Protein AF-A0A6A4XSH7-F1 (afdb_monomer_lite)

Sequence (542 aa):
MGILAHRLAVVSAMIAAATAAQKTVNCPYATLPREVQGIRVWDDLLCSPESLWANDFCVVDKTCTQMQNVTTYDAVGNISRSKHSESITISRTLTVGWDLDMSIMDLSKFILPNTTKTLKFYGIANLCLPSTFEWPETITTIQFACVSNITVPPLWPSTLEELTLYNATDGAVPATYPSTLTITLHEVSNITLPRTFPNAIKGLYFREVESQPWPKVLPKTLTELSIINCSNFPAYKTFPPTLDFLNLVNTSTAELNLDGLSILLLMDNANLTRLRLSMRQPTRPLLHGVFMTNMNIHSWTMDGDTFFFVNTASTSDFQNSTITVDASECIQNKGTIAQLADRDKHLGGRIFTVCVTTQRHYRTRATDGLVAAGGSLFGLAGCAVLVVRWKKTRKQTRTASRRSDFMNESQENSLQAYTPKTALWRSDSSFELSQPMSPSAPSVSWSLVVDEQDAPSAPLRSPTQGPLNPLNPIDGIATKADNGAFVGVSPAPKDQLALEMAPTQEDDPRGCILCVDGPQNAVCVPCGHNVLCMNCAEYLLQ

Organism: NCBI:txid120398

Foldseek 3Di:
DVVVVVVVVVVVVVVVVVVVVVLPPQQPLLPPDPPWAWEWEADPVLDDPVCCVPPVTFIAGSSSHTDPPDQFTQEYAEHQVGPVQAADEDDRHPPPDPPQPAHAHHHARPHGHLNYAHYEYERHELAAHDLPDDDRLNHQYYEYENYENAHDHQDDRLNHQEYEYYLYEQYEDHLADHQNHAYAYENYENYEHHLDYELRYAYYHEENYDDYPDHLDDRLQHAYYAYACYAPDDQRPDDRLNHAYYHHYQYQHQEDAHEQYQYAHAYNNANHAYYEYEDPDPPGDQNNDHAYELEEHAAYEYEPSNLVRHLPDDPVRHYNYAAHHDPVVLVVLQWDKDWRDDPDPPPPPHTHIHTYHHPPDPPPPPDDDDDDDDDDDPDDPPVVVVVVVVVVVVVVVVVVVPPDDDDDDDDDDDDDDDDDDDDDDDDDDDDDDDDDDDDDDDDDDDDDDDDDDDDDDDDDDDDDDDDDDDDDDDDDDDDDDDDDDDDDDDDDDDDDDDDDDDDDDDDDDPDQDDDPDADFDDDDDDDPDHGDGPVVVVVVVD

Secondary structure (DSSP, 8-state):
-HHHHHHHHHHHHHHHHHHHHTT----TTTTS-TT---EEE--TTTS-HHHHHHHS-EEE-TTSPBPTT----SEE-B-TT-SSTTEEEEES-S---SS---EE-B-TT-B--TT--EEEEEEEES-B--TTPPPPTT--EEEEEEEEEEE--SS--TT--EEEEEEEEEEE--S---TT-EEEEEEEEEE---SS--TT--EEEEEEE-S----SS--TT--EEEEES-TT----S---TT--EEEEES----EEEEES-SEEEEES-TT--EEEEE---TTSPP--EEEEES-EESEEEEEHHHHHHHHHS-GGGEES-EE---HHHHHHTTEEEEEE----TTTT---EEEEEE-----------------------HHHHHHHHHHHHHHHHHHHHTS-S--------------------------------------------------------------------PPP----------------------------------------SSS-------SS-PPP--HHHHHHH--

pLDDT: mean 72.25, std 25.63, range [26.05, 98.0]

Radius of gyration: 37.33 Å; chains: 1; bounding box: 111×88×102 Å

Structure (mmCIF, N/CA/C/O backbone):
data_AF-A0A6A4XSH7-F1
#
_entry.id   AF-A0A6A4XSH7-F1
#
loop_
_atom_site.group_PDB
_atom_site.id
_atom_site.type_symbol
_atom_site.label_atom_id
_atom_site.label_alt_id
_atom_site.label_comp_id
_atom_site.label_asym_id
_atom_site.label_entity_id
_atom_site.label_seq_id
_atom_site.pdbx_PDB_ins_code
_atom_site.Cartn_x
_atom_site.Cartn_y
_atom_site.Cartn_z
_atom_site.occupancy
_atom_site.B_iso_or_equiv
_atom_site.auth_seq_id
_atom_site.auth_comp_id
_atom_site.auth_asym_id
_atom_site.auth_atom_id
_atom_site.pdbx_PDB_model_num
ATOM 1 N N . MET A 1 1 ? 54.556 23.269 -46.446 1.00 56.47 1 MET A N 1
ATOM 2 C CA . MET A 1 1 ? 53.257 23.300 -45.729 1.00 56.47 1 MET A CA 1
ATOM 3 C C . MET A 1 1 ? 52.170 22.416 -46.356 1.00 56.47 1 MET A C 1
ATOM 5 O O . MET A 1 1 ? 51.428 21.816 -45.594 1.00 56.47 1 MET A O 1
ATOM 9 N N . GLY A 1 2 ? 52.081 22.245 -47.685 1.00 67.62 2 GLY A N 1
ATOM 10 C CA . GLY A 1 2 ? 51.001 21.449 -48.312 1.00 67.62 2 GLY A CA 1
ATOM 11 C C . GLY A 1 2 ? 50.948 19.951 -47.952 1.00 67.62 2 GLY A C 1
ATOM 12 O O . GLY A 1 2 ? 49.866 19.392 -47.814 1.00 67.62 2 GLY A O 1
ATOM 13 N N . ILE A 1 3 ? 52.094 19.304 -47.716 1.00 66.75 3 ILE A N 1
ATOM 14 C CA . ILE A 1 3 ? 52.153 17.856 -47.419 1.00 66.75 3 ILE A CA 1
ATOM 15 C C . ILE A 1 3 ? 51.587 17.528 -46.024 1.00 66.75 3 ILE A C 1
ATOM 17 O O . ILE A 1 3 ? 50.970 16.481 -45.838 1.00 66.75 3 ILE A O 1
ATOM 21 N N . LEU A 1 4 ? 51.747 18.431 -45.049 1.00 68.75 4 LEU A N 1
ATOM 22 C CA . LEU A 1 4 ? 51.240 18.229 -43.688 1.00 68.75 4 LEU A CA 1
ATOM 23 C C . LEU A 1 4 ? 49.713 18.395 -43.629 1.00 68.75 4 LEU A C 1
ATOM 25 O O . LEU A 1 4 ? 49.037 17.583 -43.006 1.00 68.75 4 LEU A O 1
ATOM 29 N N . ALA A 1 5 ? 49.169 19.385 -44.347 1.00 73.62 5 ALA A N 1
ATOM 30 C CA . ALA A 1 5 ? 47.726 19.606 -44.449 1.00 73.62 5 ALA A CA 1
ATOM 31 C C . ALA A 1 5 ? 47.008 18.426 -45.127 1.00 73.62 5 ALA A C 1
ATOM 33 O O . ALA A 1 5 ? 45.943 18.009 -44.680 1.00 73.62 5 ALA A O 1
ATOM 34 N N . HIS A 1 6 ? 47.619 17.833 -46.159 1.00 74.00 6 HIS A N 1
ATOM 35 C CA . HIS A 1 6 ? 47.041 16.680 -46.846 1.00 74.00 6 HIS A CA 1
ATOM 36 C C . HIS A 1 6 ? 47.068 15.412 -45.979 1.00 74.00 6 HIS A C 1
ATOM 38 O O . HIS A 1 6 ? 46.087 14.677 -45.932 1.00 74.00 6 HIS A O 1
ATOM 44 N N . ARG A 1 7 ? 48.147 15.184 -45.213 1.00 73.81 7 ARG A N 1
ATOM 45 C CA . ARG A 1 7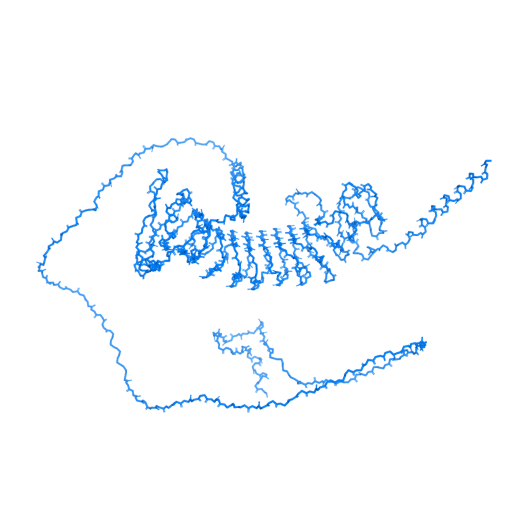 ? 48.208 14.068 -44.254 1.00 73.81 7 ARG A CA 1
ATOM 46 C C . ARG A 1 7 ? 47.212 14.235 -43.104 1.00 73.81 7 ARG A C 1
ATOM 48 O O . ARG A 1 7 ? 46.587 13.250 -42.731 1.00 73.81 7 ARG A O 1
ATOM 55 N N . LEU A 1 8 ? 47.003 15.456 -42.599 1.00 72.25 8 LEU A N 1
ATOM 56 C CA . LEU A 1 8 ? 45.961 15.719 -41.598 1.00 72.25 8 LEU A CA 1
ATOM 57 C C . LEU A 1 8 ? 44.555 15.473 -42.160 1.00 72.25 8 LEU A C 1
ATOM 59 O O . LEU A 1 8 ? 43.743 14.842 -41.495 1.00 72.25 8 LEU A O 1
ATOM 63 N N . ALA A 1 9 ? 44.277 15.916 -43.390 1.00 72.88 9 ALA A N 1
ATOM 64 C CA . ALA A 1 9 ? 42.981 15.697 -44.030 1.00 72.88 9 ALA A CA 1
ATOM 65 C C . ALA A 1 9 ? 42.691 14.204 -44.255 1.00 72.88 9 ALA A C 1
ATOM 67 O O . ALA A 1 9 ? 41.578 13.754 -44.004 1.00 72.88 9 ALA A O 1
ATOM 68 N N . VAL A 1 10 ? 43.697 13.423 -44.664 1.00 75.31 10 VAL A N 1
ATOM 69 C CA . VAL A 1 10 ? 43.563 11.970 -44.849 1.00 75.31 10 VAL A CA 1
ATOM 70 C C . VAL A 1 10 ? 43.380 11.250 -43.513 1.00 75.31 10 VAL A C 1
ATOM 72 O O . VAL A 1 10 ? 42.537 10.365 -43.429 1.00 75.31 10 VAL A O 1
ATOM 75 N N . VAL A 1 11 ? 44.095 11.644 -42.454 1.00 74.94 11 VAL A N 1
ATOM 76 C CA . VAL A 1 11 ? 43.905 11.062 -41.113 1.00 74.94 11 VAL A CA 1
ATOM 77 C C . VAL A 1 11 ? 42.520 11.406 -40.561 1.00 74.94 11 VAL A C 1
ATOM 79 O O . VAL A 1 11 ? 41.828 10.511 -40.088 1.00 74.94 11 VAL A O 1
ATOM 82 N N . SER A 1 12 ? 42.057 12.651 -40.699 1.00 68.50 12 SER A N 1
ATOM 83 C CA . SER A 1 12 ? 40.694 13.034 -40.306 1.00 68.50 12 SER A CA 1
ATOM 84 C C . SER A 1 12 ? 39.627 12.296 -41.119 1.00 68.50 12 SER A C 1
ATOM 86 O O . SER A 1 12 ? 38.635 11.851 -40.550 1.00 68.50 12 SER A O 1
ATOM 88 N N . ALA A 1 13 ? 39.836 12.098 -42.425 1.00 69.12 13 ALA A N 1
ATOM 89 C CA . ALA A 1 13 ? 38.924 11.332 -43.272 1.00 69.12 13 ALA A CA 1
ATOM 90 C C . ALA A 1 13 ? 38.931 9.831 -42.934 1.00 69.12 13 ALA A C 1
ATOM 92 O O . ALA A 1 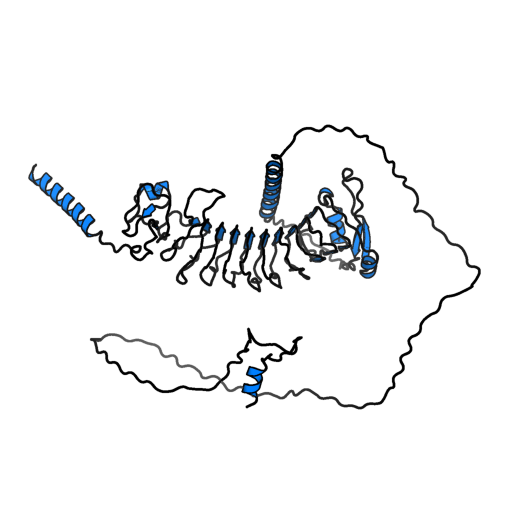13 ? 37.875 9.209 -42.926 1.00 69.12 13 ALA A O 1
ATOM 93 N N . MET A 1 14 ? 40.087 9.248 -42.601 1.00 66.75 14 MET A N 1
ATOM 94 C CA . MET A 1 14 ? 40.182 7.853 -42.158 1.00 66.75 14 MET A CA 1
ATOM 95 C C . MET A 1 14 ? 39.571 7.647 -40.769 1.00 66.75 14 MET A C 1
ATOM 97 O O . MET A 1 14 ? 38.906 6.640 -40.561 1.00 66.75 14 MET A O 1
ATOM 101 N N . ILE A 1 15 ? 39.718 8.600 -39.843 1.00 64.44 15 ILE A N 1
ATOM 102 C CA . ILE A 1 15 ? 39.040 8.558 -38.536 1.00 64.44 15 ILE A CA 1
ATOM 103 C C . ILE A 1 15 ? 37.523 8.714 -38.722 1.00 64.44 15 ILE A C 1
ATOM 105 O O . ILE A 1 15 ? 36.753 7.984 -38.099 1.00 64.44 15 ILE A O 1
ATOM 109 N N . ALA A 1 16 ? 37.076 9.587 -39.630 1.00 60.50 16 ALA A N 1
ATOM 110 C CA . ALA A 1 16 ? 35.659 9.742 -39.962 1.00 60.50 16 ALA A CA 1
ATOM 111 C C . ALA A 1 16 ? 35.075 8.490 -40.652 1.00 60.50 16 ALA A C 1
ATOM 113 O O . ALA A 1 16 ? 33.956 8.079 -40.359 1.00 60.50 16 ALA A O 1
ATOM 114 N N . ALA A 1 17 ? 35.839 7.834 -41.529 1.00 60.19 17 ALA A N 1
ATOM 115 C CA . ALA A 1 17 ? 35.411 6.613 -42.209 1.00 60.19 17 ALA A CA 1
ATOM 116 C C . ALA A 1 17 ? 35.442 5.382 -41.284 1.00 60.19 17 ALA A C 1
ATOM 118 O O . ALA A 1 17 ? 34.535 4.556 -41.339 1.00 60.19 17 ALA A O 1
ATOM 119 N N . ALA A 1 18 ? 36.435 5.269 -40.396 1.00 58.06 18 ALA A N 1
ATOM 120 C CA . ALA A 1 18 ? 36.509 4.192 -39.408 1.00 58.06 18 ALA A CA 1
ATOM 121 C C . ALA A 1 18 ? 35.400 4.308 -38.347 1.00 58.06 18 ALA A C 1
ATOM 123 O O . ALA A 1 18 ? 34.809 3.298 -37.971 1.00 58.06 18 ALA A O 1
ATOM 124 N N . THR A 1 19 ? 35.047 5.531 -37.932 1.00 57.22 19 THR A N 1
ATOM 125 C CA . THR A 1 19 ? 33.886 5.768 -37.050 1.00 57.22 19 THR A CA 1
ATOM 126 C C . THR A 1 19 ? 32.551 5.509 -37.755 1.00 57.22 19 THR A C 1
ATOM 128 O O . THR A 1 19 ? 31.613 5.039 -37.116 1.00 57.22 19 THR A O 1
ATOM 131 N N . ALA A 1 20 ? 32.464 5.712 -39.075 1.00 56.28 20 ALA A N 1
ATOM 132 C CA . ALA A 1 20 ? 31.291 5.330 -39.865 1.00 56.28 20 ALA A CA 1
ATOM 133 C C . ALA A 1 20 ? 31.171 3.805 -40.087 1.00 56.28 20 ALA A C 1
ATOM 135 O O . ALA A 1 20 ? 30.064 3.271 -40.050 1.00 56.28 20 ALA A O 1
ATOM 136 N N . ALA A 1 21 ? 32.285 3.085 -40.271 1.00 50.78 21 ALA A N 1
ATOM 137 C CA . ALA A 1 21 ? 32.292 1.641 -40.541 1.00 50.78 21 ALA A CA 1
ATOM 138 C C . ALA A 1 21 ? 32.092 0.762 -39.290 1.00 50.78 21 ALA A C 1
ATOM 140 O O . ALA A 1 21 ? 31.620 -0.365 -39.405 1.00 50.78 21 ALA A O 1
ATOM 141 N N . GLN A 1 22 ? 32.378 1.270 -38.085 1.00 51.03 22 GLN A N 1
ATOM 142 C CA . GLN A 1 22 ? 32.043 0.583 -36.826 1.00 51.03 22 GLN A CA 1
ATOM 143 C C . GLN A 1 22 ? 30.562 0.706 -36.432 1.00 51.03 22 GLN A C 1
ATOM 145 O O . GLN A 1 22 ? 30.136 0.097 -35.452 1.00 51.03 22 GLN A O 1
ATOM 150 N N . LYS A 1 23 ? 29.757 1.447 -37.205 1.00 52.56 23 LYS A N 1
ATOM 151 C CA . LYS A 1 23 ? 28.338 1.698 -36.928 1.00 52.56 23 LYS A CA 1
ATOM 152 C C . LYS A 1 23 ? 27.385 0.689 -37.584 1.00 52.56 23 LYS A C 1
ATOM 154 O O . LYS A 1 23 ? 26.210 0.983 -37.759 1.00 52.56 23 LYS A O 1
ATOM 159 N N . THR A 1 24 ? 27.846 -0.525 -37.889 1.00 55.78 24 THR A N 1
ATOM 160 C CA . THR A 1 24 ? 26.958 -1.700 -38.000 1.00 55.78 24 THR A CA 1
ATOM 161 C C . THR A 1 24 ? 26.894 -2.426 -36.658 1.00 55.78 24 THR A C 1
ATOM 163 O O . THR A 1 24 ? 27.053 -3.644 -36.574 1.00 55.78 24 THR A O 1
ATOM 166 N N . VAL A 1 25 ? 26.717 -1.668 -35.574 1.00 64.38 25 VAL A N 1
ATOM 167 C CA . VAL A 1 25 ? 26.305 -2.247 -34.299 1.00 64.38 25 VAL A CA 1
ATOM 168 C C . VAL A 1 25 ? 24.897 -2.766 -34.539 1.00 64.38 25 VAL A C 1
ATOM 170 O O . VAL A 1 25 ? 23.992 -1.982 -34.820 1.00 64.38 25 VAL A O 1
ATOM 173 N N . ASN A 1 26 ? 24.724 -4.086 -34.495 1.00 90.12 26 ASN A N 1
ATOM 174 C CA . ASN A 1 26 ? 23.402 -4.697 -34.522 1.00 90.12 26 ASN A CA 1
ATOM 175 C C . ASN A 1 26 ? 22.570 -4.058 -33.408 1.00 90.12 26 ASN A C 1
ATOM 177 O O . ASN A 1 26 ? 22.794 -4.335 -32.230 1.00 90.12 26 ASN A O 1
ATOM 181 N N . CYS A 1 27 ? 21.653 -3.165 -33.782 1.00 94.00 27 CYS A N 1
ATOM 182 C CA . CYS A 1 27 ? 20.823 -2.471 -32.816 1.00 94.00 27 CYS A CA 1
ATOM 183 C C . CYS A 1 27 ? 19.970 -3.514 -32.076 1.00 94.00 27 CYS A C 1
ATOM 185 O O . CYS A 1 27 ? 19.178 -4.209 -32.724 1.00 94.00 27 CYS A O 1
ATOM 187 N N . PRO A 1 28 ? 20.081 -3.649 -30.739 1.00 95.50 28 PRO A N 1
ATOM 188 C CA . PRO A 1 28 ? 19.353 -4.678 -29.987 1.00 95.50 28 PRO A CA 1
ATOM 189 C C . PRO A 1 28 ? 17.825 -4.514 -30.078 1.00 95.50 28 PRO A C 1
ATOM 191 O O . PRO A 1 28 ? 17.073 -5.458 -29.824 1.00 95.50 28 PRO A O 1
ATOM 194 N N . TYR A 1 29 ? 17.372 -3.327 -30.486 1.00 97.00 29 TYR A N 1
ATOM 195 C CA . TYR A 1 29 ? 15.971 -2.943 -30.627 1.00 97.00 29 TYR A CA 1
ATOM 196 C C . TYR A 1 29 ? 15.388 -3.228 -32.021 1.00 97.00 29 TYR A C 1
ATOM 198 O O . TYR A 1 29 ? 14.183 -3.075 -32.218 1.00 97.00 29 TYR A O 1
ATOM 206 N N . ALA A 1 30 ? 16.190 -3.710 -32.981 1.00 96.44 30 ALA A N 1
ATOM 207 C CA . ALA A 1 30 ? 15.719 -4.016 -34.337 1.00 96.44 30 ALA A CA 1
ATOM 208 C C . ALA A 1 30 ? 14.592 -5.072 -34.362 1.00 96.44 30 ALA A C 1
ATOM 210 O O . ALA A 1 30 ? 13.753 -5.069 -35.262 1.00 96.44 30 ALA A O 1
ATOM 211 N N . THR A 1 31 ? 14.554 -5.944 -33.347 1.00 96.56 31 THR A N 1
ATOM 212 C CA . THR A 1 31 ? 13.573 -7.036 -33.190 1.00 96.56 31 THR A CA 1
ATOM 213 C C . THR A 1 31 ? 12.275 -6.636 -32.489 1.00 96.56 31 THR A C 1
ATOM 215 O O . THR A 1 31 ? 11.373 -7.465 -32.407 1.00 96.56 31 THR A O 1
ATOM 218 N N . LEU A 1 32 ? 12.154 -5.397 -31.995 1.00 96.81 32 LEU A N 1
ATOM 219 C CA . LEU A 1 32 ? 10.907 -4.917 -31.390 1.00 96.81 32 LEU A CA 1
ATOM 220 C C . LEU A 1 32 ? 9.749 -4.935 -32.410 1.00 96.81 32 LEU A C 1
ATOM 222 O O . LEU A 1 32 ? 10.011 -4.955 -33.622 1.00 96.81 32 LEU A O 1
ATOM 226 N N . PRO A 1 33 ? 8.480 -4.901 -31.966 1.00 97.00 33 PRO A N 1
ATOM 227 C CA . PRO A 1 33 ? 7.320 -4.807 -32.853 1.00 97.00 33 PRO A CA 1
ATOM 228 C C . PRO A 1 33 ? 7.404 -3.628 -33.837 1.00 97.00 33 PRO A C 1
ATOM 230 O O . PRO A 1 33 ? 8.219 -2.710 -33.688 1.00 97.00 33 PRO A O 1
ATOM 233 N N . ARG A 1 34 ? 6.620 -3.666 -34.919 1.00 96.44 34 ARG A N 1
ATOM 234 C CA . ARG A 1 34 ? 6.663 -2.617 -35.962 1.00 96.44 34 ARG A CA 1
ATOM 235 C C . ARG A 1 34 ? 6.033 -1.308 -35.488 1.00 96.44 34 ARG A C 1
ATOM 237 O O . ARG A 1 34 ? 6.367 -0.255 -36.014 1.00 96.44 34 ARG A O 1
ATOM 244 N N . GLU A 1 35 ? 5.157 -1.401 -34.501 1.00 95.81 35 GLU A N 1
ATOM 245 C CA . GLU A 1 35 ? 4.397 -0.319 -33.889 1.00 95.81 35 GLU A CA 1
ATOM 246 C C . GLU A 1 35 ? 5.270 0.544 -32.971 1.00 95.81 35 GLU A C 1
ATOM 248 O O . GLU A 1 35 ? 4.945 1.704 -32.740 1.00 95.81 35 GLU A O 1
ATOM 253 N N . VAL A 1 36 ? 6.393 0.003 -32.481 1.00 96.94 36 VAL A N 1
ATOM 254 C CA . VAL A 1 36 ? 7.347 0.736 -31.643 1.00 96.94 36 VAL A CA 1
ATOM 255 C C . VAL A 1 36 ? 8.147 1.708 -32.507 1.00 96.94 36 VAL A C 1
ATOM 257 O O . VAL A 1 36 ? 8.987 1.285 -33.306 1.00 96.94 36 VAL A O 1
ATOM 260 N N . GLN A 1 37 ? 7.914 3.009 -32.325 1.00 96.81 37 GLN A N 1
ATOM 261 C CA . GLN A 1 37 ? 8.630 4.055 -33.063 1.00 96.81 37 GLN A CA 1
ATOM 262 C C . GLN A 1 37 ? 9.783 4.642 -32.251 1.00 96.81 37 GLN A C 1
ATOM 264 O O . GLN A 1 37 ? 10.862 4.865 -32.798 1.00 96.81 37 GLN A O 1
ATOM 269 N N . GLY A 1 38 ? 9.564 4.856 -30.952 1.00 96.94 38 GLY A N 1
ATOM 270 C CA . GLY A 1 38 ? 10.561 5.399 -30.033 1.00 96.94 38 GLY A CA 1
ATOM 271 C C . GLY A 1 38 ? 10.868 4.448 -28.882 1.00 96.94 38 GLY A C 1
ATOM 272 O O . GLY A 1 38 ? 9.960 3.925 -28.236 1.00 96.94 38 GLY A O 1
ATOM 273 N N . ILE A 1 39 ? 12.153 4.260 -28.596 1.00 97.88 39 ILE A N 1
ATOM 274 C CA . ILE A 1 39 ? 12.659 3.476 -27.473 1.00 97.88 39 ILE A CA 1
ATOM 275 C C . ILE A 1 39 ? 13.397 4.410 -26.523 1.00 97.88 39 ILE A C 1
ATOM 277 O O . ILE A 1 39 ? 14.400 5.020 -26.897 1.00 97.88 39 ILE A O 1
ATOM 281 N N . ARG A 1 40 ? 12.941 4.499 -25.273 1.00 96.44 40 ARG A N 1
ATOM 282 C CA . ARG A 1 40 ? 13.686 5.196 -24.224 1.00 96.44 40 ARG A CA 1
ATOM 283 C C . ARG A 1 40 ? 14.897 4.367 -23.815 1.00 96.44 40 ARG A C 1
ATOM 285 O O . ARG A 1 40 ? 14.753 3.205 -23.437 1.00 96.44 40 ARG A O 1
ATOM 292 N N . VAL A 1 41 ? 16.077 4.977 -23.850 1.00 96.06 41 VAL A N 1
ATOM 293 C CA . VAL A 1 41 ? 17.342 4.331 -23.479 1.00 96.06 41 VAL A CA 1
ATOM 294 C C . VAL A 1 41 ? 18.202 5.249 -22.621 1.00 96.06 41 VAL A C 1
ATOM 296 O O . VAL A 1 41 ? 18.056 6.474 -22.638 1.00 96.06 41 VAL A O 1
ATOM 299 N N . TRP A 1 42 ? 19.125 4.634 -21.884 1.00 93.69 42 TRP A N 1
ATOM 300 C CA . TRP A 1 42 ? 20.191 5.332 -21.180 1.00 93.69 42 TRP A CA 1
ATOM 301 C C . TRP A 1 42 ? 21.522 4.692 -21.548 1.00 93.69 42 TRP A C 1
ATOM 303 O O . TRP A 1 42 ? 22.036 3.825 -20.842 1.00 93.69 42 TRP A O 1
ATOM 313 N N . ASP A 1 43 ? 22.071 5.124 -22.675 1.00 91.62 43 ASP A N 1
ATOM 314 C CA . ASP A 1 43 ? 23.338 4.628 -23.199 1.00 91.62 43 ASP A CA 1
ATOM 315 C C . ASP A 1 43 ? 24.112 5.805 -23.799 1.00 91.62 43 ASP A C 1
ATOM 317 O O . ASP A 1 43 ? 23.609 6.494 -24.683 1.00 91.62 43 ASP A O 1
ATOM 321 N N . ASP A 1 44 ? 25.320 6.052 -23.303 1.00 90.19 44 ASP A N 1
ATOM 322 C CA . ASP A 1 44 ? 26.213 7.118 -23.764 1.00 90.19 44 ASP A CA 1
ATO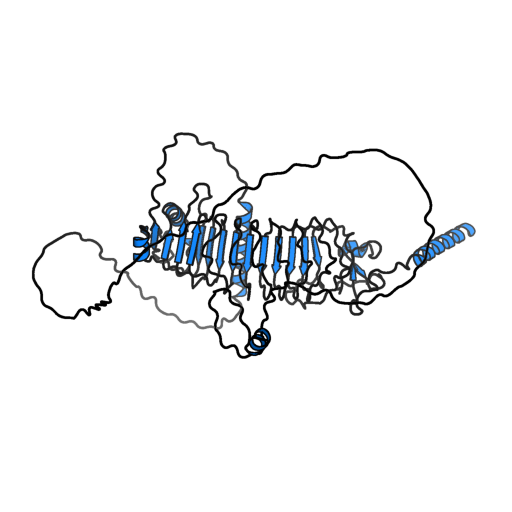M 323 C C . ASP A 1 44 ? 26.726 6.900 -25.194 1.00 90.19 44 ASP A C 1
ATOM 325 O O . ASP A 1 44 ? 27.166 7.846 -25.844 1.00 90.19 44 ASP A O 1
ATOM 329 N N . LEU A 1 45 ? 26.620 5.673 -25.712 1.00 91.31 45 LEU A N 1
ATOM 330 C CA . LEU A 1 45 ? 26.910 5.356 -27.109 1.00 91.31 45 LEU A CA 1
ATOM 331 C C . LEU A 1 45 ? 25.744 5.694 -28.047 1.00 91.31 45 LEU A C 1
ATOM 333 O O . LEU A 1 45 ? 25.961 5.876 -29.246 1.00 91.31 45 LEU A O 1
ATOM 337 N N . LEU A 1 46 ? 24.515 5.746 -27.522 1.00 93.75 46 LEU A N 1
ATOM 338 C CA . LEU A 1 46 ? 23.299 5.987 -28.307 1.00 93.75 46 LEU A CA 1
ATOM 339 C C . LEU A 1 46 ? 22.744 7.401 -28.131 1.00 93.75 46 LEU A C 1
ATOM 341 O O . LEU A 1 46 ? 22.094 7.920 -29.036 1.00 93.75 46 LEU A O 1
ATOM 345 N N . CYS A 1 47 ? 22.985 8.009 -26.973 1.00 94.25 47 CYS A N 1
ATOM 346 C CA . CYS A 1 47 ? 22.466 9.313 -26.604 1.00 94.25 47 CYS A CA 1
ATOM 347 C C . CYS A 1 47 ? 23.547 10.387 -26.670 1.00 94.25 47 CYS A C 1
ATOM 349 O O . CYS A 1 47 ? 24.649 10.218 -26.149 1.00 94.25 47 CYS A O 1
ATOM 351 N N . SER A 1 48 ? 23.193 11.546 -27.222 1.00 94.25 48 SER A N 1
ATOM 352 C CA . SER A 1 48 ? 24.036 12.731 -27.139 1.00 94.25 48 SER A CA 1
ATOM 353 C C . SER A 1 48 ? 24.192 13.192 -25.680 1.00 94.25 48 SER A C 1
ATOM 355 O O . SER A 1 48 ? 23.248 13.058 -24.884 1.00 94.25 48 SER A O 1
ATOM 357 N N . PRO A 1 49 ? 25.350 13.772 -25.312 1.00 92.50 49 PRO A N 1
ATOM 358 C CA . PRO A 1 49 ? 25.577 14.302 -23.970 1.00 92.50 49 PRO A CA 1
ATOM 359 C C . PRO A 1 49 ? 24.503 15.302 -23.525 1.00 92.50 49 PRO A C 1
ATOM 361 O O . PRO A 1 49 ? 24.110 15.292 -22.361 1.00 92.50 49 PRO A O 1
ATOM 364 N N . GLU A 1 50 ? 23.986 16.119 -24.447 1.00 92.31 50 GLU A N 1
ATOM 365 C CA . GLU A 1 50 ? 22.961 17.129 -24.165 1.00 92.31 50 GLU A CA 1
ATOM 366 C C . GLU A 1 50 ? 21.641 16.494 -23.722 1.00 92.31 50 GLU A C 1
ATOM 368 O O . GLU A 1 50 ? 21.007 16.985 -22.792 1.00 92.31 50 GLU A O 1
ATOM 373 N N . SER A 1 51 ? 21.228 15.386 -24.348 1.00 90.06 51 SER A N 1
ATOM 374 C CA . SER A 1 51 ? 19.978 14.707 -23.974 1.00 90.06 51 SER A CA 1
ATOM 375 C C . SER A 1 51 ? 20.088 14.010 -22.626 1.00 90.06 51 SER A C 1
ATOM 377 O O . SER A 1 51 ? 19.175 14.114 -21.807 1.00 90.06 51 SER A O 1
ATOM 379 N N . LEU A 1 52 ? 21.230 13.366 -22.364 1.00 89.25 52 LEU A N 1
ATOM 380 C CA . LEU A 1 52 ? 21.495 12.755 -21.062 1.00 89.25 52 LEU A CA 1
ATOM 381 C C . LEU A 1 52 ? 21.576 13.796 -19.942 1.00 89.25 52 LEU A C 1
ATOM 383 O O . LEU A 1 52 ? 21.170 13.494 -18.831 1.00 89.25 52 LEU A O 1
ATOM 387 N N . TRP A 1 53 ? 22.071 15.005 -20.222 1.00 86.12 53 TRP A N 1
ATOM 388 C CA . TRP A 1 53 ? 22.103 16.100 -19.248 1.00 86.12 53 TRP A CA 1
ATOM 389 C C . TRP A 1 53 ? 20.739 16.749 -19.009 1.00 86.12 53 TRP A C 1
ATOM 391 O O . TRP A 1 53 ? 20.444 17.135 -17.883 1.00 86.12 53 TRP A O 1
ATOM 401 N N . ALA A 1 54 ? 19.935 16.933 -20.058 1.00 81.44 54 ALA A N 1
ATOM 402 C CA . ALA A 1 54 ? 18.683 17.678 -19.954 1.00 81.44 54 ALA A CA 1
ATOM 403 C C . ALA A 1 54 ? 17.533 16.840 -19.382 1.00 81.44 54 ALA A C 1
ATOM 405 O O . ALA A 1 54 ? 16.740 17.351 -18.595 1.00 81.44 54 ALA A O 1
ATOM 406 N N . ASN A 1 55 ? 17.426 15.578 -19.807 1.00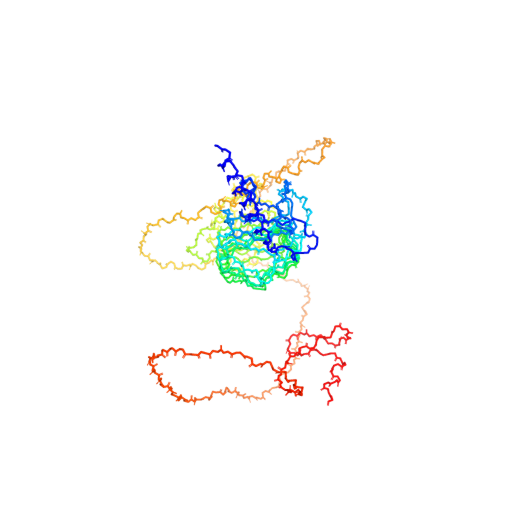 73.06 55 ASN A N 1
ATOM 407 C CA . ASN A 1 55 ? 16.235 14.762 -19.572 1.00 73.06 55 ASN A CA 1
ATOM 408 C C . ASN A 1 55 ? 16.522 13.449 -18.851 1.00 73.06 55 ASN A C 1
ATOM 410 O O . ASN A 1 55 ? 15.576 12.703 -18.615 1.00 73.06 55 ASN A O 1
ATOM 414 N N . ASP A 1 56 ? 17.783 13.136 -18.531 1.00 84.56 56 ASP A N 1
ATOM 415 C CA . ASP A 1 56 ? 18.145 11.851 -17.927 1.00 84.56 56 ASP A CA 1
ATOM 416 C C . ASP A 1 56 ? 17.712 10.649 -18.803 1.00 84.56 56 ASP A C 1
ATOM 418 O O . ASP A 1 56 ? 17.337 9.590 -18.313 1.00 84.56 56 ASP A O 1
ATOM 422 N N . PHE A 1 57 ? 17.652 10.814 -20.127 1.00 92.56 57 PHE A N 1
ATOM 423 C CA . PHE A 1 57 ? 17.499 9.748 -21.128 1.00 92.56 57 PHE A CA 1
ATOM 424 C C . PHE A 1 57 ? 17.536 10.354 -22.536 1.00 92.56 57 PHE A C 1
ATOM 426 O O . PHE A 1 57 ? 17.467 11.570 -22.716 1.00 92.56 57 PHE A O 1
ATOM 433 N N . CYS A 1 58 ? 17.582 9.499 -23.555 1.00 95.19 58 CYS A N 1
ATOM 434 C CA . CYS A 1 58 ? 17.171 9.878 -24.902 1.00 95.19 58 CYS A CA 1
ATOM 435 C C . CYS A 1 58 ? 16.177 8.862 -25.474 1.00 95.19 58 CYS A C 1
ATOM 437 O O . CYS A 1 58 ? 16.004 7.765 -24.934 1.00 95.19 58 CYS A O 1
ATOM 439 N N . VAL A 1 59 ? 15.511 9.244 -26.562 1.00 96.56 59 VAL A N 1
ATOM 440 C CA . VAL A 1 59 ? 14.671 8.344 -27.354 1.00 96.56 59 VAL A CA 1
ATOM 441 C C . VAL A 1 59 ? 15.421 8.002 -28.634 1.00 96.56 59 VAL A C 1
ATOM 443 O O . VAL A 1 59 ? 15.903 8.895 -29.332 1.00 96.56 59 VAL A O 1
ATOM 446 N N . VAL A 1 60 ? 15.540 6.713 -28.931 1.00 97.25 60 VAL A N 1
ATOM 447 C CA . VAL A 1 60 ? 16.141 6.201 -30.167 1.00 97.25 60 VAL A CA 1
ATOM 448 C C . VAL A 1 60 ? 15.102 5.450 -30.980 1.00 97.25 60 VAL A C 1
ATOM 450 O O . VAL A 1 60 ? 14.142 4.922 -30.425 1.00 97.25 60 VAL A O 1
ATOM 453 N N . ASP A 1 61 ? 15.302 5.373 -32.287 1.00 97.44 61 ASP A N 1
ATOM 454 C CA . ASP A 1 61 ? 14.521 4.486 -33.141 1.00 97.44 61 ASP A CA 1
ATOM 455 C C . ASP A 1 61 ? 15.062 3.039 -33.107 1.00 97.44 61 ASP A C 1
ATOM 457 O O . ASP A 1 61 ? 16.059 2.710 -32.454 1.00 97.44 61 ASP A O 1
ATOM 461 N N . LYS A 1 62 ? 14.423 2.143 -33.865 1.00 96.69 62 LYS A N 1
ATOM 462 C CA . LYS A 1 62 ? 14.830 0.730 -33.984 1.00 96.69 62 LYS A CA 1
ATOM 463 C C . LYS A 1 62 ? 16.164 0.512 -34.709 1.00 96.69 62 LYS A C 1
ATOM 465 O O . LYS A 1 62 ? 16.662 -0.612 -34.729 1.00 96.69 62 LYS A O 1
ATOM 470 N N . THR A 1 63 ? 16.732 1.558 -35.307 1.00 96.00 63 THR A N 1
ATOM 471 C CA . THR A 1 63 ? 18.088 1.568 -35.876 1.00 96.00 63 THR A CA 1
ATOM 472 C C . THR A 1 63 ? 19.121 2.102 -34.882 1.00 96.00 63 THR A C 1
ATOM 474 O O . THR A 1 63 ? 20.294 2.221 -35.229 1.00 96.00 63 THR A O 1
ATOM 477 N N . CYS A 1 64 ? 18.704 2.377 -33.637 1.00 96.06 64 CYS A N 1
ATOM 478 C CA . CYS A 1 64 ? 19.516 2.977 -32.584 1.00 96.06 64 CYS A CA 1
ATOM 479 C C . CYS A 1 64 ? 19.982 4.397 -32.941 1.00 96.06 64 CYS A C 1
ATOM 481 O O . CYS A 1 64 ? 21.010 4.867 -32.451 1.00 96.06 64 CYS A O 1
ATOM 483 N N . THR A 1 65 ? 19.222 5.093 -33.789 1.00 95.81 65 THR A N 1
ATOM 484 C CA . THR A 1 65 ? 19.458 6.499 -34.106 1.00 95.81 65 THR A CA 1
ATOM 485 C C . THR A 1 65 ? 18.647 7.362 -33.151 1.00 95.81 65 THR A C 1
ATOM 487 O O . THR A 1 65 ? 17.432 7.208 -33.037 1.00 95.81 65 THR A O 1
ATOM 490 N N . GLN A 1 66 ? 19.319 8.275 -32.453 1.00 96.38 66 GLN A N 1
ATOM 491 C CA . GLN A 1 66 ? 18.669 9.216 -31.546 1.00 96.38 66 GLN A CA 1
ATOM 492 C C . GLN A 1 66 ? 17.691 10.128 -32.290 1.00 96.38 66 GLN A C 1
ATOM 494 O O . GLN A 1 66 ? 18.056 10.818 -33.245 1.00 96.38 66 GLN A O 1
ATOM 499 N N . MET A 1 67 ? 16.459 10.171 -31.797 1.00 96.44 67 MET A N 1
ATOM 500 C CA . MET A 1 67 ? 15.401 11.040 -32.289 1.00 96.44 67 MET A CA 1
ATOM 501 C C . MET A 1 67 ? 15.503 12.406 -31.602 1.00 96.44 67 MET A C 1
ATOM 503 O O . MET A 1 67 ? 15.590 12.502 -30.378 1.00 96.44 67 MET A O 1
ATOM 507 N N . GLN A 1 68 ? 15.503 13.480 -32.388 1.00 94.69 68 GLN A N 1
ATOM 508 C CA . GLN A 1 68 ? 15.642 14.842 -31.870 1.00 94.69 68 GLN A CA 1
ATOM 509 C C . GLN A 1 68 ? 14.292 15.383 -31.386 1.00 94.69 68 GLN A C 1
ATOM 511 O O . GLN A 1 68 ? 13.296 15.273 -32.097 1.00 94.69 68 GLN A O 1
ATOM 516 N N . ASN A 1 69 ? 14.272 16.012 -30.206 1.00 89.50 69 ASN A N 1
ATOM 517 C CA . ASN A 1 69 ? 13.090 16.659 -29.608 1.00 89.50 69 ASN A CA 1
ATOM 518 C C . ASN A 1 69 ? 11.881 15.734 -29.367 1.00 89.50 69 ASN A C 1
ATOM 520 O O . ASN A 1 69 ? 10.748 16.206 -29.285 1.00 89.50 69 ASN A O 1
ATOM 524 N N . VAL A 1 70 ? 12.109 14.426 -29.240 1.00 92.19 70 VAL A N 1
ATOM 525 C CA . VAL A 1 70 ? 11.057 13.451 -28.933 1.00 92.19 70 VAL A CA 1
ATOM 526 C C . VAL A 1 70 ? 11.083 13.122 -27.445 1.00 92.19 70 VAL A C 1
ATOM 528 O O . VAL A 1 70 ? 12.112 12.719 -26.906 1.00 92.19 70 VAL A O 1
ATOM 531 N N . THR A 1 71 ? 9.942 13.290 -26.780 1.00 89.12 71 THR A N 1
ATOM 532 C CA . THR A 1 71 ? 9.764 12.995 -25.346 1.00 89.12 71 THR A CA 1
ATOM 533 C C . THR A 1 71 ? 8.851 11.799 -25.088 1.00 89.12 71 THR A C 1
ATOM 535 O O . THR A 1 71 ? 8.825 11.278 -23.976 1.00 89.12 71 THR A O 1
ATOM 538 N N . THR A 1 72 ? 8.122 11.347 -26.108 1.00 91.69 72 THR A N 1
ATOM 539 C CA . THR A 1 72 ? 7.234 10.181 -26.064 1.00 91.69 72 THR A CA 1
ATOM 540 C C . THR A 1 72 ? 7.934 8.947 -26.613 1.00 91.69 72 THR A C 1
ATOM 542 O O . THR A 1 72 ? 8.717 9.042 -27.555 1.00 91.69 72 THR A O 1
ATOM 545 N N . TYR A 1 73 ? 7.625 7.779 -26.067 1.00 95.12 73 TYR A N 1
ATOM 546 C CA . TYR A 1 73 ? 8.222 6.512 -26.483 1.00 95.12 73 TYR A CA 1
ATOM 547 C C . TYR A 1 73 ? 7.242 5.361 -26.260 1.00 95.12 73 TYR A C 1
ATOM 549 O O . TYR A 1 73 ? 6.371 5.439 -25.397 1.00 95.12 73 TYR A O 1
ATOM 557 N N . ASP A 1 74 ? 7.397 4.289 -27.029 1.00 96.06 74 ASP A N 1
ATOM 558 C CA . ASP A 1 74 ? 6.510 3.121 -26.997 1.00 96.06 74 ASP A CA 1
ATOM 559 C C . ASP A 1 74 ? 7.200 1.895 -26.377 1.00 96.06 74 ASP A C 1
ATOM 561 O O . ASP A 1 74 ? 6.552 0.890 -26.096 1.00 96.06 74 ASP A O 1
ATOM 565 N N . ALA A 1 75 ? 8.513 1.971 -26.136 1.00 97.44 75 ALA A N 1
ATOM 566 C CA . ALA A 1 75 ? 9.284 0.921 -25.482 1.00 97.44 75 ALA A CA 1
ATOM 567 C C . ALA A 1 75 ? 10.367 1.481 -24.554 1.00 97.44 75 ALA A C 1
ATOM 569 O O . ALA A 1 75 ? 10.830 2.614 -24.724 1.00 97.44 75 ALA A O 1
ATOM 570 N N . VAL A 1 76 ? 10.820 0.658 -23.608 1.00 97.31 76 VAL A N 1
ATOM 571 C CA . VAL A 1 76 ? 11.995 0.955 -22.774 1.00 97.31 76 VAL A CA 1
ATOM 572 C C . VAL A 1 76 ? 13.065 -0.097 -23.017 1.00 97.31 76 VAL A C 1
ATOM 574 O O . VAL A 1 76 ? 12.827 -1.296 -22.881 1.00 97.31 76 VAL A O 1
ATOM 577 N N . GLY A 1 77 ? 14.249 0.369 -23.403 1.00 96.94 77 GLY A N 1
ATOM 578 C CA . GLY A 1 77 ? 15.404 -0.476 -23.660 1.00 96.94 77 GLY A CA 1
ATOM 579 C C . GLY A 1 77 ? 16.283 -0.673 -22.429 1.00 96.94 77 GLY A C 1
ATOM 580 O O . GLY A 1 77 ? 15.833 -0.659 -21.280 1.00 96.94 77 GLY A O 1
ATOM 581 N N . ASN A 1 78 ? 17.579 -0.835 -22.680 1.00 95.81 78 ASN A N 1
ATOM 582 C CA . ASN A 1 78 ? 18.567 -0.969 -21.625 1.00 95.81 78 ASN A CA 1
ATOM 583 C C . ASN A 1 78 ? 18.838 0.395 -20.973 1.00 95.81 78 ASN A C 1
ATOM 585 O O . ASN A 1 78 ? 19.266 1.339 -21.642 1.00 95.81 78 ASN A O 1
ATOM 589 N N . ILE A 1 79 ? 18.598 0.487 -19.665 1.00 95.31 79 ILE A N 1
ATOM 590 C CA . ILE A 1 79 ? 18.908 1.672 -18.862 1.00 95.31 79 ILE A CA 1
ATOM 591 C C . ILE A 1 79 ? 19.885 1.367 -17.723 1.00 95.31 79 ILE A C 1
ATOM 593 O O . ILE A 1 79 ? 20.042 2.180 -16.815 1.00 95.31 79 ILE A O 1
ATOM 597 N N . SER A 1 80 ? 20.580 0.224 -17.771 1.00 94.44 80 SER A N 1
ATOM 598 C CA . SER A 1 80 ? 21.487 -0.231 -16.708 1.00 94.44 80 SER A CA 1
ATOM 599 C C . SER A 1 80 ? 22.677 0.692 -16.450 1.00 94.44 80 SER A C 1
ATOM 601 O O . SER A 1 80 ? 23.251 0.664 -15.364 1.00 94.44 80 SER A O 1
ATOM 603 N N . ARG A 1 81 ? 23.019 1.550 -17.418 1.00 90.44 81 ARG A N 1
ATOM 604 C CA . ARG A 1 81 ? 24.090 2.554 -17.315 1.00 90.44 81 ARG A CA 1
ATOM 605 C C . ARG A 1 81 ? 23.618 3.907 -16.778 1.00 90.44 81 ARG A C 1
ATOM 607 O O . ARG A 1 81 ? 24.371 4.881 -16.829 1.00 90.44 81 ARG A O 1
ATOM 614 N N . SER A 1 82 ? 22.382 3.994 -16.285 1.00 87.88 82 SER A N 1
ATOM 615 C CA . SER A 1 82 ? 21.860 5.236 -15.724 1.00 87.88 82 SER A CA 1
ATOM 616 C C . SER A 1 82 ? 22.684 5.722 -14.534 1.00 87.88 82 SER A C 1
ATOM 618 O O . SER A 1 82 ? 22.965 4.964 -13.610 1.00 87.88 82 SER A O 1
ATOM 620 N N . LYS A 1 83 ? 23.036 7.014 -14.538 1.00 82.12 83 LYS A N 1
ATOM 621 C CA . LYS A 1 83 ? 23.670 7.676 -13.383 1.00 82.12 83 LYS A CA 1
ATOM 622 C C . LYS A 1 83 ? 22.653 8.060 -12.305 1.00 82.12 83 LYS A C 1
ATOM 624 O O . LYS A 1 83 ? 23.018 8.183 -11.142 1.00 82.12 83 LYS A O 1
ATOM 629 N N . HIS A 1 84 ? 21.383 8.205 -12.682 1.00 77.75 84 HIS A N 1
ATOM 630 C CA . HIS A 1 84 ? 20.262 8.532 -11.795 1.00 77.75 84 HIS A CA 1
ATOM 631 C C . HIS A 1 84 ? 19.495 7.258 -11.416 1.00 77.75 84 HIS A C 1
ATOM 633 O O . HIS A 1 84 ? 18.269 7.190 -11.430 1.00 77.75 84 HIS A O 1
ATOM 639 N N . SER A 1 85 ? 20.255 6.213 -11.102 1.00 82.00 85 SER A N 1
ATOM 640 C CA . SER A 1 85 ? 19.779 4.837 -11.040 1.00 82.00 85 SER A CA 1
ATOM 641 C C . SER A 1 85 ? 18.897 4.514 -9.842 1.00 82.00 85 SER A C 1
ATOM 643 O O . SER A 1 85 ? 18.202 3.506 -9.885 1.00 82.00 85 SER A O 1
ATOM 645 N N . GLU A 1 86 ? 18.936 5.312 -8.771 1.00 92.94 86 GLU A N 1
ATOM 646 C CA . GLU A 1 86 ? 18.271 4.951 -7.513 1.00 92.94 86 GLU A CA 1
ATOM 647 C C . GLU A 1 86 ? 16.741 4.968 -7.619 1.00 92.94 86 GLU A C 1
ATOM 649 O O . GLU A 1 86 ? 16.093 4.130 -6.999 1.00 92.94 86 GLU A O 1
ATOM 654 N N . SER A 1 87 ? 16.160 5.880 -8.406 1.00 94.88 87 SER A N 1
ATOM 655 C CA . SER A 1 87 ? 14.707 6.019 -8.554 1.00 94.88 87 SER A CA 1
ATOM 656 C C . SER A 1 87 ? 14.316 6.187 -10.018 1.00 94.88 87 SER A C 1
ATOM 658 O O . SER A 1 87 ? 14.454 7.267 -10.587 1.00 94.88 87 SER A O 1
ATOM 660 N N . ILE A 1 88 ? 13.750 5.138 -10.607 1.00 94.69 88 ILE A N 1
ATOM 661 C CA . ILE A 1 88 ? 13.368 5.096 -12.018 1.00 94.69 88 ILE A CA 1
ATOM 662 C C . ILE A 1 88 ? 11.849 5.176 -12.142 1.00 94.69 88 ILE A C 1
ATOM 664 O O . ILE A 1 88 ? 11.115 4.423 -11.505 1.00 94.69 88 ILE A O 1
ATOM 668 N N . THR A 1 89 ? 11.374 6.096 -12.983 1.00 94.56 89 THR A N 1
ATOM 669 C CA . THR A 1 89 ? 9.958 6.207 -13.359 1.00 94.56 89 THR A CA 1
ATOM 670 C C . THR A 1 89 ? 9.794 5.905 -14.839 1.00 94.56 89 THR A C 1
ATOM 672 O O . THR A 1 89 ? 10.465 6.514 -15.677 1.00 94.56 89 THR A O 1
ATOM 675 N N . ILE A 1 90 ? 8.897 4.975 -15.145 1.00 94.94 90 ILE A N 1
ATOM 676 C CA . ILE A 1 90 ? 8.520 4.545 -16.485 1.00 94.94 90 ILE A CA 1
ATOM 677 C C . ILE A 1 90 ? 7.104 5.052 -16.769 1.00 94.94 90 ILE A C 1
ATOM 679 O O . ILE A 1 90 ? 6.153 4.666 -16.090 1.00 94.94 90 ILE A O 1
ATOM 683 N N . SER A 1 91 ? 6.980 5.941 -17.753 1.00 93.31 91 SER A N 1
ATOM 684 C CA . SER A 1 91 ? 5.713 6.548 -18.180 1.00 93.31 91 SER A CA 1
ATOM 685 C C . SER A 1 91 ? 5.806 6.999 -19.633 1.00 93.31 91 SER A C 1
ATOM 687 O O . SER A 1 91 ? 6.822 7.564 -20.028 1.00 93.31 91 SER A O 1
ATOM 689 N N . ARG A 1 92 ? 4.769 6.793 -20.451 1.00 83.94 92 ARG A N 1
ATOM 690 C CA . ARG A 1 92 ? 4.832 7.184 -21.874 1.00 83.94 92 ARG A CA 1
ATOM 691 C C . ARG A 1 92 ? 4.984 8.690 -22.069 1.00 83.94 92 ARG A C 1
ATOM 693 O O . ARG A 1 92 ? 5.678 9.132 -22.983 1.00 83.94 92 ARG A O 1
ATOM 700 N N . THR A 1 93 ? 4.325 9.470 -21.220 1.00 77.44 93 THR A N 1
ATOM 701 C CA . THR A 1 93 ? 4.367 10.931 -21.235 1.00 77.44 93 THR A CA 1
ATOM 702 C C . THR A 1 93 ? 4.912 11.455 -19.908 1.00 77.44 93 THR A C 1
ATOM 704 O O . THR A 1 93 ? 4.730 10.857 -18.845 1.00 77.44 93 THR A O 1
ATOM 707 N N . LEU A 1 94 ? 5.622 12.583 -19.979 1.00 65.94 94 LEU A N 1
ATOM 708 C CA . LEU A 1 94 ? 6.075 13.340 -18.806 1.00 65.94 94 LEU A CA 1
ATOM 709 C C . LEU A 1 94 ? 4.994 14.300 -18.285 1.00 65.94 94 LEU A C 1
ATOM 711 O O . LEU A 1 94 ? 5.153 14.893 -17.219 1.00 65.94 94 LEU A O 1
ATOM 715 N N . THR A 1 95 ? 3.903 14.488 -19.032 1.00 66.44 95 THR A N 1
ATOM 716 C CA . THR A 1 95 ? 2.793 15.345 -18.623 1.00 66.44 95 THR A CA 1
ATOM 717 C C . THR A 1 95 ? 1.992 14.660 -17.528 1.00 66.44 95 THR A C 1
ATOM 719 O O . THR A 1 95 ? 1.194 13.761 -17.770 1.00 66.44 95 THR A O 1
ATOM 722 N N . VAL A 1 96 ? 2.215 15.126 -16.302 1.00 59.06 96 VAL A N 1
ATOM 723 C CA . VAL A 1 96 ? 1.472 14.757 -15.094 1.00 59.06 96 VAL A CA 1
ATOM 724 C C . VAL A 1 96 ? 0.069 15.384 -15.164 1.00 59.06 96 VAL A C 1
ATOM 726 O O . VAL A 1 96 ? -0.212 16.408 -14.546 1.00 59.06 96 VAL A O 1
ATOM 729 N N . GLY A 1 97 ? -0.786 14.834 -16.023 1.00 65.00 97 GLY A N 1
ATOM 730 C CA . GLY A 1 97 ? -2.214 15.142 -16.108 1.00 65.00 97 GLY A CA 1
ATOM 731 C C . GLY A 1 97 ? -3.043 14.008 -15.506 1.00 65.00 97 GLY A C 1
ATOM 732 O O . GLY A 1 97 ? -2.573 12.880 -15.433 1.00 65.00 97 GLY A O 1
ATOM 733 N N . TRP A 1 98 ? -4.261 14.307 -15.051 1.00 64.81 98 TRP A N 1
ATOM 734 C CA . TRP A 1 98 ? -5.184 13.296 -14.511 1.00 64.81 98 TRP A CA 1
ATOM 735 C C . TRP A 1 98 ? -5.935 12.530 -15.616 1.00 64.81 98 TRP A C 1
ATOM 737 O O . TRP A 1 98 ? -6.357 11.404 -15.380 1.00 64.81 98 TRP A O 1
ATOM 747 N N . ASP A 1 99 ? -6.033 13.107 -16.821 1.00 64.19 99 ASP A N 1
ATOM 748 C CA . ASP A 1 99 ? -6.496 12.435 -18.042 1.00 64.19 99 ASP A CA 1
ATOM 749 C C . ASP A 1 99 ? -5.310 11.740 -18.709 1.00 64.19 99 ASP A C 1
ATOM 751 O O . ASP A 1 99 ? -4.632 12.295 -19.577 1.00 64.19 99 ASP A O 1
ATOM 755 N N . LEU A 1 100 ? -4.997 10.538 -18.236 1.00 65.62 100 LEU A N 1
ATOM 756 C CA . LEU A 1 100 ? -3.966 9.722 -18.854 1.00 65.62 100 LEU A CA 1
ATOM 757 C C . LEU A 1 100 ? -4.633 8.766 -19.821 1.00 65.62 100 LEU A C 1
ATOM 759 O O . LEU A 1 100 ? -5.244 7.780 -19.408 1.00 65.62 100 LEU A O 1
ATOM 763 N N . ASP A 1 101 ? -4.440 9.032 -21.107 1.00 79.50 101 ASP A N 1
ATOM 764 C CA . ASP A 1 101 ? -4.547 7.993 -22.118 1.00 79.50 101 ASP A CA 1
ATOM 765 C C . ASP A 1 101 ? -3.554 6.886 -21.750 1.00 79.50 101 ASP A C 1
ATOM 767 O O . ASP A 1 101 ? -2.341 6.991 -21.979 1.00 79.50 101 ASP A O 1
ATOM 771 N N . MET A 1 102 ? -4.071 5.831 -21.116 1.00 83.38 102 MET A N 1
ATOM 772 C CA . MET A 1 102 ? -3.284 4.644 -20.837 1.00 83.38 102 MET A CA 1
ATOM 773 C C . MET A 1 102 ? -2.793 4.088 -22.166 1.00 83.38 102 MET A C 1
ATOM 775 O O . MET A 1 102 ? -3.538 3.958 -23.137 1.00 83.38 102 MET A O 1
ATOM 779 N N . SER A 1 103 ? -1.514 3.759 -22.211 1.00 88.31 103 SER A N 1
ATOM 780 C CA . SER A 1 103 ? -0.856 3.383 -23.453 1.00 88.31 103 SER A CA 1
ATOM 781 C C . SER A 1 103 ? -0.085 2.095 -23.282 1.00 88.31 103 SER A C 1
ATOM 783 O O . SER A 1 103 ? 0.470 1.827 -22.218 1.00 88.31 103 SER A O 1
ATOM 785 N N . ILE A 1 104 ? -0.084 1.285 -24.337 1.00 92.88 104 ILE A N 1
ATOM 786 C CA . ILE A 1 104 ? 0.672 0.040 -24.363 1.00 92.88 104 ILE A CA 1
ATOM 787 C C . ILE A 1 104 ? 2.153 0.394 -24.481 1.00 92.88 104 ILE A C 1
ATOM 789 O O . ILE A 1 104 ? 2.526 1.236 -25.299 1.00 92.88 104 ILE A O 1
ATOM 793 N N . MET A 1 105 ? 2.980 -0.250 -23.660 1.00 95.62 105 MET A N 1
ATOM 794 C CA . MET A 1 105 ? 4.427 -0.062 -23.653 1.00 95.62 105 MET A CA 1
ATOM 795 C C . MET A 1 105 ? 5.136 -1.412 -23.726 1.00 95.62 105 MET A C 1
ATOM 797 O O . MET A 1 105 ? 4.850 -2.310 -22.937 1.00 95.62 105 MET A O 1
ATOM 801 N N . ASP A 1 106 ? 6.085 -1.544 -24.651 1.00 96.94 106 ASP A N 1
ATOM 802 C CA . ASP A 1 106 ? 6.907 -2.745 -24.777 1.00 96.94 106 ASP A CA 1
ATOM 803 C C . ASP A 1 106 ? 8.093 -2.693 -23.796 1.00 96.94 106 ASP A C 1
ATOM 805 O O . ASP A 1 106 ? 8.966 -1.822 -23.871 1.00 96.94 106 ASP A O 1
ATOM 809 N N . LEU A 1 107 ? 8.116 -3.644 -22.860 1.00 97.12 107 LEU A N 1
ATOM 810 C CA . LEU A 1 107 ? 9.167 -3.798 -21.849 1.00 97.12 107 LEU A CA 1
ATOM 811 C C . LEU A 1 107 ? 10.010 -5.068 -22.071 1.00 97.12 107 LEU A C 1
ATOM 813 O O . LEU A 1 107 ? 10.734 -5.503 -21.178 1.00 97.12 107 LEU A O 1
ATOM 817 N N . SER A 1 108 ? 9.963 -5.669 -23.266 1.00 96.81 108 SER A N 1
ATOM 818 C CA . SER A 1 108 ? 10.679 -6.917 -23.585 1.00 96.81 108 SER A CA 1
ATOM 819 C C . SER A 1 108 ? 12.207 -6.772 -23.608 1.00 96.81 108 SER A C 1
ATOM 821 O O . SER A 1 108 ? 12.927 -7.765 -23.496 1.00 96.81 108 SER A O 1
ATOM 823 N N . LYS A 1 109 ? 12.715 -5.542 -23.757 1.00 96.94 109 LYS A N 1
ATOM 824 C CA . LYS A 1 109 ? 14.150 -5.197 -23.742 1.00 96.94 109 LYS A CA 1
ATOM 825 C C . LYS A 1 109 ? 14.548 -4.368 -22.518 1.00 96.94 109 LYS A C 1
ATOM 827 O O . LYS A 1 109 ? 15.639 -3.795 -22.506 1.00 96.94 109 LYS A O 1
ATOM 832 N N . PHE A 1 110 ? 13.672 -4.292 -21.518 1.00 96.88 110 PHE A N 1
ATOM 833 C CA . PHE A 1 110 ? 13.863 -3.449 -20.350 1.00 96.88 110 PHE A CA 1
ATOM 834 C C . PHE A 1 110 ? 14.900 -4.053 -19.397 1.00 96.88 110 PHE A C 1
ATOM 836 O O . PHE A 1 110 ? 14.724 -5.166 -18.905 1.00 96.88 110 PHE A O 1
ATOM 843 N N . ILE A 1 111 ? 15.983 -3.314 -19.134 1.00 96.88 111 ILE A N 1
ATOM 844 C CA . ILE A 1 111 ? 17.057 -3.729 -18.216 1.00 96.88 111 ILE A CA 1
ATOM 845 C C . ILE A 1 111 ? 17.352 -2.587 -17.247 1.00 96.88 111 ILE A C 1
ATOM 847 O O . ILE A 1 111 ? 17.640 -1.467 -17.677 1.00 96.88 111 ILE A O 1
ATOM 851 N N . LEU A 1 112 ? 17.308 -2.883 -15.948 1.00 95.88 112 LEU A N 1
ATOM 852 C CA . LEU A 1 112 ? 17.535 -1.925 -14.867 1.00 95.88 112 LEU A CA 1
ATOM 853 C C . LEU A 1 112 ? 19.000 -1.890 -14.393 1.00 95.88 112 LEU A C 1
ATOM 855 O O . LEU A 1 112 ? 19.710 -2.891 -14.500 1.00 95.88 112 LEU A O 1
ATOM 859 N N . PRO A 1 113 ? 19.461 -0.762 -13.823 1.00 95.25 113 PRO A N 1
ATOM 860 C CA . PRO A 1 113 ? 20.678 -0.723 -13.020 1.00 95.25 113 PRO A CA 1
ATOM 861 C C . PRO A 1 113 ? 20.558 -1.605 -11.774 1.00 95.25 113 PRO A C 1
ATOM 863 O O . PRO A 1 113 ? 19.511 -1.663 -11.131 1.00 95.25 113 PRO A O 1
ATOM 866 N N . ASN A 1 114 ? 21.667 -2.213 -11.357 1.00 94.38 114 ASN A N 1
ATOM 867 C CA . ASN A 1 114 ? 21.738 -2.970 -10.101 1.00 94.38 114 ASN A CA 1
ATOM 868 C C . ASN A 1 114 ? 21.677 -2.086 -8.839 1.00 94.38 114 ASN A C 1
ATOM 870 O O . ASN A 1 114 ? 21.647 -2.607 -7.733 1.00 94.38 114 ASN A O 1
ATOM 874 N N . THR A 1 115 ? 21.690 -0.764 -9.005 1.00 95.62 115 THR A N 1
ATOM 875 C CA . THR A 1 115 ? 21.622 0.260 -7.953 1.00 95.62 115 THR A CA 1
ATOM 876 C C . THR A 1 115 ? 20.212 0.830 -7.760 1.00 95.62 115 THR A C 1
ATOM 878 O O . THR A 1 115 ? 20.027 1.772 -6.986 1.00 95.62 115 THR A O 1
ATOM 881 N N . THR A 1 116 ? 19.207 0.312 -8.474 1.00 97.00 116 THR A N 1
ATOM 882 C CA . THR A 1 116 ? 17.826 0.801 -8.388 1.00 97.00 116 THR A CA 1
ATOM 883 C C . THR A 1 116 ? 17.151 0.403 -7.087 1.00 97.00 116 THR A C 1
ATOM 885 O O . THR A 1 116 ? 17.061 -0.775 -6.757 1.00 97.00 116 THR A O 1
ATOM 888 N N . LYS A 1 117 ? 16.648 1.404 -6.359 1.00 97.38 117 LYS A N 1
ATOM 889 C CA . LYS A 1 117 ? 15.930 1.251 -5.085 1.00 97.38 117 LYS A CA 1
ATOM 890 C C . LYS A 1 117 ? 14.429 1.446 -5.253 1.00 97.38 117 LYS A C 1
ATOM 892 O O . LYS A 1 117 ? 13.636 0.725 -4.657 1.00 97.38 117 LYS A O 1
ATOM 897 N N . THR A 1 118 ? 14.032 2.402 -6.087 1.00 97.69 118 THR A N 1
ATOM 898 C CA . THR A 1 118 ? 12.634 2.738 -6.350 1.00 97.69 118 THR A CA 1
ATOM 899 C C . THR A 1 118 ? 12.316 2.567 -7.828 1.00 97.69 118 THR A C 1
ATOM 901 O O . THR A 1 118 ? 12.980 3.151 -8.683 1.00 97.69 118 THR A O 1
ATOM 904 N N . LEU A 1 119 ? 11.263 1.811 -8.128 1.00 97.50 119 LEU A N 1
ATOM 905 C CA . LEU A 1 119 ? 10.737 1.651 -9.479 1.00 97.50 119 LEU A CA 1
ATOM 906 C C . LEU A 1 119 ? 9.266 2.056 -9.527 1.00 97.50 119 LEU A C 1
ATOM 908 O O . LEU A 1 119 ? 8.460 1.588 -8.725 1.00 97.50 119 LEU A O 1
ATOM 912 N N . LYS A 1 120 ? 8.912 2.925 -10.474 1.00 97.25 120 LYS A N 1
ATOM 913 C CA . LYS A 1 120 ? 7.546 3.426 -10.650 1.00 97.25 120 LYS A CA 1
ATOM 914 C C . LYS A 1 120 ? 7.073 3.200 -12.077 1.00 97.25 120 LYS A C 1
ATOM 916 O O . LYS A 1 120 ? 7.760 3.599 -13.013 1.00 97.25 120 LYS A O 1
ATOM 921 N N . PHE A 1 121 ? 5.886 2.636 -12.232 1.00 96.44 121 PHE A N 1
ATOM 922 C CA . PHE A 1 121 ? 5.167 2.523 -13.496 1.00 96.44 121 PHE A CA 1
ATOM 923 C C . PHE A 1 121 ? 3.954 3.444 -13.452 1.00 96.44 121 PHE A C 1
ATOM 925 O O . PHE A 1 121 ? 3.174 3.378 -12.500 1.00 96.44 121 PHE A O 1
ATOM 932 N N . TYR A 1 122 ? 3.812 4.311 -14.451 1.00 95.19 122 TYR A N 1
ATOM 933 C CA . TYR A 1 122 ? 2.768 5.330 -14.474 1.00 95.19 122 TYR A CA 1
ATOM 934 C C . TYR A 1 122 ? 2.091 5.432 -15.844 1.00 95.19 122 TYR A C 1
ATOM 936 O O . TYR A 1 122 ? 2.769 5.670 -16.845 1.00 95.19 122 TYR A O 1
ATOM 944 N N . GLY A 1 123 ? 0.762 5.294 -15.888 1.00 93.50 123 GLY A N 1
ATOM 945 C CA . GLY A 1 123 ? -0.031 5.523 -17.106 1.00 93.50 123 GLY A CA 1
ATOM 946 C C . GLY A 1 123 ? 0.141 4.451 -18.190 1.00 93.50 123 GLY A C 1
ATOM 947 O O . GLY A 1 123 ? 0.196 4.782 -19.376 1.00 93.50 123 GLY A O 1
ATOM 948 N N . ILE A 1 124 ? 0.280 3.178 -17.805 1.00 94.50 124 ILE A N 1
ATOM 949 C CA . ILE A 1 124 ? 0.591 2.071 -18.729 1.00 94.50 124 ILE A CA 1
ATOM 950 C C . ILE A 1 124 ? -0.594 1.106 -18.819 1.00 94.50 124 ILE A C 1
ATOM 952 O O . ILE A 1 124 ? -0.986 0.501 -17.822 1.00 94.50 124 ILE A O 1
ATOM 956 N N . ALA A 1 125 ? -1.127 0.930 -20.028 1.00 94.69 125 ALA A N 1
ATOM 957 C CA . ALA A 1 125 ? -2.077 -0.134 -20.333 1.00 94.69 125 ALA A CA 1
ATOM 958 C C . ALA A 1 125 ? -1.339 -1.440 -20.631 1.00 94.69 125 ALA A C 1
ATOM 960 O O . ALA A 1 125 ? -0.311 -1.421 -21.308 1.00 94.69 125 ALA A O 1
ATOM 961 N N . ASN A 1 126 ? -1.902 -2.573 -20.208 1.00 94.38 126 ASN A N 1
ATOM 962 C CA . ASN A 1 126 ? -1.346 -3.903 -20.487 1.00 94.38 126 ASN A CA 1
ATOM 963 C C . ASN A 1 126 ? 0.110 -4.034 -20.038 1.00 94.38 126 ASN A C 1
ATOM 965 O O . ASN A 1 126 ? 0.967 -4.489 -20.798 1.00 94.38 126 ASN A O 1
ATOM 969 N N . LEU A 1 127 ? 0.396 -3.597 -18.808 1.00 96.00 127 LEU A N 1
ATOM 970 C CA . LEU A 1 127 ? 1.747 -3.652 -18.266 1.00 96.00 127 LEU A CA 1
ATOM 971 C C . LEU A 1 127 ? 2.219 -5.108 -18.183 1.00 96.00 127 LEU A C 1
ATOM 973 O O . LEU A 1 127 ? 1.781 -5.855 -17.313 1.00 96.00 127 LEU A O 1
ATOM 977 N N . CYS A 1 128 ? 3.159 -5.484 -19.045 1.00 96.00 128 CYS A N 1
ATOM 978 C CA . CYS A 1 128 ? 3.706 -6.833 -19.097 1.00 96.00 128 CYS A CA 1
ATOM 979 C C . CYS A 1 128 ? 5.232 -6.791 -18.999 1.00 96.00 128 CYS A C 1
ATOM 981 O O . CYS A 1 128 ? 5.916 -6.317 -19.908 1.00 96.00 128 CYS A O 1
ATOM 983 N N . LEU A 1 129 ? 5.767 -7.284 -17.883 1.00 95.94 129 LEU A N 1
ATOM 984 C CA . LEU A 1 129 ? 7.195 -7.544 -17.727 1.00 95.94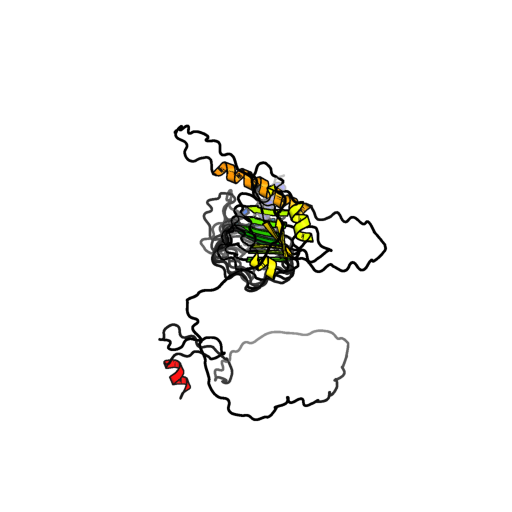 129 LEU A CA 1
ATOM 985 C C . LEU A 1 129 ? 7.495 -8.980 -18.183 1.00 95.94 129 LEU A C 1
ATOM 987 O O . LEU A 1 129 ? 6.764 -9.899 -17.801 1.00 95.94 129 LEU A O 1
ATOM 991 N N . PRO A 1 130 ? 8.560 -9.207 -18.973 1.00 93.88 130 PRO A N 1
ATOM 992 C CA . PRO A 1 130 ? 8.889 -10.549 -19.434 1.00 93.88 130 PRO A CA 1
ATOM 993 C C . PRO A 1 130 ? 9.231 -11.455 -18.247 1.00 93.88 130 PRO A C 1
ATOM 995 O O . PRO A 1 130 ? 9.783 -11.008 -17.246 1.00 93.88 130 PRO A O 1
ATOM 998 N N . SER A 1 131 ? 8.976 -12.758 -18.371 1.00 91.44 131 SER A N 1
ATOM 999 C CA . SER A 1 131 ? 9.314 -13.732 -17.321 1.00 91.44 131 SER A CA 1
ATOM 1000 C C . SER A 1 131 ? 10.819 -13.826 -17.040 1.00 91.44 131 SER A C 1
ATOM 1002 O O . SER A 1 131 ? 11.214 -14.322 -15.992 1.00 91.44 131 SER A O 1
ATOM 1004 N N . THR A 1 132 ? 11.652 -13.361 -17.974 1.00 93.00 132 THR A N 1
ATOM 1005 C CA . THR A 1 132 ? 13.110 -13.240 -17.837 1.00 93.00 132 THR A CA 1
ATOM 1006 C C . THR A 1 132 ? 13.547 -11.935 -17.168 1.00 93.00 132 THR A C 1
ATOM 1008 O O . THR A 1 132 ? 14.743 -11.682 -17.076 1.00 93.00 132 THR A O 1
ATOM 1011 N N . PHE A 1 133 ? 12.616 -11.059 -16.780 1.00 95.50 133 PHE A N 1
ATOM 1012 C CA . PHE A 1 133 ? 12.943 -9.819 -16.086 1.00 95.50 133 PHE A CA 1
ATOM 1013 C C . PHE A 1 133 ? 13.442 -10.125 -14.674 1.00 95.50 133 PHE A C 1
ATOM 1015 O O . PHE A 1 133 ? 12.735 -10.734 -13.871 1.00 95.50 133 PHE A O 1
ATOM 1022 N N . GLU A 1 134 ? 14.649 -9.662 -14.371 1.00 95.00 134 GLU A N 1
ATOM 1023 C CA . GLU A 1 134 ? 15.262 -9.795 -13.055 1.00 95.00 134 GLU A CA 1
ATOM 1024 C C . GLU A 1 134 ? 15.120 -8.484 -12.284 1.00 95.00 134 GLU A C 1
ATOM 1026 O O . GLU A 1 134 ? 15.515 -7.413 -12.752 1.00 95.00 134 GLU A O 1
ATOM 1031 N N . TRP A 1 135 ? 14.555 -8.565 -11.081 1.00 95.44 135 TRP A N 1
ATOM 1032 C CA . TRP A 1 135 ? 14.523 -7.432 -10.167 1.00 95.44 135 TRP A CA 1
ATOM 1033 C C . TRP A 1 135 ? 15.938 -7.146 -9.642 1.00 95.44 135 TRP A C 1
ATOM 1035 O O . TRP A 1 135 ? 16.578 -8.065 -9.130 1.00 95.44 135 TRP A O 1
ATOM 1045 N N . PRO A 1 136 ? 16.421 -5.893 -9.686 1.00 95.31 136 PRO A N 1
ATOM 1046 C CA . PRO A 1 136 ? 17.628 -5.507 -8.967 1.00 95.31 136 PRO A CA 1
ATOM 1047 C C . PRO A 1 136 ? 17.545 -5.863 -7.479 1.00 95.31 136 PRO A C 1
ATOM 1049 O O . PRO A 1 136 ? 16.542 -5.582 -6.820 1.00 95.31 136 PRO A O 1
ATOM 1052 N N . GLU A 1 137 ? 18.630 -6.415 -6.932 1.00 94.31 137 GLU A N 1
ATOM 1053 C CA . GLU A 1 137 ? 18.707 -6.824 -5.522 1.00 94.31 137 GLU A CA 1
ATOM 1054 C C . GLU A 1 137 ? 18.535 -5.649 -4.547 1.00 94.31 137 GLU A C 1
ATOM 1056 O O . GLU A 1 137 ? 18.204 -5.851 -3.384 1.00 94.31 137 GLU A O 1
ATOM 1061 N N . THR A 1 138 ? 18.717 -4.409 -5.004 1.00 96.31 138 THR A N 1
ATOM 1062 C CA . THR A 1 138 ? 18.581 -3.201 -4.181 1.00 96.31 138 THR A CA 1
ATOM 1063 C C . THR A 1 138 ? 17.170 -2.611 -4.144 1.00 96.31 138 THR A C 1
ATOM 1065 O O . THR A 1 138 ? 16.985 -1.597 -3.472 1.00 96.31 138 THR A O 1
ATOM 1068 N N . ILE A 1 139 ? 16.185 -3.178 -4.858 1.00 97.25 139 ILE A N 1
ATOM 1069 C CA . ILE A 1 139 ? 14.827 -2.613 -4.903 1.00 97.25 139 ILE A CA 1
ATOM 1070 C C . ILE A 1 139 ? 14.142 -2.731 -3.544 1.00 97.25 139 ILE A C 1
ATOM 1072 O O . ILE A 1 139 ? 13.885 -3.825 -3.056 1.00 97.25 139 ILE A O 1
ATOM 1076 N N . THR A 1 140 ? 13.747 -1.585 -2.995 1.00 97.31 140 THR A N 1
ATOM 1077 C CA . THR A 1 140 ? 12.972 -1.477 -1.755 1.00 97.31 140 THR A CA 1
ATOM 1078 C C . THR A 1 140 ? 11.555 -0.966 -1.995 1.00 97.31 140 THR A C 1
ATOM 1080 O O . THR A 1 140 ? 10.667 -1.271 -1.204 1.00 97.31 140 THR A O 1
ATOM 1083 N N . THR A 1 141 ? 11.301 -0.246 -3.093 1.00 97.81 141 THR A N 1
ATOM 1084 C CA . THR A 1 141 ? 9.983 0.335 -3.389 1.00 97.81 141 THR A CA 1
ATOM 1085 C C . THR A 1 141 ? 9.558 0.059 -4.827 1.00 97.81 141 THR A C 1
ATOM 1087 O O . THR A 1 141 ? 10.269 0.412 -5.771 1.00 97.81 141 THR A O 1
ATOM 1090 N N . ILE A 1 142 ? 8.355 -0.489 -5.003 1.00 97.75 142 ILE A N 1
ATOM 1091 C CA . ILE A 1 142 ? 7.696 -0.628 -6.306 1.00 97.75 142 ILE A CA 1
ATOM 1092 C C . ILE A 1 142 ? 6.346 0.090 -6.264 1.00 97.75 142 ILE A C 1
ATOM 1094 O O . ILE A 1 142 ? 5.537 -0.122 -5.360 1.00 97.75 142 ILE A O 1
ATOM 1098 N N . GLN A 1 143 ? 6.090 0.932 -7.263 1.00 97.75 143 GLN A N 1
ATOM 1099 C CA . GLN A 1 143 ? 4.834 1.658 -7.412 1.00 97.75 143 GLN A CA 1
ATOM 1100 C C . GLN A 1 143 ? 4.223 1.426 -8.793 1.00 97.75 143 GLN A C 1
ATOM 1102 O O . GLN A 1 143 ? 4.878 1.611 -9.815 1.00 97.75 143 GLN A O 1
ATOM 1107 N N . PHE A 1 144 ? 2.935 1.114 -8.810 1.00 96.69 144 PHE A N 1
ATOM 1108 C CA . PHE A 1 144 ? 2.094 1.066 -9.994 1.00 96.69 144 PHE A CA 1
ATOM 1109 C C . PHE A 1 144 ? 1.012 2.134 -9.853 1.00 96.69 144 PHE A C 1
ATOM 1111 O O . PHE A 1 144 ? 0.314 2.170 -8.841 1.00 96.69 144 PHE A O 1
ATOM 1118 N N . ALA A 1 145 ? 0.893 3.031 -10.823 1.00 95.69 145 ALA A N 1
ATOM 1119 C CA . ALA A 1 145 ? -0.047 4.140 -10.764 1.00 95.69 145 ALA A CA 1
ATOM 1120 C C . ALA A 1 145 ? -0.733 4.354 -12.117 1.00 95.69 145 ALA A C 1
ATOM 1122 O O . ALA A 1 145 ? -0.055 4.527 -13.125 1.00 95.69 145 ALA A O 1
ATOM 1123 N N . CYS A 1 146 ? -2.065 4.355 -12.144 1.00 94.56 146 CYS A N 1
ATOM 1124 C CA . CYS A 1 146 ? -2.843 4.459 -13.382 1.00 94.56 146 CYS A CA 1
ATOM 1125 C C . CYS A 1 146 ? -2.419 3.375 -14.392 1.00 94.56 146 CYS A C 1
ATOM 1127 O O . CYS A 1 146 ? -1.976 3.682 -15.500 1.00 94.56 146 CYS A O 1
ATOM 1129 N N . VAL A 1 147 ? -2.455 2.108 -13.969 1.00 94.38 147 VAL A N 1
ATOM 1130 C CA . VAL A 1 147 ? -2.047 0.961 -14.798 1.00 94.38 147 VAL A CA 1
ATOM 1131 C C . VAL A 1 147 ? -3.166 -0.068 -14.926 1.00 94.38 147 VAL A C 1
ATOM 1133 O O . VAL A 1 147 ? -3.989 -0.216 -14.023 1.00 94.38 147 VAL A O 1
ATOM 1136 N N . SER A 1 148 ? -3.172 -0.820 -16.023 1.00 94.62 148 SER A N 1
ATOM 1137 C CA . SER A 1 148 ? -4.125 -1.916 -16.244 1.00 94.62 148 SER A CA 1
ATOM 1138 C C . SER A 1 148 ? -3.437 -3.190 -16.731 1.00 94.62 148 SER A C 1
ATOM 1140 O O . SER A 1 148 ? -2.345 -3.121 -17.309 1.00 94.62 148 SER A O 1
ATOM 1142 N N . ASN A 1 149 ? -4.078 -4.348 -16.527 1.00 94.06 149 ASN A N 1
ATOM 1143 C CA . ASN A 1 149 ? -3.630 -5.645 -17.057 1.00 94.06 149 ASN A CA 1
ATOM 1144 C C . ASN A 1 149 ? -2.198 -5.999 -16.612 1.00 94.06 149 ASN A C 1
ATOM 1146 O O . ASN A 1 149 ? -1.348 -6.378 -17.419 1.00 94.06 149 ASN A O 1
ATOM 1150 N N . ILE A 1 150 ? -1.928 -5.836 -15.309 1.00 94.12 150 ILE A N 1
ATOM 1151 C CA . ILE A 1 150 ? -0.595 -6.015 -14.716 1.00 94.12 150 ILE A CA 1
ATOM 1152 C C . ILE A 1 150 ? -0.184 -7.490 -14.770 1.00 94.12 150 ILE A C 1
ATOM 1154 O O . ILE A 1 150 ? -0.802 -8.342 -14.129 1.00 94.12 150 ILE A O 1
ATOM 1158 N N . THR A 1 151 ? 0.925 -7.755 -15.457 1.00 94.50 151 THR A N 1
ATOM 1159 C CA . THR A 1 151 ? 1.634 -9.036 -15.481 1.00 94.50 151 THR A CA 1
ATOM 1160 C C . THR A 1 151 ? 3.102 -8.799 -15.135 1.00 94.50 151 THR A C 1
ATOM 1162 O O . THR A 1 151 ? 3.836 -8.147 -15.880 1.00 94.50 151 THR A O 1
ATOM 1165 N N . VAL A 1 152 ? 3.538 -9.314 -13.986 1.00 94.38 152 VAL A N 1
ATOM 1166 C CA . VAL A 1 152 ? 4.919 -9.186 -13.490 1.00 94.38 152 VAL A CA 1
ATOM 1167 C C . VAL A 1 152 ? 5.524 -10.567 -13.207 1.00 94.38 152 VAL A C 1
ATOM 1169 O O . VAL A 1 152 ? 4.768 -11.539 -13.105 1.00 94.38 152 VAL A O 1
ATOM 1172 N N . PRO A 1 153 ? 6.861 -10.699 -13.076 1.00 92.88 153 PRO A N 1
ATOM 1173 C CA . PRO A 1 153 ? 7.487 -11.976 -12.750 1.00 92.88 153 PRO A CA 1
ATOM 1174 C C . PRO A 1 153 ? 6.911 -12.582 -11.465 1.00 92.88 153 PRO A C 1
ATOM 1176 O O . PRO A 1 153 ? 6.528 -11.840 -10.560 1.00 92.88 153 PRO A O 1
ATOM 1179 N N . PRO A 1 154 ? 6.890 -13.920 -11.340 1.00 88.94 154 PRO A N 1
ATOM 1180 C CA . PRO A 1 154 ? 6.158 -14.624 -10.284 1.00 88.94 154 PRO A CA 1
ATOM 1181 C C . PRO A 1 154 ? 6.716 -14.423 -8.868 1.00 88.94 154 PRO A C 1
ATOM 1183 O O . PRO A 1 154 ? 6.102 -14.886 -7.910 1.00 88.94 154 PRO A O 1
ATOM 1186 N N . LEU A 1 155 ? 7.871 -13.770 -8.718 1.00 91.69 155 LEU A N 1
ATOM 1187 C CA . LEU A 1 155 ? 8.519 -13.518 -7.436 1.00 91.69 155 LEU A CA 1
ATOM 1188 C C . LEU A 1 155 ? 8.844 -12.031 -7.305 1.00 91.69 155 LEU A C 1
ATOM 1190 O O . LEU A 1 155 ? 9.431 -11.432 -8.206 1.00 91.69 155 LEU A O 1
ATOM 1194 N N . TRP A 1 156 ? 8.479 -11.452 -6.163 1.00 93.31 156 TRP A N 1
ATOM 1195 C CA . TRP A 1 156 ? 8.947 -10.130 -5.753 1.00 93.31 156 TRP A CA 1
ATOM 1196 C C . TRP A 1 156 ? 10.413 -10.192 -5.293 1.00 93.31 156 TRP A C 1
ATOM 1198 O O . TRP A 1 156 ? 10.834 -11.230 -4.772 1.00 93.31 156 TRP A O 1
ATOM 1208 N N . PRO A 1 157 ? 11.188 -9.097 -5.418 1.00 94.12 157 PRO A N 1
ATOM 1209 C CA . PRO A 1 157 ? 12.532 -9.047 -4.854 1.00 94.12 157 PRO A CA 1
ATOM 1210 C C . PRO A 1 157 ? 12.465 -9.183 -3.331 1.00 94.12 157 PRO A C 1
ATOM 1212 O O . PRO A 1 157 ? 11.609 -8.580 -2.686 1.00 94.12 157 PRO A O 1
ATOM 1215 N N . SER A 1 158 ? 13.375 -9.955 -2.734 1.00 93.19 158 SER A N 1
ATOM 1216 C CA . SER A 1 158 ? 13.379 -10.204 -1.283 1.00 93.19 158 SER A CA 1
ATOM 1217 C C . SER A 1 158 ? 13.635 -8.950 -0.443 1.00 93.19 158 SER A C 1
ATOM 1219 O O . SER A 1 158 ? 13.333 -8.947 0.747 1.00 93.19 158 SER A O 1
ATOM 1221 N N . THR A 1 159 ? 14.198 -7.908 -1.053 1.00 95.00 159 THR A N 1
ATOM 1222 C CA . THR A 1 159 ? 14.489 -6.600 -0.456 1.00 95.00 159 THR A CA 1
ATOM 1223 C C . THR A 1 159 ? 13.323 -5.614 -0.532 1.00 95.00 159 THR A C 1
ATOM 1225 O O . THR A 1 159 ? 13.440 -4.519 0.011 1.00 95.00 159 THR A O 1
ATOM 1228 N N . LEU A 1 160 ? 12.189 -5.984 -1.144 1.00 95.81 160 LEU A N 1
ATOM 1229 C CA . LEU A 1 160 ? 11.027 -5.101 -1.250 1.00 95.81 160 LEU A CA 1
ATOM 1230 C C . LEU A 1 160 ? 10.429 -4.795 0.131 1.00 95.81 160 LEU A C 1
ATOM 1232 O O . LEU A 1 160 ? 9.972 -5.691 0.845 1.00 95.81 160 LEU A O 1
ATOM 1236 N N . GLU A 1 161 ? 10.361 -3.512 0.463 1.00 95.94 161 GLU A N 1
ATOM 1237 C CA . GLU A 1 161 ? 9.802 -2.987 1.711 1.00 95.94 161 GLU A CA 1
ATOM 1238 C C . GLU A 1 161 ? 8.463 -2.277 1.491 1.00 95.94 161 GLU A C 1
ATOM 1240 O O . GLU A 1 161 ? 7.619 -2.273 2.385 1.00 95.94 161 GLU A O 1
ATOM 1245 N N . GLU A 1 162 ? 8.221 -1.723 0.300 1.00 96.81 162 GLU A N 1
ATOM 1246 C CA . GLU A 1 162 ? 7.002 -0.983 -0.028 1.00 96.81 162 GLU A CA 1
ATOM 1247 C C . GLU A 1 162 ? 6.457 -1.357 -1.414 1.00 96.81 162 GLU A C 1
ATOM 1249 O O . GLU A 1 162 ? 7.149 -1.252 -2.430 1.00 96.81 162 GLU A O 1
ATOM 1254 N N . LEU A 1 163 ? 5.181 -1.743 -1.456 1.00 96.12 163 LEU A N 1
ATOM 1255 C CA . LEU A 1 163 ? 4.423 -1.968 -2.684 1.00 96.12 163 LEU A CA 1
ATOM 1256 C C . LEU A 1 163 ? 3.192 -1.061 -2.699 1.00 96.12 163 LEU A C 1
ATOM 1258 O O . LEU A 1 163 ? 2.324 -1.171 -1.832 1.00 96.12 163 LEU A O 1
ATOM 1262 N N . THR A 1 164 ? 3.098 -0.201 -3.711 1.00 97.25 164 THR A N 1
ATOM 1263 C CA . THR A 1 164 ? 1.955 0.702 -3.893 1.00 97.25 164 THR A CA 1
ATOM 1264 C C . THR A 1 164 ? 1.259 0.457 -5.224 1.00 97.25 164 THR A C 1
ATOM 1266 O O . THR A 1 164 ? 1.904 0.480 -6.269 1.00 97.25 164 THR A O 1
ATOM 1269 N N . LEU A 1 165 ? -0.060 0.276 -5.195 1.00 96.25 165 LEU A N 1
ATOM 1270 C CA . LEU A 1 165 ? -0.926 0.280 -6.372 1.00 96.25 165 LEU A CA 1
ATOM 1271 C C . LEU A 1 165 ? -1.941 1.420 -6.227 1.00 96.25 165 LEU A C 1
ATOM 1273 O O . LEU A 1 165 ? -2.658 1.494 -5.231 1.00 96.25 165 LEU A O 1
ATOM 1277 N N . TYR A 1 166 ? -1.978 2.318 -7.203 1.00 96.19 166 TYR A N 1
ATOM 1278 C CA . TYR A 1 166 ? -2.852 3.488 -7.241 1.00 96.19 166 TYR A CA 1
ATOM 1279 C C . TYR A 1 166 ? -3.617 3.494 -8.561 1.00 96.19 166 TYR A C 1
ATOM 1281 O O . TYR A 1 166 ? -2.973 3.482 -9.606 1.00 96.19 166 TYR A O 1
ATOM 1289 N N . ASN A 1 167 ? -4.948 3.556 -8.538 1.00 94.44 167 ASN A N 1
ATOM 1290 C CA . ASN A 1 167 ? -5.777 3.525 -9.744 1.00 94.44 167 ASN A CA 1
ATOM 1291 C C . ASN A 1 167 ? -5.343 2.383 -10.685 1.00 94.44 167 ASN A C 1
ATOM 1293 O O . ASN A 1 167 ? -4.867 2.606 -11.802 1.00 94.44 167 ASN A O 1
ATOM 1297 N N . ALA A 1 168 ? -5.342 1.161 -10.150 1.00 93.75 168 ALA A N 1
ATOM 1298 C CA . ALA A 1 168 ? -4.821 -0.019 -10.829 1.00 93.75 168 ALA A CA 1
ATOM 1299 C C . ALA A 1 168 ? -5.937 -1.038 -11.054 1.00 93.75 168 ALA A C 1
ATOM 1301 O O . ALA A 1 168 ? -6.690 -1.351 -10.132 1.00 93.75 168 ALA A O 1
ATOM 1302 N N . THR A 1 169 ? -6.022 -1.568 -12.271 1.00 93.00 169 THR A N 1
ATOM 1303 C CA . THR A 1 169 ? -7.120 -2.447 -12.696 1.00 93.00 169 THR A CA 1
ATOM 1304 C C . THR A 1 169 ? -6.593 -3.744 -13.300 1.00 93.00 169 THR A C 1
ATOM 1306 O O . THR A 1 169 ? -5.513 -3.755 -13.890 1.00 93.00 169 THR A O 1
ATOM 1309 N N . ASP A 1 170 ? -7.345 -4.834 -13.125 1.00 88.50 170 ASP A N 1
ATOM 1310 C CA . ASP A 1 170 ? -7.118 -6.141 -13.759 1.00 88.50 170 ASP A CA 1
ATOM 1311 C C . ASP A 1 170 ? -5.662 -6.629 -13.623 1.00 88.50 170 ASP A C 1
ATOM 1313 O O . ASP A 1 170 ? -4.840 -6.481 -14.518 1.00 88.50 170 ASP A O 1
ATOM 1317 N N . GLY A 1 171 ? -5.280 -7.181 -12.472 1.00 82.62 171 GLY A N 1
ATOM 1318 C CA . GLY A 1 171 ? -3.867 -7.460 -12.185 1.00 82.62 171 GLY A CA 1
ATOM 1319 C C . GLY A 1 171 ? -3.620 -8.819 -11.552 1.00 82.62 171 GLY A C 1
ATOM 1320 O O . GLY A 1 171 ? -4.253 -9.173 -10.554 1.00 82.62 171 GLY A O 1
ATOM 1321 N N . ALA A 1 172 ? -2.633 -9.544 -12.083 1.00 79.69 172 ALA A N 1
ATOM 1322 C CA . ALA A 1 172 ? -2.059 -10.722 -11.448 1.00 79.69 172 ALA A CA 1
ATOM 1323 C C . ALA A 1 172 ? -0.753 -10.324 -10.746 1.00 79.69 172 ALA A C 1
ATOM 1325 O O . ALA A 1 172 ? 0.321 -10.284 -11.348 1.00 79.69 172 ALA A O 1
ATOM 1326 N N . VAL A 1 173 ? -0.848 -10.007 -9.453 1.00 84.19 173 VAL A N 1
ATOM 1327 C CA . VAL A 1 173 ? 0.332 -9.782 -8.608 1.00 84.19 173 VAL A CA 1
ATOM 1328 C C . VAL A 1 173 ? 0.807 -11.103 -7.987 1.00 84.19 173 VAL A C 1
ATOM 1330 O O . VAL A 1 173 ? -0.022 -11.955 -7.659 1.00 84.19 173 VAL A O 1
ATOM 1333 N N . PRO A 1 174 ? 2.125 -11.302 -7.801 1.00 87.31 174 PRO A N 1
ATOM 1334 C CA . PRO A 1 174 ? 2.669 -12.477 -7.139 1.00 87.31 174 PRO A CA 1
ATOM 1335 C C . PRO A 1 174 ? 2.021 -12.739 -5.783 1.00 87.31 174 PRO A C 1
ATOM 1337 O O . PRO A 1 174 ? 1.886 -11.837 -4.956 1.00 87.31 174 PRO A O 1
ATOM 1340 N N . ALA A 1 175 ? 1.665 -14.002 -5.541 1.00 83.00 175 ALA A N 1
ATOM 1341 C CA . ALA A 1 175 ? 0.985 -14.419 -4.317 1.00 83.00 175 ALA A CA 1
ATOM 1342 C C . ALA A 1 175 ? 1.913 -14.467 -3.089 1.00 83.00 175 ALA A C 1
ATOM 1344 O O . ALA A 1 175 ? 1.437 -14.467 -1.952 1.00 83.00 175 ALA A O 1
ATOM 1345 N N . THR A 1 176 ? 3.230 -14.532 -3.299 1.00 85.88 176 THR A N 1
ATOM 1346 C CA . THR A 1 176 ? 4.229 -14.610 -2.229 1.00 85.88 176 THR A CA 1
ATOM 1347 C C . THR A 1 176 ? 4.920 -13.268 -2.065 1.00 85.88 176 THR A C 1
ATOM 1349 O O . THR A 1 176 ? 5.578 -12.797 -2.986 1.00 85.88 176 THR A O 1
ATOM 1352 N N . TYR A 1 177 ? 4.796 -12.675 -0.879 1.00 88.56 177 TYR A N 1
ATOM 1353 C CA . TYR A 1 177 ? 5.371 -11.370 -0.562 1.00 88.56 177 TYR A CA 1
ATOM 1354 C C . TYR A 1 177 ? 6.579 -11.494 0.381 1.00 88.56 177 TYR A C 1
ATOM 1356 O O . TYR A 1 177 ? 6.633 -12.435 1.181 1.00 88.56 177 TYR A O 1
ATOM 1364 N N . PRO A 1 178 ? 7.529 -10.545 0.332 1.00 89.56 178 PRO A N 1
ATOM 1365 C CA . PRO A 1 178 ? 8.621 -10.461 1.295 1.00 89.56 178 PRO A CA 1
ATOM 1366 C C . PRO A 1 178 ? 8.131 -10.177 2.714 1.00 89.56 178 PRO A C 1
ATOM 1368 O O . PRO A 1 178 ? 7.019 -9.695 2.941 1.00 89.56 178 PRO A O 1
ATOM 1371 N N . SER A 1 179 ? 8.972 -10.500 3.694 1.00 84.56 179 SER A N 1
ATOM 1372 C CA . SER A 1 179 ? 8.593 -10.480 5.104 1.00 84.56 179 SER A CA 1
ATOM 1373 C C . SER A 1 179 ? 8.388 -9.069 5.657 1.00 84.56 179 SER A C 1
ATOM 1375 O O . SER A 1 179 ? 7.499 -8.885 6.470 1.00 84.56 179 SER A O 1
ATOM 1377 N N . THR A 1 180 ? 9.139 -8.058 5.230 1.00 82.00 180 THR A N 1
ATOM 1378 C CA . THR A 1 180 ? 9.080 -6.694 5.798 1.00 82.00 180 THR A CA 1
ATOM 1379 C C . THR A 1 180 ? 8.141 -5.743 5.059 1.00 82.00 180 THR A C 1
ATOM 1381 O O . THR A 1 180 ? 8.158 -4.541 5.316 1.00 82.00 180 THR A O 1
ATOM 1384 N N . LEU A 1 181 ? 7.315 -6.271 4.157 1.00 92.50 181 LEU A N 1
ATOM 1385 C CA . LEU A 1 181 ? 6.553 -5.475 3.209 1.00 92.50 181 LEU A CA 1
ATOM 1386 C C . LEU A 1 181 ? 5.436 -4.647 3.864 1.00 92.50 181 LEU A C 1
ATOM 1388 O O . LEU A 1 181 ? 4.683 -5.127 4.716 1.00 92.50 181 LEU A O 1
ATOM 1392 N N . THR A 1 182 ? 5.292 -3.419 3.377 1.00 95.44 182 THR A N 1
ATOM 1393 C CA . THR A 1 182 ? 4.120 -2.559 3.530 1.00 95.44 182 THR A CA 1
ATOM 1394 C C . THR A 1 182 ? 3.359 -2.499 2.211 1.00 95.44 182 THR A C 1
ATOM 1396 O O . THR A 1 182 ? 3.952 -2.237 1.163 1.00 95.44 182 THR A O 1
ATOM 1399 N N . ILE A 1 183 ? 2.047 -2.742 2.254 1.00 95.00 183 ILE A N 1
ATOM 1400 C CA . ILE A 1 183 ? 1.195 -2.765 1.058 1.00 95.00 183 ILE A CA 1
ATOM 1401 C C . ILE A 1 183 ? 0.191 -1.617 1.119 1.00 95.00 183 ILE A C 1
ATOM 1403 O O . ILE A 1 183 ? -0.582 -1.514 2.073 1.00 95.00 183 ILE A O 1
ATOM 1407 N N . THR A 1 184 ? 0.171 -0.803 0.065 1.00 96.88 184 THR A N 1
ATOM 1408 C CA . THR A 1 184 ? -0.786 0.292 -0.121 1.00 96.88 184 THR A CA 1
ATOM 1409 C C . THR A 1 184 ? -1.561 0.091 -1.418 1.00 96.88 184 THR A C 1
ATOM 1411 O O . THR A 1 184 ? -0.971 0.120 -2.494 1.00 96.88 184 THR A O 1
ATOM 1414 N N . LEU A 1 185 ? -2.881 -0.076 -1.334 1.00 95.62 185 LEU A N 1
ATOM 1415 C CA . LEU A 1 185 ? -3.776 -0.136 -2.492 1.00 95.62 185 LEU A CA 1
ATOM 1416 C C . LEU A 1 185 ? -4.789 1.004 -2.416 1.00 95.62 185 LEU A C 1
ATOM 1418 O O . LEU A 1 185 ? -5.449 1.188 -1.389 1.00 95.62 185 LEU A O 1
ATOM 1422 N N . HIS A 1 186 ? -4.917 1.753 -3.502 1.00 96.62 186 HIS A N 1
ATOM 1423 C CA . HIS A 1 186 ? -5.825 2.883 -3.618 1.00 96.62 186 HIS A CA 1
ATOM 1424 C C . HIS A 1 186 ? -6.541 2.850 -4.966 1.00 96.62 186 HIS A C 1
ATOM 1426 O O . HIS A 1 186 ? -5.854 2.829 -5.982 1.00 96.62 186 HIS A O 1
ATOM 1432 N N . GLU A 1 187 ? -7.878 2.873 -4.970 1.00 95.00 187 GLU A N 1
ATOM 1433 C CA . GLU A 1 187 ? -8.697 2.834 -6.194 1.00 95.00 187 GLU A CA 1
ATOM 1434 C C . GLU A 1 187 ? -8.319 1.606 -7.043 1.00 95.00 187 GLU A C 1
ATOM 1436 O O . GLU A 1 187 ? -7.826 1.711 -8.163 1.00 95.00 187 GLU A O 1
ATOM 1441 N N . VAL A 1 188 ? -8.439 0.415 -6.452 1.00 93.25 188 VAL A N 1
ATOM 1442 C CA . VAL A 1 188 ? -8.005 -0.838 -7.086 1.00 93.25 188 VAL A CA 1
ATOM 1443 C C . VAL A 1 188 ? -9.197 -1.750 -7.325 1.00 93.25 188 VAL A C 1
ATOM 1445 O O . VAL A 1 188 ? -9.932 -2.065 -6.389 1.00 93.25 188 VAL A O 1
ATOM 1448 N N . SER A 1 189 ? -9.347 -2.239 -8.555 1.00 91.88 189 SER A N 1
ATOM 1449 C CA . SER A 1 189 ? -10.403 -3.182 -8.936 1.00 91.88 189 SER A CA 1
ATOM 1450 C C . SER A 1 189 ? -9.831 -4.392 -9.678 1.00 91.88 189 SER A C 1
ATOM 1452 O O . SER A 1 189 ? -8.821 -4.303 -10.374 1.00 91.88 189 SER A O 1
ATOM 1454 N N . ASN A 1 190 ? -10.457 -5.561 -9.494 1.00 88.62 190 ASN A N 1
ATOM 1455 C CA . ASN A 1 190 ? -10.080 -6.820 -10.159 1.00 88.62 190 ASN A CA 1
ATOM 1456 C C . ASN A 1 190 ? -8.607 -7.262 -9.967 1.00 88.62 190 ASN A C 1
ATOM 1458 O O . ASN A 1 190 ? -8.031 -7.936 -10.822 1.00 88.62 190 ASN A O 1
ATOM 1462 N N . ILE A 1 191 ? -7.984 -6.925 -8.833 1.00 85.00 191 ILE A N 1
ATOM 1463 C CA . ILE A 1 191 ? -6.637 -7.398 -8.469 1.00 85.00 191 ILE A CA 1
ATOM 1464 C C . ILE A 1 191 ? -6.730 -8.458 -7.383 1.00 85.00 191 ILE A C 1
ATOM 1466 O O . ILE A 1 191 ? -6.987 -8.137 -6.225 1.00 85.00 191 ILE A O 1
ATOM 1470 N N . THR A 1 192 ? -6.442 -9.710 -7.742 1.00 83.44 192 THR A N 1
ATOM 1471 C CA . THR A 1 192 ? -6.548 -10.839 -6.808 1.00 83.44 192 THR A CA 1
ATOM 1472 C C . THR A 1 192 ? -5.515 -10.722 -5.688 1.00 83.44 192 THR A C 1
ATOM 1474 O O . THR A 1 192 ? -4.316 -10.886 -5.912 1.00 83.44 192 THR A O 1
ATOM 1477 N N . LEU A 1 193 ? -5.982 -10.474 -4.462 1.00 83.81 193 LEU A N 1
ATOM 1478 C CA . LEU A 1 193 ? -5.137 -10.509 -3.266 1.00 83.81 193 LEU A CA 1
ATOM 1479 C C . LEU A 1 193 ? -4.731 -11.948 -2.916 1.00 83.81 193 LEU A C 1
ATOM 1481 O O . LEU A 1 193 ? -5.492 -12.891 -3.164 1.00 83.81 193 LEU A O 1
ATOM 1485 N N . PRO A 1 194 ? -3.558 -12.153 -2.289 1.00 83.38 194 PRO A N 1
ATOM 1486 C CA . PRO A 1 194 ? -3.188 -13.472 -1.801 1.00 83.38 194 PRO A CA 1
ATOM 1487 C C . PRO A 1 194 ? -4.205 -13.953 -0.760 1.00 83.38 194 PRO A C 1
ATOM 1489 O O . PRO A 1 194 ? -4.657 -13.199 0.102 1.00 83.38 194 PRO A O 1
ATOM 1492 N N . ARG A 1 195 ? -4.505 -15.257 -0.768 1.00 82.38 195 ARG A N 1
ATOM 1493 C CA . ARG A 1 195 ? -5.372 -15.867 0.260 1.00 82.38 195 ARG A CA 1
ATOM 1494 C C . ARG A 1 195 ? -4.813 -15.695 1.676 1.00 82.38 195 ARG A C 1
ATOM 1496 O O . ARG A 1 195 ? -5.574 -15.690 2.644 1.00 82.38 195 ARG A O 1
ATOM 1503 N N . THR A 1 196 ? -3.491 -15.585 1.786 1.00 83.25 196 THR A N 1
ATOM 1504 C CA . THR A 1 196 ? -2.756 -15.399 3.035 1.00 83.25 196 THR A CA 1
ATOM 1505 C C . THR A 1 196 ? -1.603 -14.435 2.815 1.00 83.25 196 THR A C 1
ATOM 1507 O O . THR A 1 196 ? -0.751 -14.672 1.960 1.00 83.25 196 THR A O 1
ATOM 1510 N N . PHE A 1 197 ? -1.540 -13.385 3.624 1.00 87.88 197 PHE A N 1
ATOM 1511 C CA . PHE A 1 197 ? -0.368 -12.524 3.697 1.00 87.88 197 PHE A CA 1
ATOM 1512 C C . PHE A 1 197 ? 0.749 -13.191 4.521 1.00 87.88 197 PHE A C 1
ATOM 1514 O O . PHE A 1 197 ? 0.447 -13.906 5.483 1.00 87.88 197 PHE A O 1
ATOM 1521 N N . PRO A 1 198 ? 2.037 -12.958 4.203 1.00 87.88 198 PRO A N 1
ATOM 1522 C CA . PRO A 1 198 ? 3.134 -13.364 5.071 1.00 87.88 198 PRO A CA 1
ATOM 1523 C C . PRO A 1 198 ? 2.973 -12.801 6.480 1.00 87.88 198 PRO A C 1
ATOM 1525 O O . PRO A 1 198 ? 2.581 -11.651 6.670 1.00 87.88 198 PRO A O 1
ATOM 1528 N N . ASN A 1 199 ? 3.346 -13.602 7.478 1.00 88.19 199 ASN A N 1
ATOM 1529 C CA . ASN A 1 199 ? 3.155 -13.246 8.883 1.00 88.19 199 ASN A CA 1
ATOM 1530 C C . ASN A 1 199 ? 3.926 -12.009 9.338 1.00 88.19 199 ASN A C 1
ATOM 1532 O O . ASN A 1 199 ? 3.581 -11.521 10.405 1.00 88.19 199 ASN A O 1
ATOM 1536 N N . ALA A 1 200 ? 4.942 -11.579 8.586 1.00 89.25 200 ALA A N 1
ATOM 1537 C CA . ALA A 1 200 ? 5.874 -10.517 8.949 1.00 89.25 200 ALA A CA 1
ATOM 1538 C C . ALA A 1 200 ? 5.466 -9.116 8.428 1.00 89.25 200 ALA A C 1
ATOM 1540 O O . ALA A 1 200 ? 6.081 -8.120 8.818 1.00 89.25 200 ALA A O 1
ATOM 1541 N N . ILE A 1 201 ? 4.412 -9.031 7.600 1.00 92.12 201 ILE A N 1
ATOM 1542 C CA . ILE A 1 201 ? 3.865 -7.755 7.118 1.00 92.12 201 ILE A CA 1
ATOM 1543 C C . ILE A 1 201 ? 3.481 -6.869 8.307 1.00 92.12 201 ILE A C 1
ATOM 1545 O O . ILE A 1 201 ? 2.829 -7.323 9.252 1.00 92.12 201 ILE A O 1
ATOM 1549 N N . LYS A 1 202 ? 3.878 -5.595 8.238 1.00 93.19 202 LYS A N 1
ATOM 1550 C CA . LYS A 1 202 ? 3.655 -4.609 9.308 1.00 93.19 202 LYS A CA 1
ATOM 1551 C C . LYS A 1 202 ? 2.513 -3.642 9.011 1.00 93.19 202 LYS A C 1
ATOM 1553 O O . LYS A 1 202 ? 1.769 -3.307 9.928 1.00 93.19 202 LYS A O 1
ATOM 1558 N N . GLY A 1 203 ? 2.347 -3.232 7.753 1.00 95.56 203 GLY A N 1
ATOM 1559 C CA . GLY A 1 203 ? 1.364 -2.223 7.355 1.00 95.56 203 GLY A CA 1
ATOM 1560 C C . GLY A 1 203 ? 0.511 -2.659 6.168 1.00 95.56 203 GLY A C 1
ATOM 1561 O O . GLY A 1 203 ? 1.041 -3.100 5.145 1.00 95.56 203 GLY A O 1
ATOM 1562 N N . LEU A 1 204 ? -0.807 -2.510 6.305 1.00 96.06 204 LEU A N 1
ATOM 1563 C CA . LEU A 1 204 ? -1.785 -2.711 5.236 1.00 96.06 204 LEU A CA 1
ATOM 1564 C C . LEU A 1 204 ? -2.690 -1.478 5.123 1.00 96.06 204 LEU A C 1
ATOM 1566 O O . LEU A 1 204 ? -3.422 -1.150 6.061 1.00 96.06 204 LEU A O 1
ATOM 1570 N N . TYR A 1 205 ? -2.670 -0.822 3.964 1.00 97.44 205 TYR A N 1
ATOM 1571 C CA . TYR A 1 205 ? -3.482 0.359 3.678 1.00 97.44 205 TYR A CA 1
ATOM 1572 C C . TYR A 1 205 ? -4.320 0.112 2.427 1.00 97.44 205 TYR A C 1
ATOM 1574 O O . TYR A 1 205 ? -3.793 -0.016 1.327 1.00 97.44 205 TYR A O 1
ATOM 1582 N N . PHE A 1 206 ? -5.634 0.059 2.596 1.00 96.12 206 PHE A N 1
ATOM 1583 C CA . PHE A 1 206 ? -6.596 -0.183 1.533 1.00 96.12 206 PHE A CA 1
ATOM 1584 C C . PHE A 1 206 ? -7.592 0.971 1.474 1.00 96.12 206 PHE A C 1
ATOM 1586 O O . PHE A 1 206 ? -8.197 1.341 2.484 1.00 96.12 206 PHE A O 1
ATOM 1593 N N . ARG A 1 207 ? -7.761 1.547 0.287 1.00 96.94 207 ARG A N 1
ATOM 1594 C CA . ARG A 1 207 ? -8.720 2.614 0.016 1.00 96.94 207 ARG A CA 1
ATOM 1595 C C . ARG A 1 207 ? -9.433 2.333 -1.295 1.00 96.94 207 ARG A C 1
ATOM 1597 O O . ARG A 1 207 ? -8.759 2.198 -2.308 1.00 96.94 207 ARG A O 1
ATOM 1604 N N . GLU A 1 208 ? -10.761 2.286 -1.269 1.00 95.50 208 GLU A N 1
ATOM 1605 C CA . GLU A 1 208 ? -11.587 2.114 -2.476 1.00 95.50 208 GLU A CA 1
ATOM 1606 C C . GLU A 1 208 ? -11.144 0.876 -3.270 1.00 95.50 208 GLU A C 1
ATOM 1608 O O . GLU A 1 208 ? -10.842 0.930 -4.459 1.00 95.50 208 GLU A O 1
ATOM 1613 N N . VAL A 1 209 ? -11.008 -0.245 -2.553 1.00 92.56 209 VAL A N 1
ATOM 1614 C CA . VAL A 1 209 ? -10.639 -1.539 -3.134 1.00 92.56 209 VAL A CA 1
ATOM 1615 C C . VAL A 1 209 ? -11.908 -2.353 -3.350 1.00 92.56 209 VAL A C 1
ATOM 1617 O O . VAL A 1 209 ? -12.587 -2.729 -2.388 1.00 92.56 209 VAL A O 1
ATOM 1620 N N . GLU A 1 210 ? -12.219 -2.633 -4.610 1.00 87.88 210 GLU A N 1
ATOM 1621 C CA . GLU A 1 210 ? -13.423 -3.352 -5.015 1.00 87.88 210 GLU A CA 1
ATOM 1622 C C . GLU A 1 210 ? -13.168 -4.849 -5.248 1.00 87.88 210 GLU A C 1
ATOM 1624 O O . GLU A 1 210 ? -12.053 -5.287 -5.534 1.00 87.88 210 GLU A O 1
ATOM 1629 N N . SER A 1 211 ? -14.248 -5.634 -5.139 1.00 64.31 211 SER A N 1
ATOM 1630 C CA . SER A 1 211 ? -14.368 -6.982 -5.724 1.00 64.31 211 SER A CA 1
ATOM 1631 C C . SER A 1 211 ? -13.313 -8.035 -5.335 1.00 64.31 211 SER A C 1
ATOM 1633 O O . SER A 1 211 ? -13.063 -8.952 -6.114 1.00 64.31 211 SER A O 1
ATOM 1635 N N . GLN A 1 212 ? -12.740 -7.983 -4.122 1.00 67.12 212 GLN A N 1
ATOM 1636 C CA . GLN A 1 212 ? -11.741 -8.976 -3.688 1.00 67.12 212 GLN A CA 1
ATOM 1637 C C . GLN A 1 212 ? -12.229 -9.971 -2.626 1.00 67.12 212 GLN A C 1
ATOM 1639 O O . GLN A 1 212 ? -12.849 -9.567 -1.637 1.00 67.12 212 GLN A O 1
ATOM 1644 N N . PRO A 1 213 ? -11.891 -11.274 -2.755 1.00 79.62 213 PRO A N 1
ATOM 1645 C CA . PRO A 1 213 ? -11.929 -12.184 -1.624 1.00 79.62 213 PRO A CA 1
ATOM 1646 C C . PRO A 1 213 ? -10.848 -11.752 -0.632 1.00 79.62 213 PRO A C 1
ATOM 1648 O O . PRO A 1 213 ? -9.657 -11.989 -0.823 1.00 79.62 213 PRO A O 1
ATOM 1651 N N . TRP A 1 214 ? -11.272 -11.092 0.440 1.00 84.69 214 TRP A N 1
ATOM 1652 C CA . TRP A 1 214 ? -10.371 -10.690 1.508 1.00 84.69 214 TRP A CA 1
ATOM 1653 C C . TRP A 1 214 ? -9.731 -11.915 2.176 1.00 84.69 214 TRP A C 1
ATOM 1655 O O . TRP A 1 214 ? -10.390 -12.952 2.337 1.00 84.69 214 TRP A O 1
ATOM 1665 N N . PRO A 1 215 ? -8.458 -11.822 2.595 1.00 86.69 215 PRO A N 1
ATOM 1666 C CA . PRO A 1 215 ? -7.811 -12.910 3.311 1.00 86.69 215 PRO A CA 1
ATOM 1667 C C . PRO A 1 215 ? -8.582 -13.223 4.594 1.00 86.69 215 PRO A C 1
ATOM 1669 O O . PRO A 1 215 ? -9.067 -12.340 5.287 1.00 86.69 215 PRO A O 1
ATOM 1672 N N . LYS A 1 216 ? -8.704 -14.503 4.947 1.00 87.31 216 LYS A N 1
ATOM 1673 C CA . LYS A 1 216 ? -9.454 -14.898 6.155 1.00 87.31 216 LYS A CA 1
ATOM 1674 C C . LYS A 1 216 ? -8.698 -14.601 7.453 1.00 87.31 216 LYS A C 1
ATOM 1676 O O . LYS A 1 216 ? -9.296 -14.617 8.526 1.00 87.31 216 LYS A O 1
ATOM 1681 N N . VAL A 1 217 ? -7.386 -14.384 7.363 1.00 90.06 217 VAL A N 1
ATOM 1682 C CA . VAL A 1 217 ? -6.480 -14.224 8.504 1.00 90.06 217 VAL A CA 1
ATOM 1683 C C . VAL A 1 217 ? -5.527 -13.064 8.229 1.00 90.06 217 VAL A C 1
ATOM 1685 O O . VAL A 1 217 ? -4.893 -13.019 7.175 1.00 90.06 217 VAL A O 1
ATOM 1688 N N . LEU A 1 218 ? -5.422 -12.143 9.188 1.00 92.50 218 LEU A N 1
ATOM 1689 C CA . LEU A 1 218 ? -4.471 -11.031 9.156 1.00 92.50 218 LEU A CA 1
ATOM 1690 C C . LEU A 1 218 ? -3.070 -11.481 9.629 1.00 92.50 218 LEU A C 1
ATOM 1692 O O . LEU A 1 218 ? -2.978 -12.382 10.469 1.00 92.50 218 LEU A O 1
ATOM 1696 N N . PRO A 1 219 ? -1.978 -10.855 9.144 1.00 93.50 219 PRO A N 1
ATOM 1697 C CA . PRO A 1 219 ? -0.615 -11.153 9.592 1.00 93.50 219 PRO A CA 1
ATOM 1698 C C . PRO A 1 219 ? -0.440 -11.012 11.104 1.00 93.50 219 PRO A C 1
ATOM 1700 O O . PRO A 1 219 ? -0.869 -10.027 11.697 1.00 93.50 219 PRO A O 1
ATOM 1703 N N . LYS A 1 220 ? 0.254 -11.962 11.738 1.00 93.38 220 LYS A N 1
ATOM 1704 C CA . LYS A 1 220 ? 0.469 -11.941 13.196 1.00 93.38 220 LYS A CA 1
ATOM 1705 C C . LYS A 1 220 ? 1.317 -10.769 13.695 1.00 93.38 220 LYS A C 1
ATOM 1707 O O . LYS A 1 220 ? 1.217 -10.469 14.879 1.00 93.38 220 LYS A O 1
ATOM 1712 N N . THR A 1 221 ? 2.155 -10.168 12.845 1.00 94.12 221 THR A N 1
ATOM 1713 C CA . THR A 1 221 ? 2.991 -9.002 13.185 1.00 94.12 221 THR A CA 1
ATOM 1714 C C . THR A 1 221 ? 2.416 -7.679 12.690 1.00 94.12 221 THR A C 1
ATOM 1716 O O . THR A 1 221 ? 3.120 -6.673 12.737 1.00 94.12 221 THR A O 1
ATOM 1719 N N . LEU A 1 222 ? 1.184 -7.668 12.173 1.00 95.56 222 LEU A N 1
ATOM 1720 C CA . LEU A 1 222 ? 0.567 -6.454 11.654 1.00 95.56 222 LEU A CA 1
ATOM 1721 C C . LEU A 1 222 ? 0.492 -5.404 12.767 1.00 95.56 222 LEU A C 1
ATOM 1723 O O . LEU A 1 222 ? -0.053 -5.690 13.833 1.00 95.56 222 LEU A O 1
ATOM 1727 N N . THR A 1 223 ? 1.038 -4.217 12.522 1.00 95.31 223 THR A N 1
ATOM 1728 C CA . THR A 1 223 ? 1.027 -3.081 13.454 1.00 95.31 223 THR A CA 1
ATOM 1729 C C . THR A 1 223 ? 0.068 -1.992 12.997 1.00 95.31 223 THR A C 1
ATOM 1731 O O . THR A 1 223 ? -0.540 -1.333 13.836 1.00 95.31 223 THR A O 1
ATOM 1734 N N . GLU A 1 224 ? -0.125 -1.834 11.687 1.00 97.12 224 GLU A N 1
ATOM 1735 C CA . GLU A 1 224 ? -0.974 -0.790 11.116 1.00 97.12 224 GLU A CA 1
ATOM 1736 C C . GLU A 1 224 ? -1.965 -1.366 10.102 1.00 97.12 224 GLU A C 1
ATOM 1738 O O . GLU A 1 224 ? -1.584 -2.054 9.152 1.00 97.12 224 GLU A O 1
ATOM 1743 N N . LEU A 1 225 ? -3.249 -1.059 10.295 1.00 97.38 225 LEU A N 1
ATOM 1744 C CA . LEU A 1 225 ? -4.321 -1.421 9.375 1.00 97.38 225 LEU A CA 1
ATOM 1745 C C . LEU A 1 225 ? -5.201 -0.206 9.087 1.00 97.38 225 LEU A C 1
ATOM 1747 O O . LEU A 1 225 ? -5.807 0.360 9.996 1.00 97.38 225 LEU A O 1
ATOM 1751 N N . SER A 1 226 ? -5.313 0.171 7.816 1.00 97.94 226 SER A N 1
ATOM 1752 C CA . SER A 1 226 ? -6.209 1.237 7.365 1.00 97.94 226 SER A CA 1
ATOM 1753 C C . SER A 1 226 ? -7.103 0.742 6.238 1.00 97.94 226 SER A C 1
ATOM 1755 O O . SER A 1 226 ? -6.600 0.377 5.184 1.00 97.94 226 SER A O 1
ATOM 1757 N N . ILE A 1 227 ? -8.418 0.794 6.432 1.00 96.94 227 ILE A N 1
ATOM 1758 C CA . ILE A 1 227 ? -9.450 0.407 5.468 1.00 96.94 227 ILE A CA 1
ATOM 1759 C C . ILE A 1 227 ? -10.377 1.597 5.251 1.00 96.94 227 ILE A C 1
ATOM 1761 O O . ILE A 1 227 ? -10.972 2.093 6.205 1.00 96.94 227 ILE A O 1
ATOM 1765 N N . ILE A 1 228 ? -10.500 2.071 4.016 1.00 97.62 228 ILE A N 1
ATOM 1766 C CA . ILE A 1 228 ? -11.279 3.269 3.691 1.00 97.62 228 ILE A CA 1
ATOM 1767 C C . ILE A 1 228 ? -12.162 2.987 2.481 1.00 97.62 228 ILE A C 1
ATOM 1769 O O . ILE A 1 228 ? -11.644 2.637 1.428 1.00 97.62 228 ILE A O 1
ATOM 1773 N N . ASN A 1 229 ? -13.477 3.180 2.609 1.00 96.56 229 ASN A N 1
ATOM 1774 C CA . ASN A 1 229 ? -14.446 2.982 1.524 1.00 96.56 229 ASN A CA 1
ATOM 1775 C C . ASN A 1 229 ? -14.363 1.575 0.895 1.00 96.56 229 ASN A C 1
ATOM 1777 O O . ASN A 1 229 ? -14.489 1.414 -0.315 1.00 96.56 229 ASN A O 1
ATOM 1781 N N . CYS A 1 230 ? -14.135 0.545 1.715 1.00 93.69 230 CYS A N 1
ATOM 1782 C CA . CYS A 1 230 ? -14.113 -0.849 1.270 1.00 93.69 230 CYS A CA 1
ATOM 1783 C C . CYS A 1 230 ? -15.378 -1.556 1.771 1.00 93.69 230 CYS A C 1
ATOM 1785 O O . CYS A 1 230 ? -15.387 -2.159 2.848 1.00 93.69 230 CYS A O 1
ATOM 1787 N N . SER A 1 231 ? -16.452 -1.478 0.987 1.00 85.62 231 SER A N 1
ATOM 1788 C CA . SER A 1 231 ? -17.791 -1.954 1.368 1.00 85.62 231 SER A CA 1
ATOM 1789 C C . SER A 1 231 ? -17.880 -3.460 1.629 1.00 85.62 231 SER A C 1
ATOM 1791 O O . SER A 1 231 ? -18.747 -3.882 2.382 1.00 85.62 231 SER A O 1
ATOM 1793 N N . ASN A 1 232 ? -16.979 -4.262 1.054 1.00 86.50 232 ASN A N 1
ATOM 1794 C CA . ASN A 1 232 ? -16.944 -5.721 1.214 1.00 86.50 232 ASN A CA 1
ATOM 1795 C C . ASN A 1 232 ? -15.912 -6.203 2.249 1.00 86.50 232 ASN A C 1
ATOM 1797 O O . ASN A 1 232 ? -15.562 -7.385 2.262 1.00 86.50 232 ASN A O 1
ATOM 1801 N N . PHE A 1 233 ? -15.367 -5.308 3.079 1.00 89.12 233 PHE A N 1
ATOM 1802 C CA . PHE A 1 233 ? -14.374 -5.682 4.085 1.00 89.12 233 PHE A CA 1
ATOM 1803 C C . PHE A 1 233 ? -14.965 -6.677 5.109 1.00 89.12 233 PHE A C 1
ATOM 1805 O O . PHE A 1 233 ? -16.024 -6.411 5.689 1.00 89.12 233 PHE A O 1
ATOM 1812 N N . PRO A 1 234 ? -14.324 -7.836 5.350 1.00 86.31 234 PRO A N 1
ATOM 1813 C CA . PRO A 1 234 ? -14.903 -8.894 6.161 1.00 86.31 234 PRO A CA 1
ATOM 1814 C C . PRO A 1 234 ? -14.893 -8.521 7.641 1.00 86.31 234 PRO A C 1
ATOM 1816 O O . PRO A 1 234 ? -13.981 -7.865 8.147 1.00 86.31 234 PRO A O 1
ATOM 1819 N N . ALA A 1 235 ? -15.878 -9.041 8.370 1.00 84.38 235 ALA A N 1
ATOM 1820 C CA . ALA A 1 235 ? -15.899 -8.971 9.822 1.00 84.38 235 ALA A CA 1
ATOM 1821 C C . ALA A 1 235 ? -14.837 -9.919 10.415 1.00 84.38 235 ALA A C 1
ATOM 1823 O O . ALA A 1 235 ? -15.099 -11.100 10.668 1.00 84.38 235 ALA A O 1
ATOM 1824 N N . TYR A 1 236 ? -13.618 -9.415 10.628 1.00 87.25 236 TYR A N 1
ATOM 1825 C CA . TYR A 1 236 ? -12.591 -10.154 11.359 1.00 87.25 236 TYR A CA 1
ATOM 1826 C C . TYR A 1 236 ? -12.978 -10.267 12.835 1.00 87.25 236 TYR A C 1
ATOM 1828 O O . TYR A 1 236 ? -13.096 -9.269 13.540 1.00 87.25 236 TYR A O 1
ATOM 1836 N N . LYS A 1 237 ? -13.129 -11.503 13.323 1.00 83.75 237 LYS A N 1
ATOM 1837 C CA . LYS A 1 237 ? -13.432 -11.770 14.741 1.00 83.75 237 LYS A CA 1
ATOM 1838 C C . LYS A 1 237 ? -12.264 -11.456 15.675 1.00 83.75 237 LYS A C 1
ATOM 1840 O O . LYS A 1 237 ? -12.470 -11.192 16.855 1.00 83.75 237 LYS A O 1
ATOM 1845 N N . THR A 1 238 ? -11.040 -11.557 15.164 1.00 86.12 238 THR A N 1
ATOM 1846 C CA . THR A 1 238 ? -9.811 -11.409 15.945 1.00 86.12 238 THR A CA 1
ATOM 1847 C C . THR A 1 238 ? -8.793 -10.616 15.152 1.00 86.12 238 THR A C 1
ATOM 1849 O O . THR A 1 238 ? -8.432 -11.011 14.040 1.00 86.12 238 THR A O 1
ATOM 1852 N N . PHE A 1 239 ? -8.300 -9.538 15.750 1.00 93.19 239 PHE A N 1
ATOM 1853 C CA . PHE A 1 239 ? -7.184 -8.772 15.217 1.00 93.19 239 PHE A CA 1
ATOM 1854 C C . PHE A 1 239 ? -5.861 -9.272 15.817 1.00 93.19 239 PHE A C 1
ATOM 1856 O O . PHE A 1 239 ? -5.857 -9.816 16.927 1.00 93.19 239 PHE A O 1
ATOM 1863 N N . PRO A 1 240 ? -4.735 -9.137 15.095 1.00 93.50 240 PRO A N 1
ATOM 1864 C CA . PRO A 1 240 ? -3.422 -9.486 15.619 1.00 93.50 240 PRO A CA 1
ATOM 1865 C C . PRO A 1 240 ? -3.137 -8.704 16.903 1.00 93.50 240 PRO A C 1
ATOM 1867 O O . PRO A 1 240 ? -3.378 -7.498 16.935 1.00 93.50 240 PRO A O 1
ATOM 1870 N N . PRO A 1 241 ? -2.577 -9.338 17.949 1.00 91.19 241 PRO A N 1
ATOM 1871 C CA . PRO A 1 241 ? -2.280 -8.630 19.184 1.00 91.19 241 PRO A CA 1
ATOM 1872 C C . PRO A 1 241 ? -1.239 -7.535 18.962 1.00 91.19 241 PRO A C 1
ATOM 1874 O O . PRO A 1 241 ? -1.165 -6.634 19.771 1.00 91.19 241 PRO A O 1
ATOM 1877 N N . THR A 1 242 ? -0.414 -7.590 17.911 1.00 93.19 242 THR A N 1
ATOM 1878 C CA . THR A 1 242 ? 0.576 -6.558 17.542 1.00 93.19 242 THR A CA 1
ATOM 1879 C C . THR A 1 242 ? -0.027 -5.298 16.940 1.00 93.19 242 THR A C 1
ATOM 1881 O O . THR A 1 242 ? 0.706 -4.327 16.785 1.00 93.19 242 THR A O 1
ATOM 1884 N N . LEU A 1 243 ? -1.320 -5.307 16.606 1.00 95.25 243 LEU A N 1
ATOM 1885 C CA . LEU A 1 243 ? -1.968 -4.163 15.987 1.00 95.25 243 LEU A CA 1
ATOM 1886 C C . LEU A 1 243 ? -1.941 -2.982 16.958 1.00 95.25 243 LEU A C 1
ATOM 1888 O O . LEU A 1 243 ? -2.300 -3.128 18.126 1.00 95.25 243 LEU A O 1
ATOM 1892 N N . ASP A 1 244 ? -1.493 -1.837 16.462 1.00 95.12 244 ASP A N 1
ATOM 1893 C CA . ASP A 1 244 ? -1.286 -0.613 17.232 1.00 95.12 244 ASP A CA 1
ATOM 1894 C C . ASP A 1 244 ? -2.118 0.546 16.669 1.00 95.12 244 ASP A C 1
ATOM 1896 O O . ASP A 1 244 ? -2.690 1.340 17.419 1.00 95.12 244 ASP A O 1
ATOM 1900 N N . PHE A 1 245 ? -2.266 0.586 15.343 1.00 96.19 245 PHE A N 1
ATOM 1901 C CA . PHE A 1 245 ? -3.084 1.552 14.621 1.00 96.19 245 PHE A CA 1
ATOM 1902 C C . PHE A 1 245 ? -4.182 0.843 13.824 1.00 96.19 245 PHE A C 1
ATOM 1904 O O . PHE A 1 245 ? -3.896 -0.004 12.972 1.00 96.19 245 PHE A O 1
ATOM 1911 N N . LEU A 1 246 ? -5.436 1.234 14.060 1.00 97.12 246 LEU A N 1
ATOM 1912 C CA . LEU A 1 246 ? -6.586 0.795 13.273 1.00 97.12 246 LEU A CA 1
ATOM 1913 C C . LEU A 1 246 ? -7.379 2.000 12.767 1.00 97.12 246 LEU A C 1
ATOM 1915 O O . LEU A 1 246 ? -7.856 2.813 13.556 1.00 97.12 246 LEU A O 1
ATOM 1919 N N . ASN A 1 247 ? -7.574 2.074 11.454 1.00 98.00 247 ASN A N 1
ATOM 1920 C CA . ASN A 1 247 ? -8.417 3.070 10.806 1.00 98.00 247 ASN A CA 1
ATOM 1921 C C . ASN A 1 247 ? -9.460 2.389 9.922 1.00 98.00 247 ASN A C 1
ATOM 1923 O O . ASN A 1 247 ? -9.096 1.762 8.934 1.00 98.00 247 ASN A O 1
ATOM 1927 N N . LEU A 1 248 ? -10.740 2.513 10.265 1.00 97.19 248 LEU A N 1
ATOM 1928 C CA . LEU A 1 248 ? -11.854 1.975 9.489 1.00 97.19 248 LEU A CA 1
ATOM 1929 C C . LEU A 1 248 ? -12.801 3.111 9.110 1.00 97.19 248 LEU A C 1
ATOM 1931 O O . LEU A 1 248 ? -13.426 3.731 9.973 1.00 97.19 248 LEU A O 1
ATOM 1935 N N . VAL A 1 249 ? -12.932 3.362 7.812 1.00 97.75 249 VAL A N 1
ATOM 1936 C CA . VAL A 1 249 ? -13.822 4.383 7.263 1.00 97.75 249 VAL A CA 1
ATOM 1937 C C . VAL A 1 249 ? -14.779 3.736 6.276 1.00 97.75 249 VAL A C 1
ATOM 1939 O O . VAL A 1 249 ? -14.318 3.120 5.316 1.00 97.75 249 VAL A O 1
ATOM 1942 N N . ASN A 1 250 ? -16.085 3.901 6.494 1.00 96.56 250 ASN A N 1
ATOM 1943 C CA . ASN A 1 250 ? -17.135 3.422 5.592 1.00 96.56 250 ASN A CA 1
ATOM 1944 C C . ASN A 1 250 ? -16.960 1.935 5.209 1.00 96.56 250 ASN A C 1
ATOM 1946 O O . ASN A 1 250 ? -16.769 1.576 4.044 1.00 96.56 250 ASN A O 1
ATOM 1950 N N . THR A 1 251 ? -16.951 1.067 6.225 1.00 94.75 251 THR A N 1
ATOM 1951 C CA . THR A 1 251 ? -16.850 -0.394 6.079 1.00 94.75 251 THR A CA 1
ATOM 1952 C C . THR A 1 251 ? -18.140 -1.090 6.516 1.00 94.75 251 THR A C 1
ATOM 1954 O O . THR A 1 251 ? -18.938 -0.544 7.280 1.00 94.75 251 THR A O 1
ATOM 1957 N N . SER A 1 252 ? -18.329 -2.339 6.085 1.00 92.50 252 SER A N 1
ATOM 1958 C CA . SER A 1 252 ? -19.465 -3.192 6.465 1.00 92.50 252 SER A CA 1
ATOM 1959 C C . SER A 1 252 ? -19.331 -3.863 7.838 1.00 92.50 252 SER A C 1
ATOM 1961 O O . SER A 1 252 ? -20.161 -4.702 8.190 1.00 92.50 252 SER A O 1
ATOM 1963 N N . THR A 1 253 ? -18.290 -3.547 8.610 1.00 92.94 253 THR A N 1
ATOM 1964 C CA . THR A 1 253 ? -17.992 -4.228 9.876 1.00 92.94 253 THR A CA 1
ATOM 1965 C C . THR A 1 253 ? -19.088 -3.974 10.909 1.00 92.94 253 THR A C 1
ATOM 1967 O O . THR A 1 253 ? -19.376 -2.822 11.208 1.00 92.94 253 THR A O 1
ATOM 1970 N N . ALA A 1 254 ? -19.675 -5.034 11.477 1.00 94.81 254 ALA A N 1
ATOM 1971 C CA . ALA A 1 254 ? -20.766 -4.912 12.452 1.00 94.81 254 ALA A CA 1
ATOM 1972 C C . ALA A 1 254 ? -20.309 -4.939 13.921 1.00 94.81 254 ALA A C 1
ATOM 1974 O O . ALA A 1 254 ? -20.934 -4.321 14.786 1.00 94.81 254 ALA A O 1
ATOM 1975 N N . GLU A 1 255 ? -19.210 -5.643 14.193 1.00 95.38 255 GLU A N 1
ATOM 1976 C CA . GLU A 1 255 ? -18.643 -5.826 15.527 1.00 95.38 255 GLU A CA 1
ATOM 1977 C C . GLU A 1 255 ? -17.114 -5.768 15.465 1.00 95.38 255 GLU A C 1
ATOM 1979 O O . GLU A 1 255 ? -16.503 -6.323 14.549 1.00 95.38 255 GLU A O 1
ATOM 1984 N N . LEU A 1 256 ? -16.501 -5.115 16.453 1.00 95.50 256 LEU A N 1
ATOM 1985 C CA . LEU A 1 256 ? -15.051 -5.063 16.629 1.00 95.50 256 LEU A CA 1
ATOM 1986 C C . LEU A 1 256 ? -14.659 -5.509 18.033 1.00 95.50 256 LEU A C 1
ATOM 1988 O O . LEU A 1 256 ? -15.200 -5.013 19.017 1.00 95.50 256 LEU A O 1
ATOM 1992 N N . ASN A 1 257 ? -13.664 -6.390 18.116 1.00 94.75 257 ASN A N 1
ATOM 1993 C CA . ASN A 1 257 ? -13.030 -6.798 19.365 1.00 94.75 257 ASN A CA 1
ATOM 1994 C C . ASN A 1 257 ? -11.519 -6.579 19.261 1.00 94.75 257 ASN A C 1
ATOM 1996 O O . ASN A 1 257 ? -10.846 -7.237 18.463 1.00 94.75 257 ASN A O 1
ATOM 2000 N N . LEU A 1 258 ? -11.012 -5.617 20.027 1.00 93.44 258 LEU A N 1
ATOM 2001 C CA . LEU A 1 258 ? -9.666 -5.079 19.877 1.00 93.44 258 LEU A CA 1
ATOM 2002 C C . LEU A 1 258 ? -8.938 -5.107 21.220 1.00 93.44 258 LEU A C 1
ATOM 2004 O O . LEU A 1 258 ? -9.474 -4.665 22.238 1.00 93.44 258 LEU A O 1
ATOM 2008 N N . ASP A 1 259 ? -7.694 -5.581 21.189 1.00 90.56 259 ASP A N 1
ATOM 2009 C CA . ASP A 1 259 ? -6.813 -5.663 22.350 1.00 90.56 259 ASP A CA 1
ATOM 2010 C C . ASP A 1 259 ? -5.532 -4.841 22.095 1.00 90.56 259 ASP A C 1
ATOM 2012 O O . ASP A 1 259 ? -4.797 -5.126 21.152 1.00 90.56 259 ASP A O 1
ATOM 2016 N N . GLY A 1 260 ? -5.224 -3.865 22.956 1.00 85.81 260 GLY A N 1
ATOM 2017 C CA . GLY A 1 260 ? -3.908 -3.206 23.016 1.00 85.81 260 GLY A CA 1
ATOM 2018 C C . GLY A 1 260 ? -3.559 -2.233 21.880 1.00 85.81 260 GLY A C 1
ATOM 2019 O O . GLY A 1 260 ? -2.385 -2.167 21.511 1.00 85.81 260 GLY A O 1
ATOM 2020 N N . LEU A 1 261 ? -4.547 -1.502 21.347 1.00 91.56 261 LEU A N 1
ATOM 2021 C CA . LEU A 1 261 ? -4.353 -0.445 20.344 1.00 91.56 261 LEU A CA 1
ATOM 2022 C C . LEU A 1 261 ? -3.875 0.877 20.962 1.00 91.56 261 LEU A C 1
ATOM 2024 O O . LEU A 1 261 ? -4.370 1.282 22.013 1.00 91.56 261 LEU A O 1
ATOM 2028 N N . SER A 1 262 ? -3.017 1.597 20.237 1.00 92.62 262 SER A N 1
ATOM 2029 C CA . SER A 1 262 ? -2.657 2.989 20.525 1.00 92.62 262 SER A CA 1
ATOM 2030 C C . SER A 1 262 ? -3.614 3.983 19.879 1.00 92.62 262 SER A C 1
ATOM 2032 O O . SER A 1 262 ? -3.982 4.979 20.500 1.00 92.62 262 SER A O 1
ATOM 2034 N N . ILE A 1 263 ? -4.012 3.755 18.626 1.00 94.38 263 ILE A N 1
ATOM 2035 C CA . ILE A 1 263 ? -4.848 4.692 17.869 1.00 94.38 263 ILE A CA 1
ATOM 2036 C C . ILE A 1 263 ? -5.984 3.933 17.192 1.00 94.38 263 ILE A C 1
ATOM 2038 O O . ILE A 1 263 ? -5.759 2.976 16.450 1.00 94.38 263 ILE A O 1
ATOM 2042 N N . LEU A 1 264 ? -7.205 4.415 17.415 1.00 95.88 264 LEU A N 1
ATOM 2043 C CA . LEU A 1 264 ? -8.416 3.911 16.781 1.00 95.88 264 LEU A CA 1
ATOM 2044 C C . LEU A 1 264 ? -9.143 5.050 16.061 1.00 95.88 264 LEU A C 1
ATOM 2046 O O . LEU A 1 264 ? -9.579 6.005 16.699 1.00 95.88 264 LEU A O 1
ATOM 2050 N N . LEU A 1 265 ? -9.290 4.939 14.741 1.00 97.19 265 LEU A N 1
ATOM 2051 C CA . LEU A 1 265 ? -10.061 5.855 13.899 1.00 97.19 265 LEU A CA 1
ATOM 2052 C C . LEU A 1 265 ? -11.257 5.104 13.304 1.00 97.19 265 LEU A C 1
ATOM 2054 O O . LEU A 1 265 ? -11.077 4.155 12.546 1.00 97.19 265 LEU A O 1
ATOM 2058 N N . LEU A 1 266 ? -12.475 5.523 13.639 1.00 97.25 266 LEU A N 1
ATOM 2059 C CA . LEU A 1 266 ? -13.722 4.956 13.129 1.00 97.25 266 LEU A CA 1
ATOM 2060 C C . LEU A 1 266 ? -14.569 6.075 12.522 1.00 97.25 266 LEU A C 1
ATOM 2062 O O . LEU A 1 266 ? -14.964 7.009 13.219 1.00 97.25 266 LEU A O 1
ATOM 2066 N N . MET A 1 267 ? -14.860 6.009 11.226 1.00 97.50 267 MET A N 1
ATOM 2067 C CA . MET A 1 267 ? -15.662 7.038 10.559 1.00 97.50 267 MET A CA 1
ATOM 2068 C C . MET A 1 267 ? -16.699 6.415 9.633 1.00 97.50 267 MET A C 1
ATOM 2070 O O . MET A 1 267 ? -16.379 5.505 8.876 1.00 97.50 267 MET A O 1
ATOM 2074 N N . ASP A 1 268 ? -17.936 6.902 9.681 1.00 97.19 268 ASP A N 1
ATOM 2075 C CA . ASP A 1 268 ? -18.987 6.546 8.719 1.00 97.19 268 ASP A CA 1
ATOM 2076 C C . ASP A 1 268 ? -19.261 5.024 8.605 1.00 97.19 268 ASP A C 1
ATOM 2078 O O . ASP A 1 268 ? -19.704 4.541 7.568 1.00 97.19 268 ASP A O 1
ATOM 2082 N N . ASN A 1 269 ? -19.004 4.230 9.656 1.00 96.19 269 ASN A N 1
ATOM 2083 C CA . ASN A 1 269 ? -19.311 2.791 9.649 1.00 96.19 269 ASN A CA 1
ATOM 2084 C C . ASN A 1 269 ? -20.726 2.560 10.191 1.00 96.19 269 ASN A C 1
ATOM 2086 O O . ASN A 1 269 ? -20.905 2.229 11.363 1.00 96.19 269 ASN A O 1
ATOM 2090 N N . ALA A 1 270 ? -21.734 2.730 9.335 1.00 95.56 270 ALA A N 1
ATOM 2091 C CA . ALA A 1 270 ? -23.144 2.650 9.727 1.00 95.56 270 ALA A CA 1
ATOM 2092 C C . ALA A 1 270 ? -23.554 1.293 10.339 1.00 95.56 270 ALA A C 1
ATOM 2094 O O . ALA A 1 270 ? -24.447 1.247 11.181 1.00 95.56 270 ALA A O 1
ATOM 2095 N N . ASN A 1 271 ? -22.889 0.200 9.946 1.00 95.44 271 ASN A N 1
ATOM 2096 C CA . ASN A 1 271 ? -23.195 -1.147 10.435 1.00 95.44 271 ASN A CA 1
ATOM 2097 C C . ASN A 1 271 ? -22.513 -1.482 11.769 1.00 95.44 271 ASN A C 1
ATOM 2099 O O . ASN A 1 271 ? -22.940 -2.424 12.440 1.00 95.44 271 ASN A O 1
ATOM 2103 N N . LEU A 1 272 ? -21.467 -0.741 12.156 1.00 96.06 272 LEU A N 1
ATOM 2104 C CA . LEU A 1 272 ? -20.707 -1.021 13.370 1.00 96.06 272 LEU A CA 1
ATOM 2105 C C . LEU A 1 272 ? -21.528 -0.603 14.584 1.00 96.06 272 LEU A C 1
ATOM 2107 O O . LEU A 1 272 ? -21.583 0.573 14.929 1.00 96.06 272 LEU A O 1
ATOM 2111 N N . THR A 1 273 ? -22.144 -1.577 15.244 1.00 96.88 273 THR A N 1
ATOM 2112 C CA . THR A 1 273 ? -23.015 -1.343 16.406 1.00 96.88 273 THR A CA 1
ATOM 2113 C C . THR A 1 273 ? -22.401 -1.844 17.706 1.00 96.88 273 THR A C 1
ATOM 2115 O O . THR A 1 273 ? -22.832 -1.426 18.780 1.00 96.88 273 THR A O 1
ATOM 2118 N N . ARG A 1 274 ? -21.379 -2.705 17.634 1.00 96.56 274 ARG A N 1
ATOM 2119 C CA . ARG A 1 274 ? -20.726 -3.302 18.804 1.00 96.56 274 ARG A CA 1
ATOM 2120 C C . ARG A 1 274 ? -19.223 -3.082 18.783 1.00 96.56 274 ARG A C 1
ATOM 2122 O O . ARG A 1 274 ? -18.550 -3.400 17.804 1.00 96.56 274 ARG A O 1
ATOM 2129 N N . LEU A 1 275 ? -18.689 -2.573 19.884 1.00 96.19 275 LEU A N 1
ATOM 2130 C CA . LEU A 1 275 ? -17.266 -2.322 20.051 1.00 96.19 275 LEU A CA 1
ATOM 2131 C C . LEU A 1 275 ? -16.798 -2.865 21.398 1.00 96.19 275 LEU A C 1
ATOM 2133 O O . LEU A 1 275 ? -17.333 -2.516 22.447 1.00 96.19 275 LEU A O 1
ATOM 2137 N N . ARG A 1 276 ? -15.754 -3.685 21.379 1.00 95.50 276 ARG A N 1
ATOM 2138 C CA . ARG A 1 276 ? -15.058 -4.152 22.569 1.00 95.50 276 ARG A CA 1
ATOM 2139 C C . ARG A 1 276 ? -13.599 -3.734 22.503 1.00 95.50 276 ARG A C 1
ATOM 2141 O O . ARG A 1 276 ? -12.906 -4.088 21.554 1.00 95.50 276 ARG A O 1
ATOM 2148 N N . LEU A 1 277 ? -13.147 -2.993 23.510 1.00 93.81 277 LEU A N 1
ATOM 2149 C CA . LEU A 1 277 ? -11.761 -2.543 23.638 1.00 93.81 277 LEU A CA 1
ATOM 2150 C C . LEU A 1 277 ? -11.168 -3.045 24.948 1.00 93.81 277 LEU A C 1
ATOM 2152 O O . LEU A 1 277 ? -11.766 -2.855 26.002 1.00 93.81 277 LEU A O 1
ATOM 2156 N N . SER A 1 278 ? -9.990 -3.651 24.913 1.00 91.31 278 SER A N 1
ATOM 2157 C CA . SER A 1 278 ? -9.272 -3.999 26.137 1.00 91.31 278 SER A CA 1
ATOM 2158 C C . SER A 1 278 ? -7.793 -3.660 26.032 1.00 91.31 278 SER A C 1
ATOM 2160 O O . SER A 1 278 ? -7.143 -3.895 25.019 1.00 91.31 278 SER A O 1
ATOM 2162 N N . MET A 1 279 ? -7.221 -3.134 27.103 1.00 83.50 279 MET A N 1
ATOM 2163 C CA . MET A 1 279 ? -5.788 -2.939 27.246 1.00 83.50 279 MET A CA 1
ATOM 2164 C C . MET A 1 279 ? -5.222 -4.087 28.074 1.00 83.50 279 MET A C 1
ATOM 2166 O O . MET A 1 279 ? -5.023 -3.992 29.278 1.00 83.50 279 MET A O 1
ATOM 2170 N N . ARG A 1 280 ? -4.961 -5.226 27.430 1.00 73.94 280 ARG A N 1
ATOM 2171 C CA . ARG A 1 280 ? -4.434 -6.411 28.131 1.00 73.94 280 ARG A CA 1
ATOM 2172 C C . ARG A 1 280 ? -2.938 -6.357 28.439 1.00 73.94 280 ARG A C 1
ATOM 2174 O O . ARG A 1 280 ? -2.432 -7.262 29.098 1.00 73.94 280 ARG A O 1
ATOM 2181 N N . GLN A 1 281 ? -2.203 -5.372 27.923 1.00 73.94 281 GLN A N 1
ATOM 2182 C CA . GLN A 1 281 ? -0.743 -5.355 28.011 1.00 73.94 281 GLN A CA 1
ATOM 2183 C C . GLN A 1 281 ? -0.243 -4.100 28.738 1.00 73.94 281 GLN A C 1
ATOM 2185 O O . GLN A 1 281 ? -0.171 -3.044 28.114 1.00 73.94 281 GLN A O 1
ATOM 2190 N N . PRO A 1 282 ? 0.173 -4.206 30.018 1.00 69.50 282 PRO A N 1
ATOM 2191 C CA . PRO A 1 282 ? 0.687 -3.066 30.786 1.00 69.50 282 PRO A CA 1
ATOM 2192 C C . PRO A 1 282 ? 2.002 -2.501 30.227 1.00 69.50 282 PRO A C 1
ATOM 2194 O O . PRO A 1 282 ? 2.418 -1.411 30.598 1.00 69.50 282 PRO A O 1
ATOM 2197 N N . THR A 1 283 ? 2.673 -3.240 29.340 1.00 75.81 283 THR A N 1
ATOM 2198 C CA . THR A 1 283 ? 3.920 -2.824 28.687 1.00 75.81 283 THR A CA 1
ATOM 2199 C C . THR A 1 283 ? 3.702 -1.999 27.423 1.00 75.81 283 THR A C 1
ATOM 2201 O O . THR A 1 283 ? 4.683 -1.575 26.816 1.00 75.81 283 THR A O 1
ATOM 2204 N N . ARG A 1 284 ? 2.457 -1.827 26.967 1.00 69.88 284 ARG A N 1
ATOM 2205 C CA . ARG A 1 284 ? 2.181 -1.074 25.744 1.00 69.88 284 ARG A CA 1
ATOM 2206 C C . ARG A 1 284 ? 1.982 0.410 26.007 1.00 69.88 284 ARG A C 1
ATOM 2208 O O . ARG A 1 284 ? 1.542 0.775 27.098 1.00 69.88 284 ARG A O 1
ATOM 2215 N N . PRO A 1 285 ? 2.313 1.257 25.013 1.00 63.84 285 PRO A N 1
ATOM 2216 C CA . PRO A 1 285 ? 1.955 2.662 25.058 1.00 63.84 285 PRO A CA 1
ATOM 2217 C C . PRO A 1 285 ? 0.460 2.821 25.341 1.00 63.84 285 PRO A C 1
ATOM 2219 O O . PRO A 1 285 ? -0.373 2.006 24.943 1.00 63.84 285 PRO A O 1
ATOM 2222 N N . LEU A 1 286 ? 0.159 3.870 26.095 1.00 76.19 286 LEU A N 1
ATOM 2223 C CA . LEU A 1 286 ? -1.197 4.242 26.458 1.00 76.19 286 LEU A CA 1
ATOM 2224 C C . LEU A 1 286 ? -2.002 4.520 25.189 1.00 76.19 286 LEU A C 1
ATOM 2226 O O . LEU A 1 286 ? -1.468 5.092 24.240 1.00 76.19 286 LEU A O 1
ATOM 2230 N N . LEU A 1 287 ? -3.287 4.164 25.201 1.00 83.12 287 LEU A N 1
ATOM 2231 C CA . LEU A 1 287 ? -4.234 4.537 24.155 1.00 83.12 287 LEU A CA 1
ATOM 2232 C C . LEU A 1 287 ? -4.151 6.055 23.914 1.00 83.12 287 LEU A C 1
ATOM 2234 O O . LEU A 1 287 ? -4.573 6.859 24.746 1.00 83.12 287 LEU A O 1
ATOM 2238 N N . HIS A 1 288 ? -3.554 6.437 22.787 1.00 87.19 288 HIS A N 1
ATOM 2239 C CA . HIS A 1 288 ? -3.251 7.816 22.426 1.00 87.19 288 HIS A CA 1
ATOM 2240 C C . HIS A 1 288 ? -4.482 8.561 21.918 1.00 87.19 288 HIS A C 1
ATOM 2242 O O . HIS A 1 288 ? -4.579 9.774 22.104 1.00 87.19 288 HIS A O 1
ATOM 2248 N N . GLY A 1 289 ? -5.413 7.861 21.267 1.00 90.06 289 GLY A N 1
ATOM 2249 C CA . GLY A 1 289 ? -6.643 8.485 20.802 1.00 90.06 289 GLY A CA 1
ATOM 2250 C C . GLY A 1 289 ? -7.657 7.507 20.226 1.00 90.06 289 GLY A C 1
ATOM 2251 O O . GLY A 1 289 ? -7.308 6.550 19.531 1.00 90.06 289 GLY A O 1
ATOM 2252 N N . VAL A 1 290 ? -8.927 7.797 20.499 1.00 93.50 290 VAL A N 1
ATOM 2253 C CA . VAL A 1 290 ? -10.084 7.109 19.927 1.00 93.50 290 VAL A CA 1
ATOM 2254 C C . VAL A 1 290 ? -10.944 8.151 19.244 1.00 93.50 290 VAL A C 1
ATOM 2256 O O . VAL A 1 290 ? -11.589 8.946 19.914 1.00 93.50 290 VAL A O 1
ATOM 2259 N N . PHE A 1 291 ? -10.961 8.132 17.917 1.00 95.06 291 PHE A N 1
ATOM 2260 C CA . PHE A 1 291 ? -11.690 9.092 17.105 1.00 95.06 291 PHE A CA 1
ATOM 2261 C C . PHE A 1 291 ? -12.865 8.392 16.437 1.00 95.06 291 PHE A C 1
ATOM 2263 O O . PHE A 1 291 ? -12.676 7.457 15.661 1.00 95.06 291 PHE A O 1
ATOM 2270 N N . MET A 1 292 ? -14.077 8.853 16.725 1.00 95.50 292 MET A N 1
ATOM 2271 C CA . MET A 1 292 ? -15.313 8.361 16.132 1.00 95.50 292 MET A CA 1
ATOM 2272 C C . MET A 1 292 ? -16.066 9.507 15.464 1.00 95.50 292 MET A C 1
ATOM 2274 O O . MET A 1 292 ? -16.326 10.540 16.081 1.00 95.50 292 MET A O 1
ATOM 2278 N N . THR A 1 293 ? -16.420 9.352 14.191 1.00 95.75 293 THR A N 1
ATOM 2279 C CA . THR A 1 293 ? -17.216 10.346 13.455 1.00 95.75 293 THR A CA 1
ATOM 2280 C C . THR A 1 293 ? -18.383 9.685 12.737 1.00 95.75 293 THR A C 1
ATOM 2282 O O . THR A 1 293 ? -18.177 8.701 12.034 1.00 95.75 293 THR A O 1
ATOM 2285 N N . ASN A 1 294 ? -19.591 10.238 12.888 1.00 96.56 294 ASN A N 1
ATOM 2286 C CA . ASN A 1 294 ? -20.819 9.724 12.264 1.00 96.56 294 ASN A CA 1
ATOM 2287 C C . ASN A 1 294 ? -21.093 8.241 12.594 1.00 96.56 294 ASN A C 1
ATOM 2289 O O . ASN A 1 294 ? -21.430 7.448 11.717 1.00 96.56 294 ASN A O 1
ATOM 2293 N N . MET A 1 295 ? -20.921 7.854 13.861 1.00 97.19 295 MET A N 1
ATOM 2294 C CA . MET A 1 295 ? -21.079 6.470 14.326 1.00 97.19 295 MET A CA 1
ATOM 2295 C C . MET A 1 295 ? -22.360 6.280 15.155 1.00 97.19 295 MET A C 1
ATOM 2297 O O . MET A 1 295 ? -22.805 7.200 15.846 1.00 97.19 295 MET A O 1
ATOM 2301 N N . ASN A 1 296 ? -22.918 5.066 15.150 1.00 97.00 296 ASN A N 1
ATOM 2302 C CA . ASN A 1 296 ? -24.030 4.668 16.021 1.00 97.00 296 ASN A CA 1
ATOM 2303 C C . ASN A 1 296 ? -23.707 3.358 16.763 1.00 97.00 296 ASN A C 1
ATOM 2305 O O . ASN A 1 296 ? -24.113 2.265 16.362 1.00 97.00 296 ASN A O 1
ATOM 2309 N N . ILE A 1 297 ? -22.945 3.477 17.852 1.00 97.31 297 ILE A N 1
ATOM 2310 C CA . ILE A 1 297 ? -22.518 2.339 18.669 1.00 97.31 297 ILE A CA 1
ATOM 2311 C C . ILE A 1 297 ? -23.598 2.035 19.713 1.00 97.31 297 ILE A C 1
ATOM 2313 O O . ILE A 1 297 ? -23.880 2.860 20.574 1.00 97.31 297 ILE A O 1
ATOM 2317 N N . HIS A 1 298 ? -24.178 0.839 19.656 1.00 96.81 298 HIS A N 1
ATOM 2318 C CA . HIS A 1 298 ? -25.235 0.391 20.570 1.00 96.81 298 HIS A CA 1
ATOM 2319 C C . HIS A 1 298 ? -24.689 -0.290 21.830 1.00 96.81 298 HIS A C 1
ATOM 2321 O O . HIS A 1 298 ? -25.346 -0.325 22.868 1.00 96.81 298 HIS A O 1
ATOM 2327 N N . SER A 1 299 ? -23.500 -0.881 21.721 1.00 96.81 299 SER A N 1
ATOM 2328 C CA . SER A 1 299 ? -22.819 -1.524 22.836 1.00 96.81 299 SER A CA 1
ATOM 2329 C C . SER A 1 299 ? -21.324 -1.271 22.728 1.00 96.81 299 SER A C 1
ATOM 2331 O O . SER A 1 299 ? -20.665 -1.747 21.801 1.00 96.81 299 SER A O 1
ATOM 2333 N N . TRP A 1 300 ? -20.785 -0.500 23.672 1.00 96.88 300 TRP A N 1
ATOM 2334 C CA . TRP A 1 300 ? -19.347 -0.330 23.834 1.00 96.88 300 TRP A CA 1
ATOM 2335 C C . TRP A 1 300 ? -18.903 -0.908 25.174 1.00 96.88 300 TRP A C 1
ATOM 2337 O O . TRP A 1 300 ? -19.220 -0.367 26.233 1.00 96.88 300 TRP A O 1
ATOM 2347 N N . THR A 1 301 ? -18.157 -2.009 25.123 1.00 96.56 301 THR A N 1
ATOM 2348 C CA . THR A 1 301 ? -17.587 -2.669 26.299 1.00 96.56 301 THR A CA 1
ATOM 2349 C C . THR A 1 301 ? -16.086 -2.415 26.384 1.00 96.56 301 THR A C 1
ATOM 2351 O O . THR A 1 301 ? -15.368 -2.570 25.397 1.00 96.56 301 THR A O 1
ATOM 2354 N N . MET A 1 302 ? -15.582 -2.065 27.565 1.00 95.81 302 MET A N 1
ATOM 2355 C CA . MET A 1 302 ? -14.148 -1.898 27.799 1.00 95.81 302 MET A CA 1
ATOM 2356 C C . MET A 1 302 ? -13.709 -2.333 29.198 1.00 95.81 302 MET A C 1
ATOM 2358 O O . MET A 1 302 ? -14.548 -2.619 30.051 1.00 95.81 302 MET A O 1
ATOM 2362 N N . ASP A 1 303 ? -12.404 -2.448 29.443 1.00 94.50 303 ASP A N 1
ATOM 2363 C CA . ASP A 1 303 ? -11.875 -2.615 30.806 1.00 94.50 303 ASP A CA 1
ATOM 2364 C C . ASP A 1 303 ? -11.671 -1.269 31.523 1.00 94.50 303 ASP A C 1
ATOM 2366 O O . ASP A 1 303 ? -11.778 -0.199 30.921 1.00 94.50 303 ASP A O 1
ATOM 2370 N N . GLY A 1 304 ? -11.429 -1.329 32.837 1.00 92.81 304 GLY A N 1
ATOM 2371 C CA . GLY A 1 304 ? -11.286 -0.144 33.686 1.00 92.81 304 GLY A CA 1
ATOM 2372 C C . GLY A 1 304 ? -10.124 0.766 33.288 1.00 92.81 304 GLY A C 1
ATOM 2373 O O . GLY A 1 304 ? -10.284 1.986 33.304 1.00 92.81 304 GLY A O 1
ATOM 2374 N N . ASP A 1 305 ? -8.995 0.188 32.874 1.00 90.38 305 ASP A N 1
ATOM 2375 C CA . ASP A 1 305 ? -7.839 0.965 32.427 1.00 90.38 305 ASP A CA 1
ATOM 2376 C C . ASP A 1 305 ? -8.176 1.690 31.121 1.00 90.38 305 ASP A C 1
ATOM 2378 O O . ASP A 1 305 ? -8.006 2.903 31.022 1.00 90.38 305 ASP A O 1
ATOM 2382 N N . THR A 1 306 ? -8.746 0.981 30.141 1.00 92.12 306 THR A N 1
ATOM 2383 C CA . THR A 1 306 ? -9.190 1.561 28.863 1.00 92.12 306 THR A CA 1
ATOM 2384 C C . THR A 1 306 ? -10.186 2.691 29.102 1.00 92.12 306 THR A C 1
ATOM 2386 O O . THR A 1 306 ? -10.039 3.766 28.523 1.00 92.12 306 THR A O 1
ATOM 2389 N N . PHE A 1 307 ? -11.157 2.487 29.999 1.00 93.69 307 PHE A N 1
ATOM 2390 C CA . PHE A 1 307 ? -12.116 3.520 30.388 1.00 93.69 307 PHE A CA 1
ATOM 2391 C C . PHE A 1 307 ? -11.428 4.757 30.949 1.00 93.69 307 PHE A C 1
ATOM 2393 O O . PHE A 1 307 ? -11.751 5.864 30.528 1.00 93.69 307 PHE A O 1
ATOM 2400 N N . PHE A 1 308 ? -10.466 4.589 31.859 1.00 91.12 308 PHE A N 1
ATOM 2401 C CA . PHE A 1 308 ? -9.721 5.713 32.413 1.00 91.12 308 PHE A CA 1
ATOM 2402 C C . PHE A 1 308 ? -9.046 6.535 31.306 1.00 91.12 308 PHE A C 1
ATOM 2404 O O . PHE A 1 308 ? -9.228 7.752 31.267 1.00 91.12 308 PHE A O 1
ATOM 2411 N N . PHE A 1 309 ? -8.358 5.893 30.353 1.00 89.50 309 PHE A N 1
ATOM 2412 C CA . PHE A 1 309 ? -7.708 6.620 29.256 1.00 89.50 309 PHE A CA 1
ATOM 2413 C C . PHE A 1 309 ? -8.705 7.308 28.334 1.00 89.50 309 PHE A C 1
ATOM 2415 O O . PHE A 1 309 ? -8.581 8.515 28.123 1.00 89.50 309 PHE A O 1
ATOM 2422 N N . VAL A 1 310 ? -9.732 6.598 27.859 1.00 90.75 310 VAL A N 1
ATOM 2423 C CA . VAL A 1 310 ? -10.770 7.181 26.991 1.00 90.75 310 VAL A CA 1
ATOM 2424 C C . VAL A 1 310 ? -11.473 8.354 27.683 1.00 90.75 310 VAL A C 1
ATOM 2426 O O . VAL A 1 310 ? -11.720 9.377 27.057 1.00 90.75 310 VAL A O 1
ATOM 2429 N N . ASN A 1 311 ? -11.737 8.253 28.987 1.00 90.38 311 ASN A N 1
ATOM 2430 C CA . ASN A 1 311 ? -12.396 9.300 29.769 1.00 90.38 311 ASN A CA 1
ATOM 2431 C C . ASN A 1 311 ? -11.495 10.521 30.047 1.00 90.38 311 ASN A C 1
ATOM 2433 O O . ASN A 1 311 ? -11.980 11.619 30.330 1.00 90.38 311 ASN A O 1
ATOM 2437 N N . THR A 1 312 ? -10.174 10.337 30.004 1.00 86.94 312 THR A N 1
ATOM 2438 C CA . THR A 1 312 ? -9.205 11.440 30.109 1.00 86.94 312 THR A CA 1
ATOM 2439 C C . THR A 1 312 ? -8.866 12.074 28.764 1.00 86.94 312 THR A C 1
ATOM 2441 O O . THR A 1 312 ? -8.431 13.231 28.749 1.00 86.94 312 THR A O 1
ATOM 2444 N N . ALA A 1 313 ? -9.081 11.349 27.662 1.00 80.50 313 ALA A N 1
ATOM 2445 C CA . ALA A 1 313 ? -8.906 11.846 26.307 1.00 80.50 313 ALA A CA 1
ATOM 2446 C C . ALA A 1 313 ? -9.903 12.977 25.990 1.00 80.50 313 ALA A C 1
ATOM 2448 O O . ALA A 1 313 ? -10.914 13.174 26.668 1.00 80.50 313 ALA A O 1
ATOM 2449 N N . SER A 1 314 ? -9.576 13.786 24.983 1.00 71.94 314 SER A N 1
ATOM 2450 C CA . SER A 1 314 ? -10.376 14.954 24.611 1.00 71.94 314 SER A CA 1
ATOM 2451 C C . SER A 1 314 ? -11.727 14.527 24.028 1.00 71.94 314 SER A C 1
ATOM 2453 O O . SER A 1 314 ? -11.792 13.725 23.105 1.00 71.94 314 SER A O 1
ATOM 2455 N N . THR A 1 315 ? -12.831 15.116 24.493 1.00 63.16 315 THR A N 1
ATOM 2456 C CA . THR A 1 315 ? -14.176 14.839 23.949 1.00 63.16 315 THR A CA 1
ATOM 2457 C C . THR A 1 315 ? -14.386 15.323 22.516 1.00 63.16 315 THR A C 1
ATOM 2459 O O . THR A 1 315 ? -15.362 14.928 21.881 1.00 63.16 315 THR A O 1
ATOM 2462 N N . SER A 1 316 ? -13.449 16.107 21.966 1.00 61.34 316 SER A N 1
ATOM 2463 C CA . SER A 1 316 ? -13.413 16.491 20.544 1.00 61.34 316 SER A CA 1
ATOM 2464 C C . SER A 1 316 ? -13.398 15.307 19.574 1.00 61.34 316 SER A C 1
ATOM 2466 O O . SER A 1 316 ? -13.587 15.496 18.365 1.00 61.34 316 SER A O 1
ATOM 2468 N N . ASP A 1 317 ? -13.147 14.113 20.100 1.00 83.44 317 ASP A N 1
ATOM 2469 C CA . ASP A 1 317 ? -12.864 12.916 19.333 1.00 83.44 317 ASP A CA 1
ATOM 2470 C C . ASP A 1 317 ? -14.144 12.128 18.987 1.00 83.44 317 ASP A C 1
ATOM 2472 O O . ASP A 1 317 ? -14.083 11.214 18.171 1.00 83.44 317 ASP A O 1
ATOM 2476 N N . PHE A 1 318 ? -15.320 12.536 19.493 1.00 91.00 318 PHE A N 1
ATOM 2477 C CA . PHE A 1 318 ? -16.628 11.946 19.162 1.00 91.00 318 PHE A CA 1
ATOM 2478 C C . PHE A 1 318 ? -17.526 12.947 18.417 1.00 91.00 318 PHE A C 1
ATOM 2480 O O . PHE A 1 318 ? -18.288 13.706 19.015 1.00 91.00 318 PHE A O 1
ATOM 2487 N N . GLN A 1 319 ? -17.465 12.958 17.084 1.00 90.69 319 GLN A N 1
ATOM 2488 C CA . GLN A 1 319 ? -18.211 13.911 16.252 1.00 90.69 319 GLN A CA 1
ATOM 2489 C C . GLN A 1 319 ? -19.456 13.263 15.656 1.00 90.69 319 GLN A C 1
ATOM 2491 O O . GLN A 1 319 ? -19.384 12.194 15.056 1.00 90.69 319 GLN A O 1
ATOM 2496 N N . ASN A 1 320 ? -20.613 13.910 15.827 1.00 92.88 320 ASN A N 1
ATOM 2497 C CA . ASN A 1 320 ? -21.897 13.452 15.287 1.00 92.88 320 ASN A CA 1
ATOM 2498 C C . ASN A 1 320 ? -22.169 11.949 15.518 1.00 92.88 320 ASN A C 1
ATOM 2500 O O . ASN A 1 320 ? -22.701 11.253 14.661 1.00 92.88 320 ASN A O 1
ATOM 2504 N N . SER A 1 321 ? -21.748 11.442 16.675 1.00 93.62 321 SER A N 1
ATOM 2505 C CA . SER A 1 321 ? -21.863 10.028 17.018 1.00 93.62 321 SER A CA 1
ATOM 2506 C C . SER A 1 321 ? -22.845 9.839 18.169 1.00 93.62 321 SER A C 1
ATOM 2508 O O . SER A 1 321 ? -23.071 10.758 18.965 1.00 93.62 321 SER A O 1
ATOM 2510 N N . THR A 1 322 ? -23.442 8.655 18.229 1.00 94.56 322 THR A N 1
ATOM 2511 C CA . THR A 1 322 ? -24.277 8.177 19.334 1.00 94.56 322 THR A CA 1
ATOM 2512 C C . THR A 1 322 ? -23.647 6.910 19.893 1.00 94.56 322 THR A C 1
ATOM 2514 O O . THR A 1 322 ? -23.157 6.070 19.137 1.00 94.56 322 THR A O 1
ATOM 2517 N N . ILE A 1 323 ? -23.567 6.832 21.220 1.00 94.81 323 ILE A N 1
ATOM 2518 C CA . ILE A 1 323 ? -22.941 5.721 21.934 1.00 94.81 323 ILE A CA 1
ATOM 2519 C C . ILE A 1 323 ? -23.837 5.378 23.114 1.00 94.81 323 ILE A C 1
ATOM 2521 O O . ILE A 1 323 ? -24.012 6.190 24.029 1.00 94.81 323 ILE A O 1
ATOM 2525 N N . THR A 1 324 ? -24.400 4.179 23.076 1.00 94.38 324 THR A N 1
ATOM 2526 C CA . THR A 1 324 ? -25.230 3.621 24.137 1.00 94.38 324 THR A CA 1
ATOM 2527 C C . THR A 1 324 ? -24.630 2.317 24.657 1.00 94.38 324 THR A C 1
ATOM 2529 O O . THR A 1 324 ? -23.607 1.822 24.171 1.00 94.38 324 THR A O 1
ATOM 2532 N N . VAL A 1 325 ? -25.255 1.785 25.703 1.00 95.06 325 VAL A N 1
ATOM 2533 C CA . VAL A 1 325 ? -24.889 0.512 26.310 1.00 95.06 325 VAL A CA 1
ATOM 2534 C C . VAL A 1 325 ? -26.101 -0.410 26.331 1.00 95.06 325 VAL A C 1
ATOM 2536 O O . VAL A 1 325 ? -27.191 -0.008 26.743 1.00 95.06 325 VAL A O 1
ATOM 2539 N N . ASP A 1 326 ? -25.905 -1.666 25.939 1.00 95.88 326 ASP A N 1
ATOM 2540 C CA . ASP A 1 326 ? -26.856 -2.728 26.244 1.00 95.88 326 ASP A CA 1
ATOM 2541 C C . ASP A 1 326 ? -26.653 -3.143 27.708 1.00 95.88 326 ASP A C 1
ATOM 2543 O O . ASP A 1 326 ? -25.659 -3.774 28.078 1.00 95.88 326 ASP A O 1
ATOM 2547 N N . ALA A 1 327 ? -27.589 -2.743 28.572 1.00 96.06 327 ALA A N 1
ATOM 2548 C CA . ALA A 1 327 ? -27.514 -3.022 30.002 1.00 96.06 327 ALA A CA 1
ATOM 2549 C C . ALA A 1 327 ? -27.519 -4.529 30.304 1.00 96.06 327 ALA A C 1
ATOM 2551 O O . ALA A 1 327 ? -26.830 -4.969 31.226 1.00 96.06 327 ALA A O 1
ATOM 2552 N N . SER A 1 328 ? -28.249 -5.324 29.517 1.00 96.12 328 SER A N 1
ATOM 2553 C CA . SER A 1 328 ? -28.330 -6.776 29.699 1.00 96.12 328 SER A CA 1
ATOM 2554 C C . SER A 1 328 ? -26.993 -7.423 29.359 1.00 96.12 328 SER A C 1
ATOM 2556 O O . SER A 1 328 ? -26.476 -8.219 30.143 1.00 96.12 328 SER A O 1
ATOM 2558 N N . GLU A 1 329 ? -26.398 -7.028 28.229 1.00 95.19 329 GLU A N 1
ATOM 2559 C CA . GLU A 1 329 ? -25.056 -7.464 27.833 1.00 95.19 329 GLU A CA 1
ATOM 2560 C C . GLU A 1 329 ? -24.007 -7.037 28.871 1.00 95.19 329 GLU A C 1
ATOM 2562 O O . GLU A 1 329 ? -23.140 -7.828 29.250 1.00 95.19 329 GLU A O 1
ATOM 2567 N N . CYS A 1 330 ? -24.106 -5.812 29.395 1.00 96.94 330 CYS A N 1
ATOM 2568 C CA . CYS A 1 330 ? -23.166 -5.323 30.395 1.00 96.94 330 CYS A CA 1
ATOM 2569 C C . CYS A 1 330 ? -23.225 -6.124 31.704 1.00 96.94 330 CYS A C 1
ATOM 2571 O O . CYS A 1 330 ? -22.186 -6.537 32.228 1.00 96.94 330 CYS A O 1
ATOM 2573 N N . ILE A 1 331 ? -24.435 -6.413 32.198 1.00 95.56 331 ILE A N 1
ATOM 2574 C CA . ILE A 1 331 ? -24.654 -7.239 33.393 1.00 95.56 331 ILE A CA 1
ATOM 2575 C C . ILE A 1 331 ? -24.134 -8.665 33.166 1.00 95.56 331 ILE A C 1
ATOM 2577 O O . ILE A 1 331 ? -23.432 -9.206 34.023 1.00 95.56 331 ILE A O 1
ATOM 2581 N N . GLN A 1 332 ? -24.413 -9.264 32.001 1.00 95.19 332 GLN A N 1
ATOM 2582 C CA . GLN A 1 332 ? -23.904 -10.594 31.640 1.00 95.19 332 GLN A CA 1
ATOM 2583 C C . GLN A 1 332 ? -22.370 -10.637 31.629 1.00 95.19 332 GLN A C 1
ATOM 2585 O O . GLN A 1 332 ? -21.767 -11.596 32.116 1.00 95.19 332 GLN A O 1
ATOM 2590 N N . ASN A 1 333 ? -21.734 -9.562 31.161 1.00 93.12 333 ASN A N 1
ATOM 2591 C CA . ASN A 1 333 ? -20.282 -9.400 31.161 1.00 93.12 333 ASN A CA 1
ATOM 2592 C C . ASN A 1 333 ? -19.698 -8.976 32.523 1.00 93.12 333 ASN A C 1
ATOM 2594 O O . ASN A 1 333 ? -18.495 -8.718 32.611 1.00 93.12 333 ASN A O 1
ATOM 2598 N N . LYS A 1 334 ? -20.509 -8.930 33.594 1.00 95.62 334 LYS A N 1
ATOM 2599 C CA . LYS A 1 334 ? -20.109 -8.487 34.947 1.00 95.62 334 LYS A CA 1
ATOM 2600 C C . LYS A 1 334 ? -19.472 -7.091 34.940 1.00 95.62 334 LYS A C 1
ATOM 2602 O O . LYS A 1 334 ? -18.521 -6.814 35.681 1.00 95.62 334 LYS A O 1
ATOM 2607 N N . GLY A 1 335 ? -19.959 -6.236 34.050 1.00 96.25 335 GLY A N 1
ATOM 2608 C CA . GLY A 1 335 ? -19.559 -4.845 33.965 1.00 96.25 335 GLY A CA 1
ATOM 2609 C C . GLY A 1 335 ? -20.488 -3.920 34.737 1.00 96.25 335 GLY A C 1
ATOM 2610 O O . GLY A 1 335 ? -21.573 -4.300 35.175 1.00 96.25 335 GLY A O 1
ATOM 2611 N N . THR A 1 336 ? -20.033 -2.684 34.874 1.00 97.06 336 THR A N 1
ATOM 2612 C CA . THR A 1 336 ? -20.790 -1.565 35.425 1.00 97.06 336 THR A CA 1
ATOM 2613 C C . THR A 1 336 ? -20.993 -0.544 34.315 1.00 97.06 336 THR A C 1
ATOM 2615 O O . THR A 1 336 ? -20.055 -0.224 33.585 1.00 97.06 336 THR A O 1
ATOM 2618 N N . ILE A 1 337 ? -22.209 -0.018 34.184 1.00 97.00 337 ILE A N 1
ATOM 2619 C CA . ILE A 1 337 ? -22.483 1.078 33.253 1.00 97.00 337 ILE A CA 1
ATOM 2620 C C . ILE A 1 337 ? -21.820 2.347 33.790 1.00 97.00 337 ILE A C 1
ATOM 2622 O O . ILE A 1 337 ? -22.081 2.753 34.922 1.00 97.00 337 ILE A O 1
ATOM 2626 N N . ALA A 1 338 ? -20.980 2.977 32.974 1.00 96.00 338 ALA A N 1
ATOM 2627 C CA . ALA A 1 338 ? -20.319 4.234 33.293 1.00 96.00 338 ALA A CA 1
ATOM 2628 C C . ALA A 1 338 ? -20.591 5.279 32.210 1.00 96.00 338 ALA A C 1
ATOM 2630 O O . ALA A 1 338 ? -20.790 4.956 31.038 1.00 96.00 338 ALA A O 1
ATOM 2631 N N . GLN A 1 339 ? -20.582 6.546 32.611 1.00 94.19 339 GLN A N 1
ATOM 2632 C CA . GLN A 1 339 ? -20.688 7.678 31.702 1.00 94.19 339 GLN A CA 1
ATOM 2633 C C . GLN A 1 339 ? -19.286 8.175 31.337 1.00 94.19 339 GLN A C 1
ATOM 2635 O O . GLN A 1 339 ? -18.458 8.381 32.226 1.00 94.19 339 GLN A O 1
ATOM 2640 N N . LEU A 1 340 ? -19.029 8.397 30.047 1.00 91.25 340 LEU A N 1
ATOM 2641 C CA . LEU A 1 340 ? -17.846 9.140 29.610 1.00 91.25 340 LEU A CA 1
ATOM 2642 C C . LEU A 1 340 ? -18.079 10.631 29.879 1.00 91.25 340 LEU A C 1
ATOM 2644 O O . LEU A 1 340 ? -19.144 11.169 29.568 1.00 91.25 340 LEU A O 1
ATOM 2648 N N . ALA A 1 341 ? -17.101 11.288 30.493 1.00 79.44 341 ALA A N 1
ATOM 2649 C CA . ALA A 1 341 ? -17.183 12.684 30.882 1.00 79.44 341 ALA A CA 1
ATOM 2650 C C . ALA A 1 341 ? -17.349 13.565 29.642 1.00 79.44 341 ALA A C 1
ATOM 2652 O O . ALA A 1 341 ? -16.429 13.690 28.837 1.00 79.44 341 ALA A O 1
ATOM 2653 N N . ASP A 1 342 ? -18.504 14.219 29.519 1.00 67.88 342 ASP A N 1
ATOM 2654 C CA . ASP A 1 342 ? -18.707 15.249 28.508 1.00 67.88 342 ASP A CA 1
ATOM 2655 C C . ASP A 1 342 ? -17.951 16.518 28.931 1.00 67.88 342 ASP A C 1
ATOM 2657 O O . ASP A 1 342 ? -18.404 17.295 29.776 1.00 67.88 342 ASP A O 1
ATOM 2661 N N . ARG A 1 343 ? -16.737 16.697 28.403 1.00 66.06 343 ARG A N 1
ATOM 2662 C CA . ARG A 1 343 ? -15.949 17.918 28.603 1.00 66.06 343 ARG A CA 1
ATOM 2663 C C . ARG A 1 343 ? -16.318 19.017 27.615 1.00 66.06 343 ARG A C 1
ATOM 2665 O O . ARG A 1 343 ? -15.925 20.162 27.844 1.00 66.06 343 ARG A O 1
ATOM 2672 N N . ASP A 1 344 ? -17.061 18.713 26.549 1.00 64.62 344 ASP A N 1
ATOM 2673 C CA . ASP A 1 344 ? -17.364 19.705 25.528 1.00 64.62 344 ASP A CA 1
ATOM 2674 C C . ASP A 1 344 ? -18.744 20.318 25.763 1.00 64.62 344 ASP A C 1
ATOM 2676 O O . ASP A 1 344 ? -19.763 19.905 25.208 1.00 64.62 344 ASP A O 1
ATOM 2680 N N . LYS A 1 345 ? -18.765 21.390 26.564 1.00 66.81 345 LYS A N 1
ATOM 2681 C CA . LYS A 1 345 ? -19.976 22.193 26.796 1.00 66.81 345 LYS A CA 1
ATOM 2682 C C . LYS A 1 345 ? -20.624 22.687 25.491 1.00 66.81 345 LYS A C 1
ATOM 2684 O O . LYS A 1 345 ? -21.786 23.084 25.519 1.00 66.81 345 LYS A O 1
ATOM 2689 N N . HIS A 1 346 ? -19.904 22.676 24.364 1.00 70.19 346 HIS A N 1
ATOM 2690 C CA . HIS A 1 346 ? -20.409 23.127 23.070 1.00 70.19 346 HIS A CA 1
ATOM 2691 C C . HIS A 1 346 ? -21.179 22.058 22.280 1.00 70.19 346 HIS A C 1
ATOM 2693 O O . HIS A 1 346 ? -21.901 22.422 21.353 1.00 70.19 346 HIS A O 1
ATOM 2699 N N . LEU A 1 347 ? -21.092 20.769 22.633 1.00 64.12 347 LEU A N 1
ATOM 2700 C CA . LEU A 1 347 ? -21.732 19.678 21.873 1.00 64.12 347 LEU A CA 1
ATOM 2701 C C . LEU A 1 347 ? -23.168 19.345 22.315 1.00 64.12 347 LEU A C 1
ATOM 2703 O O . LEU A 1 347 ? -23.749 18.361 21.853 1.00 64.12 347 LEU A O 1
ATOM 2707 N N . GLY A 1 348 ? -23.777 20.191 23.148 1.00 71.00 348 GLY A N 1
ATOM 2708 C CA . GLY A 1 348 ? -25.188 20.066 23.515 1.00 71.00 348 GLY A CA 1
ATOM 2709 C C . GLY A 1 348 ? -25.477 18.989 24.563 1.00 71.00 348 GLY A C 1
ATOM 2710 O O . GLY A 1 348 ? -26.595 18.483 24.602 1.00 71.00 348 GLY A O 1
ATOM 2711 N N . GLY A 1 349 ? -24.501 18.646 25.413 1.00 75.56 349 GLY A N 1
ATOM 2712 C CA . GLY A 1 349 ? -24.713 17.759 26.562 1.00 75.56 349 GLY A CA 1
ATOM 2713 C C . GLY A 1 349 ? -24.968 16.303 26.174 1.00 75.56 349 GLY A C 1
ATOM 2714 O O . GLY A 1 349 ? -25.843 15.658 26.755 1.00 75.56 349 GLY A O 1
ATOM 2715 N N . ARG A 1 350 ? -24.260 15.784 25.162 1.00 83.31 350 ARG A N 1
ATOM 2716 C CA . ARG A 1 350 ? -24.422 14.384 24.750 1.00 83.31 350 ARG A CA 1
ATOM 2717 C C . ARG A 1 350 ? -23.827 13.479 25.823 1.00 83.31 350 ARG A C 1
ATOM 2719 O O . ARG A 1 350 ? -22.641 13.536 26.126 1.00 83.31 350 ARG A O 1
ATOM 2726 N N . ILE A 1 351 ? -24.663 12.609 26.376 1.00 87.94 351 ILE A N 1
ATOM 2727 C CA . ILE A 1 351 ? -24.251 11.620 27.367 1.00 87.94 351 ILE A CA 1
ATOM 2728 C C . ILE A 1 351 ? -23.883 10.331 26.637 1.00 87.94 351 ILE A C 1
ATOM 2730 O O . ILE A 1 351 ? -24.749 9.678 26.058 1.00 87.94 351 ILE A O 1
ATOM 2734 N N . PHE A 1 352 ? -22.606 9.953 26.685 1.00 93.25 352 PHE A N 1
ATOM 2735 C CA . PHE A 1 352 ? -22.147 8.652 26.205 1.00 93.25 352 PHE A CA 1
ATOM 2736 C C . PHE A 1 352 ? -22.063 7.676 27.376 1.00 93.25 352 PHE A C 1
ATOM 2738 O O . PHE A 1 352 ? -21.440 7.974 28.398 1.00 93.25 352 PHE A O 1
ATOM 2745 N N . THR A 1 353 ? -22.690 6.511 27.225 1.00 95.25 353 THR A N 1
ATOM 2746 C CA . THR A 1 353 ? -22.657 5.438 28.228 1.00 95.25 353 THR A CA 1
ATOM 2747 C C . THR A 1 353 ? -21.925 4.230 27.673 1.00 95.25 353 THR A C 1
ATOM 2749 O O . THR A 1 353 ? -22.085 3.884 26.506 1.00 95.25 353 THR A O 1
ATOM 2752 N N . VAL A 1 354 ? -21.095 3.610 28.506 1.00 96.81 354 VAL A N 1
ATOM 2753 C CA . VAL A 1 354 ? -20.270 2.454 28.144 1.00 96.81 354 VAL A CA 1
ATOM 2754 C C . VAL A 1 354 ? -20.342 1.394 29.236 1.00 96.81 354 VAL A C 1
ATOM 2756 O O . VAL A 1 354 ? -20.601 1.702 30.401 1.00 96.81 354 VAL A O 1
ATOM 2759 N N . CYS A 1 355 ? -20.101 0.138 28.874 1.00 97.69 355 CYS A N 1
ATOM 2760 C CA . CYS A 1 355 ? -19.948 -0.942 29.836 1.00 97.69 355 CYS A CA 1
ATOM 2761 C C . CYS A 1 355 ? -18.484 -1.082 30.252 1.00 97.69 355 CYS A C 1
ATOM 2763 O O . CYS A 1 355 ? -17.631 -1.435 29.437 1.00 97.69 355 CYS A O 1
ATOM 2765 N N . VAL A 1 356 ? -18.189 -0.858 31.530 1.00 96.81 356 VAL A N 1
ATOM 2766 C CA . VAL A 1 356 ? -16.847 -1.042 32.088 1.00 96.81 356 VAL A CA 1
ATOM 2767 C C . VAL A 1 356 ? -16.802 -2.375 32.811 1.00 96.81 356 VAL A C 1
ATOM 2769 O O . VAL A 1 356 ? -17.371 -2.547 33.888 1.00 96.81 356 VAL A O 1
ATOM 2772 N N . THR A 1 357 ? -16.133 -3.347 32.209 1.00 95.44 357 THR A N 1
ATOM 2773 C CA . THR A 1 357 ? -15.917 -4.654 32.825 1.00 95.44 357 THR A CA 1
ATOM 2774 C C . THR A 1 357 ? -14.968 -4.517 34.004 1.00 95.44 357 THR A C 1
ATOM 2776 O O . THR A 1 357 ? -13.900 -3.906 33.910 1.00 95.44 357 THR A O 1
ATOM 2779 N N . THR A 1 358 ? -15.355 -5.105 35.134 1.00 82.50 358 THR A N 1
ATOM 2780 C CA . THR A 1 358 ? -14.454 -5.247 36.274 1.00 82.50 358 THR A CA 1
ATOM 2781 C C . THR A 1 358 ? -13.393 -6.276 35.892 1.00 82.50 358 THR A C 1
ATOM 2783 O O . THR A 1 358 ? -13.577 -7.485 36.046 1.00 82.50 358 THR A O 1
ATOM 2786 N N . GLN A 1 359 ? -12.269 -5.824 35.327 1.00 63.22 359 GLN A N 1
ATOM 2787 C CA . GLN A 1 359 ? -11.106 -6.696 35.240 1.00 63.22 359 GLN A CA 1
ATOM 2788 C C . GLN A 1 359 ? -10.785 -7.115 36.672 1.00 63.22 359 GLN A C 1
ATOM 2790 O O . GLN A 1 359 ? -10.548 -6.272 37.538 1.00 63.22 359 GLN A O 1
ATOM 2795 N N . ARG A 1 360 ? -10.861 -8.428 36.934 1.00 51.56 360 ARG A N 1
ATOM 2796 C CA . ARG A 1 360 ? -10.404 -9.020 38.192 1.00 51.56 360 ARG A CA 1
ATOM 2797 C C . ARG A 1 360 ? -9.045 -8.416 38.462 1.00 51.56 360 ARG A C 1
ATOM 2799 O O . ARG A 1 360 ? -8.141 -8.667 37.670 1.00 51.56 360 ARG A O 1
ATOM 2806 N N . HIS A 1 361 ? -8.964 -7.621 39.528 1.00 47.22 361 HIS A N 1
ATOM 2807 C CA . HIS A 1 361 ? -7.747 -7.008 40.024 1.00 47.22 361 HIS A CA 1
ATOM 2808 C C . HIS A 1 361 ? -6.551 -7.863 39.621 1.00 47.22 361 HIS A C 1
ATOM 2810 O O . HIS A 1 361 ? -6.444 -9.014 40.067 1.00 47.22 361 HIS A O 1
ATOM 2816 N N . TYR A 1 362 ? -5.659 -7.314 38.791 1.00 46.72 362 TYR A N 1
ATOM 2817 C CA . TYR A 1 362 ? -4.266 -7.701 38.901 1.00 46.72 362 TYR A CA 1
ATOM 2818 C C . TYR A 1 362 ? -3.977 -7.550 40.389 1.00 46.72 362 TYR A C 1
ATOM 2820 O O . TYR A 1 362 ? -3.926 -6.435 40.904 1.00 46.72 362 TYR A O 1
ATOM 2828 N N . ARG A 1 363 ? -3.948 -8.678 41.114 1.00 40.91 363 ARG A N 1
ATOM 2829 C CA . ARG A 1 363 ? -3.394 -8.732 42.457 1.00 40.91 363 ARG A CA 1
ATOM 2830 C C . ARG A 1 363 ? -2.006 -8.175 42.247 1.00 40.91 363 ARG A C 1
ATOM 2832 O O . ARG A 1 363 ? -1.143 -8.870 41.713 1.00 40.91 363 ARG A O 1
ATOM 2839 N N . THR A 1 364 ? -1.836 -6.907 42.579 1.00 42.56 364 THR A N 1
ATOM 2840 C CA . THR A 1 364 ? -0.544 -6.289 42.741 1.00 42.56 364 THR A CA 1
ATOM 2841 C C . THR A 1 364 ? 0.145 -7.166 43.774 1.00 42.56 364 THR A C 1
ATOM 2843 O O . THR A 1 364 ? -0.106 -7.086 44.973 1.00 42.56 364 THR A O 1
ATOM 2846 N N . ARG A 1 365 ? 0.961 -8.120 43.309 1.00 39.84 365 ARG A N 1
ATOM 2847 C CA . ARG A 1 365 ? 2.070 -8.582 44.129 1.00 39.84 365 ARG A CA 1
ATOM 2848 C C . ARG A 1 365 ? 2.837 -7.300 44.378 1.00 39.84 365 ARG A C 1
ATOM 2850 O O . ARG A 1 365 ? 3.351 -6.721 43.428 1.00 39.84 365 ARG A O 1
ATOM 2857 N N . ALA A 1 366 ? 2.793 -6.820 45.614 1.00 39.31 366 ALA A N 1
ATOM 2858 C CA . ALA A 1 366 ? 3.672 -5.772 46.081 1.00 39.31 366 ALA A CA 1
ATOM 2859 C C . ALA A 1 366 ? 5.104 -6.237 45.786 1.00 39.31 366 ALA A C 1
ATOM 2861 O O . ALA A 1 366 ? 5.653 -7.081 46.488 1.00 39.31 366 ALA A O 1
ATOM 2862 N N . THR A 1 367 ? 5.650 -5.799 44.659 1.00 41.84 367 THR A N 1
ATOM 2863 C CA . THR A 1 367 ? 7.078 -5.840 44.393 1.00 41.84 367 THR A CA 1
ATOM 2864 C C . THR A 1 367 ? 7.580 -4.457 44.735 1.00 41.84 367 THR A C 1
ATOM 2866 O O . THR A 1 367 ? 7.413 -3.512 43.963 1.00 41.84 367 THR A O 1
ATOM 2869 N N . ASP A 1 368 ? 8.126 -4.354 45.940 1.00 36.88 368 ASP A N 1
ATOM 2870 C CA . ASP A 1 368 ? 8.973 -3.249 46.344 1.00 36.88 368 ASP A CA 1
ATOM 2871 C C . ASP A 1 368 ? 10.152 -3.121 45.369 1.00 36.88 368 ASP A C 1
ATOM 2873 O O . ASP A 1 368 ? 10.827 -4.102 45.066 1.00 36.88 368 ASP A O 1
ATOM 2877 N N . GLY A 1 369 ? 10.405 -1.889 44.923 1.00 38.16 369 GLY A N 1
ATOM 2878 C CA . GLY A 1 369 ? 11.712 -1.434 44.448 1.00 38.16 369 GLY A CA 1
ATOM 2879 C C . GLY A 1 369 ? 12.094 -1.788 43.007 1.00 38.16 369 GLY A C 1
ATOM 2880 O O . GLY A 1 369 ? 12.498 -2.903 42.709 1.00 38.16 369 GLY A O 1
ATOM 2881 N N . LEU A 1 370 ? 12.081 -0.790 42.119 1.00 33.59 370 LEU A N 1
ATOM 2882 C CA . LEU A 1 370 ? 13.275 -0.043 41.675 1.00 33.59 370 LEU A CA 1
ATOM 2883 C C . LEU A 1 370 ? 12.939 0.646 40.337 1.00 33.59 370 LEU A C 1
ATOM 2885 O O . LEU A 1 370 ? 12.808 0.003 39.297 1.00 33.59 370 LEU A O 1
ATOM 2889 N N . VAL A 1 371 ? 12.785 1.970 40.359 1.00 34.16 371 VAL A N 1
ATOM 2890 C CA . VAL A 1 371 ? 12.595 2.783 39.150 1.00 34.16 371 VAL A CA 1
ATOM 2891 C C . VAL A 1 371 ? 13.965 3.019 38.516 1.00 34.16 371 VAL A C 1
ATOM 2893 O O . VAL A 1 371 ? 14.772 3.770 39.057 1.00 34.16 371 VAL A O 1
ATOM 2896 N N . ALA A 1 372 ? 14.223 2.401 37.364 1.00 33.81 372 ALA A N 1
ATOM 2897 C CA . ALA A 1 372 ? 15.313 2.790 36.475 1.00 33.81 372 ALA A CA 1
ATOM 2898 C C . ALA A 1 372 ? 14.740 3.670 35.357 1.00 33.81 372 ALA A C 1
ATOM 2900 O O . ALA A 1 372 ? 14.053 3.195 34.454 1.00 33.81 372 ALA A O 1
ATOM 2901 N N . ALA A 1 373 ? 14.997 4.974 35.446 1.00 35.44 373 ALA A N 1
ATOM 2902 C CA . ALA A 1 373 ? 14.690 5.932 34.395 1.00 35.44 373 ALA A CA 1
ATOM 2903 C C . ALA A 1 373 ? 15.708 5.782 33.250 1.00 35.44 373 ALA A C 1
ATOM 2905 O O . ALA A 1 373 ? 16.888 6.076 33.421 1.00 35.44 373 ALA A O 1
ATOM 2906 N N . GLY A 1 374 ? 15.248 5.337 32.081 1.00 30.64 374 GLY A N 1
ATOM 2907 C CA . GLY A 1 374 ? 16.032 5.284 30.847 1.00 30.64 374 GLY A CA 1
ATOM 2908 C C . GLY A 1 374 ? 15.141 5.612 29.655 1.00 30.64 374 GLY A C 1
ATOM 2909 O O . GLY A 1 374 ? 14.462 4.740 29.122 1.00 30.64 374 GLY A O 1
ATOM 2910 N N . GLY A 1 375 ? 15.092 6.891 29.277 1.00 32.94 375 GLY A N 1
ATOM 2911 C CA . GLY A 1 375 ? 14.259 7.388 28.185 1.00 32.94 375 GLY A CA 1
ATOM 2912 C C . GLY A 1 375 ? 14.786 6.965 26.814 1.00 32.94 375 GLY A C 1
ATOM 2913 O O . GLY A 1 375 ? 15.858 7.395 26.399 1.00 32.94 375 GLY A O 1
ATOM 2914 N N . SER A 1 376 ? 13.995 6.163 26.101 1.00 34.53 376 SER A N 1
ATOM 2915 C CA . SER A 1 376 ? 14.111 5.947 24.655 1.00 34.53 376 SER A CA 1
ATOM 2916 C C . SER A 1 376 ? 13.132 6.885 23.945 1.00 34.53 376 SER A C 1
ATOM 2918 O O . SER A 1 376 ? 11.929 6.810 24.172 1.00 34.53 376 SER A O 1
ATOM 2920 N N . LEU A 1 377 ? 13.655 7.792 23.115 1.00 37.09 377 LEU A N 1
ATOM 2921 C CA . LEU A 1 377 ? 12.921 8.901 22.481 1.00 37.09 377 LEU A CA 1
ATOM 2922 C C . LEU A 1 377 ? 12.812 8.762 20.946 1.00 37.09 377 LEU A C 1
ATOM 2924 O O . LEU A 1 377 ? 12.651 9.752 20.238 1.00 37.09 377 LEU A O 1
ATOM 2928 N N . PHE A 1 378 ? 12.878 7.544 20.404 1.00 36.97 378 PHE A N 1
ATOM 2929 C CA . PHE A 1 378 ? 12.803 7.304 18.958 1.00 36.97 378 PHE A CA 1
ATOM 2930 C C . PHE A 1 378 ? 11.513 6.560 18.595 1.00 36.97 378 PHE A C 1
ATOM 2932 O O . PHE A 1 378 ? 11.409 5.357 18.801 1.00 36.97 378 PHE A O 1
ATOM 2939 N N . GLY A 1 379 ? 10.522 7.288 18.064 1.00 37.31 379 GLY A N 1
ATOM 2940 C CA . GLY A 1 379 ? 9.270 6.691 17.566 1.00 37.31 379 GLY A CA 1
ATOM 2941 C C . GLY A 1 379 ? 8.142 7.655 17.167 1.00 37.31 379 GLY A C 1
ATOM 2942 O O . GLY A 1 379 ? 7.159 7.223 16.580 1.00 37.31 379 GLY A O 1
ATOM 2943 N N . LEU A 1 380 ? 8.253 8.965 17.428 1.00 45.34 380 LEU A N 1
ATOM 2944 C CA . LEU A 1 380 ? 7.140 9.917 17.231 1.00 45.34 380 LEU A CA 1
ATOM 2945 C C . LEU A 1 380 ? 7.033 10.537 15.819 1.00 45.34 380 LEU A C 1
ATOM 2947 O O . LEU A 1 380 ? 6.068 11.245 15.531 1.00 45.34 380 LEU A O 1
ATOM 2951 N N . ALA A 1 381 ? 7.985 10.280 14.915 1.00 39.81 381 ALA A N 1
ATOM 2952 C CA . ALA A 1 381 ? 8.020 10.948 13.608 1.00 39.81 381 ALA A CA 1
ATOM 2953 C C . ALA A 1 381 ? 6.984 10.405 12.596 1.00 39.81 381 ALA A C 1
ATOM 2955 O O . ALA A 1 381 ? 6.445 11.181 11.809 1.00 39.81 381 ALA A O 1
ATOM 2956 N N . GLY A 1 382 ? 6.651 9.108 12.635 1.00 39.00 382 GLY A N 1
ATOM 2957 C CA . GLY A 1 382 ? 5.733 8.483 11.666 1.00 39.00 382 GLY A CA 1
ATOM 2958 C C . GLY A 1 382 ? 4.268 8.914 11.829 1.00 39.00 382 GLY A C 1
ATOM 2959 O O . GLY A 1 382 ? 3.626 9.341 10.868 1.00 39.00 382 GLY A O 1
ATOM 2960 N N . CYS A 1 383 ? 3.754 8.912 13.065 1.00 42.97 383 CYS A N 1
ATOM 2961 C CA . CYS A 1 383 ? 2.362 9.281 13.357 1.00 42.97 383 CYS A CA 1
ATOM 2962 C C . CYS A 1 383 ? 2.063 10.769 13.089 1.00 42.97 383 CYS A C 1
ATOM 2964 O O . CYS A 1 383 ? 0.978 11.116 12.615 1.00 42.97 383 CYS A O 1
ATOM 2966 N N . ALA A 1 384 ? 3.034 11.662 13.319 1.00 43.00 384 ALA A N 1
ATOM 2967 C CA . ALA A 1 384 ? 2.871 13.086 13.033 1.00 43.00 384 ALA A CA 1
ATOM 2968 C C . ALA A 1 384 ? 2.703 13.361 11.526 1.00 43.00 384 ALA A C 1
ATOM 2970 O O . ALA A 1 384 ? 1.902 14.217 11.149 1.00 43.00 384 ALA A O 1
ATOM 2971 N N . VAL A 1 385 ? 3.385 12.609 10.651 1.00 45.62 385 VAL A N 1
ATOM 2972 C CA . VAL A 1 385 ? 3.275 12.770 9.190 1.00 45.62 385 VAL A CA 1
ATOM 2973 C C . VAL A 1 385 ? 1.882 12.382 8.684 1.00 45.62 385 VAL A C 1
ATOM 2975 O O . VAL A 1 385 ? 1.338 13.090 7.833 1.00 45.62 385 VAL A O 1
ATOM 2978 N N . LEU A 1 386 ? 1.258 11.337 9.240 1.00 48.53 386 LEU A N 1
ATOM 2979 C CA . LEU A 1 386 ? -0.104 10.927 8.873 1.00 48.53 386 LEU A CA 1
ATOM 2980 C C . LEU A 1 386 ? -1.168 11.908 9.389 1.00 48.53 386 LEU A C 1
ATOM 2982 O O . LEU A 1 386 ? -2.054 12.298 8.627 1.00 48.53 386 LEU A O 1
ATOM 2986 N N . VAL A 1 387 ? -1.042 12.407 10.626 1.00 49.06 387 VAL A N 1
ATOM 2987 C CA . VAL A 1 387 ? -1.969 13.413 11.186 1.00 49.06 387 VAL A CA 1
ATOM 2988 C C . VAL A 1 387 ? -1.835 14.769 10.474 1.00 49.06 387 VAL A C 1
ATOM 2990 O O . VAL A 1 387 ? -2.839 15.442 10.214 1.00 49.06 387 VAL A O 1
ATOM 2993 N N . VAL A 1 388 ? -0.615 15.176 10.100 1.00 46.03 388 VAL A N 1
ATOM 2994 C CA . VAL A 1 388 ? -0.371 16.411 9.331 1.00 46.03 388 VAL A CA 1
ATOM 2995 C C . VAL A 1 388 ? -0.857 16.270 7.885 1.00 46.03 388 VAL A C 1
ATOM 2997 O O . VAL A 1 388 ? -1.501 17.197 7.383 1.00 46.03 388 VAL A O 1
ATOM 3000 N N . ARG A 1 389 ? -0.641 15.117 7.226 1.00 44.88 389 ARG A N 1
ATOM 3001 C CA . ARG A 1 389 ? -1.244 14.829 5.911 1.00 44.88 389 ARG A CA 1
ATOM 3002 C C . ARG A 1 389 ? -2.769 14.858 5.990 1.00 44.88 389 ARG A C 1
ATOM 3004 O O . ARG A 1 389 ? -3.376 15.543 5.177 1.00 44.88 389 ARG A O 1
ATOM 3011 N N . TRP A 1 390 ? -3.380 14.251 7.009 1.00 50.44 390 TRP A N 1
ATOM 3012 C CA . TRP A 1 390 ? -4.836 14.250 7.199 1.00 50.44 390 TRP A CA 1
ATOM 3013 C C . TRP A 1 390 ? -5.419 15.659 7.399 1.00 50.44 390 TRP A C 1
ATOM 3015 O O . TRP A 1 390 ? -6.388 16.036 6.732 1.00 50.44 390 TRP A O 1
ATOM 3025 N N . LYS A 1 391 ? -4.786 16.502 8.232 1.00 43.97 391 LYS A N 1
ATOM 3026 C CA . LYS A 1 391 ? -5.180 17.919 8.375 1.00 43.97 391 LYS A CA 1
ATOM 3027 C C . LYS A 1 391 ? -5.067 18.694 7.055 1.00 43.97 391 LYS A C 1
ATOM 3029 O O . LYS A 1 391 ? -5.849 19.621 6.837 1.00 43.97 391 LYS A O 1
ATOM 3034 N N . LYS A 1 392 ? -4.122 18.331 6.178 1.00 39.94 392 LYS A N 1
ATOM 3035 C CA . LYS A 1 392 ? -3.947 18.946 4.853 1.00 39.94 392 LYS A CA 1
ATOM 3036 C C . LYS A 1 392 ? -5.030 18.488 3.868 1.00 39.94 392 LYS A C 1
ATOM 3038 O O . LYS A 1 392 ? -5.629 19.347 3.223 1.00 39.94 392 LYS A O 1
ATOM 3043 N N . THR A 1 393 ? -5.372 17.198 3.837 1.00 42.72 393 THR A N 1
ATOM 3044 C CA . THR A 1 393 ? -6.462 16.664 2.998 1.00 42.72 393 THR A CA 1
ATOM 3045 C C . THR A 1 393 ? -7.808 17.303 3.357 1.00 42.72 393 THR A C 1
ATOM 3047 O O . THR A 1 393 ? -8.546 17.711 2.465 1.00 42.72 393 THR A O 1
ATOM 3050 N N . ARG A 1 394 ? -8.078 17.544 4.653 1.00 49.00 394 ARG A N 1
ATOM 3051 C CA . ARG A 1 394 ? -9.303 18.217 5.143 1.00 49.00 394 ARG A CA 1
ATOM 3052 C C . ARG A 1 394 ? -9.477 19.653 4.619 1.00 49.00 394 ARG A C 1
ATOM 3054 O O . ARG A 1 394 ? -10.601 20.147 4.543 1.00 49.00 394 ARG A O 1
ATOM 3061 N N . LYS A 1 395 ? -8.384 20.341 4.259 1.00 45.72 395 LYS A N 1
ATOM 3062 C CA . LYS A 1 395 ? -8.447 21.679 3.642 1.00 45.72 395 LYS A CA 1
ATOM 3063 C C . LYS A 1 395 ? -8.799 21.614 2.152 1.00 45.72 395 LYS A C 1
ATOM 3065 O O . LYS A 1 395 ? -9.507 22.502 1.683 1.00 45.72 395 LYS A O 1
ATOM 3070 N N . GLN A 1 396 ? -8.367 20.569 1.440 1.00 37.28 396 GLN A N 1
ATOM 3071 C CA . GLN A 1 396 ? -8.656 20.384 0.011 1.00 37.28 396 GLN A CA 1
ATOM 3072 C C . GLN A 1 396 ? -10.097 19.918 -0.247 1.00 37.28 396 GLN A C 1
ATOM 3074 O O . GLN A 1 396 ? -10.760 20.479 -1.116 1.00 37.28 396 GLN A O 1
ATOM 3079 N N . THR A 1 397 ? -10.654 19.009 0.561 1.00 40.06 397 THR A N 1
ATOM 3080 C CA . THR A 1 397 ? -12.066 18.592 0.404 1.00 40.06 397 THR A CA 1
ATOM 3081 C C . THR A 1 397 ? -13.053 19.727 0.700 1.00 40.06 397 THR A C 1
ATOM 3083 O O . THR A 1 397 ? -14.109 19.814 0.080 1.00 40.06 397 THR A O 1
ATOM 3086 N N . ARG A 1 398 ? -12.694 20.670 1.584 1.00 39.28 398 ARG A N 1
ATOM 3087 C CA . ARG A 1 398 ? -13.511 21.866 1.862 1.00 39.28 398 ARG A CA 1
ATOM 3088 C C . ARG A 1 398 ? -13.481 22.927 0.758 1.00 39.28 398 ARG A C 1
ATOM 3090 O O . ARG A 1 398 ? -14.373 23.769 0.734 1.00 39.28 398 ARG A O 1
ATOM 3097 N N . THR A 1 399 ? -12.484 22.918 -0.128 1.00 36.84 399 THR A N 1
ATOM 3098 C CA . THR A 1 399 ? -12.387 23.892 -1.231 1.00 36.84 399 THR A CA 1
ATOM 3099 C C . THR A 1 399 ? -12.968 23.371 -2.545 1.00 36.84 399 THR A C 1
ATOM 3101 O O . THR A 1 399 ? -13.456 24.178 -3.329 1.00 36.84 399 THR A O 1
ATOM 3104 N N . ALA A 1 400 ? -13.016 22.052 -2.760 1.00 34.28 400 ALA A N 1
ATOM 3105 C CA . ALA A 1 400 ? -13.588 21.467 -3.977 1.00 34.28 400 ALA A CA 1
ATOM 3106 C C . ALA A 1 400 ? -15.130 21.403 -3.983 1.00 34.28 400 ALA A C 1
ATOM 3108 O O . ALA A 1 400 ? -15.736 21.443 -5.045 1.00 34.28 400 ALA A O 1
ATOM 3109 N N . SER A 1 401 ? -15.787 21.388 -2.816 1.00 33.16 401 SER A N 1
ATOM 3110 C CA . SER A 1 401 ? -17.256 21.283 -2.724 1.00 33.16 401 SER A CA 1
ATOM 3111 C C . SER A 1 401 ? -17.998 22.635 -2.725 1.00 33.16 401 SER A C 1
ATOM 3113 O O . SER A 1 401 ? -19.211 22.665 -2.536 1.00 33.16 401 SER A O 1
ATOM 3115 N N . ARG A 1 402 ? -17.302 23.770 -2.908 1.00 30.39 402 ARG A N 1
ATOM 3116 C CA . ARG A 1 402 ? -17.893 25.123 -2.818 1.00 30.39 402 ARG A CA 1
ATOM 3117 C C . ARG A 1 402 ? -17.854 25.897 -4.140 1.00 30.39 402 ARG A C 1
ATOM 3119 O O . ARG A 1 402 ? -17.589 27.098 -4.148 1.00 30.39 402 ARG A O 1
ATOM 3126 N N . ARG A 1 403 ? -18.100 25.214 -5.260 1.00 35.09 403 ARG A N 1
ATOM 3127 C CA . ARG A 1 403 ? -18.320 25.859 -6.563 1.00 35.09 403 ARG A CA 1
ATOM 3128 C C . ARG A 1 403 ? -19.386 25.114 -7.368 1.00 35.09 403 ARG A C 1
ATOM 3130 O O . ARG A 1 403 ? -19.102 24.520 -8.394 1.00 35.09 403 ARG A O 1
ATOM 3137 N N . SER A 1 404 ? -20.603 25.131 -6.839 1.00 34.91 404 SER A N 1
ATOM 3138 C CA . SER A 1 404 ? -21.834 24.750 -7.530 1.00 34.91 404 SER A CA 1
ATOM 3139 C C . SER A 1 404 ? -22.977 25.446 -6.792 1.00 34.91 404 SER A C 1
ATOM 3141 O O . SER A 1 404 ? -23.220 25.151 -5.628 1.00 34.91 404 SER A O 1
ATOM 3143 N N . ASP A 1 405 ? -23.565 26.425 -7.474 1.00 35.44 405 ASP A N 1
ATOM 3144 C CA . ASP A 1 405 ? -24.868 27.062 -7.257 1.00 35.44 405 ASP A CA 1
ATOM 3145 C C . ASP A 1 405 ? -25.176 27.732 -5.907 1.00 35.44 405 ASP A C 1
ATOM 3147 O O . ASP A 1 405 ? -25.506 27.107 -4.904 1.00 35.44 405 ASP A O 1
ATOM 3151 N N . PHE A 1 406 ? -25.173 29.069 -5.930 1.00 27.09 406 PHE A N 1
ATOM 3152 C CA . PHE A 1 406 ? -25.955 29.894 -5.008 1.00 27.09 406 PHE A CA 1
ATOM 3153 C C . PHE A 1 406 ? -26.604 31.038 -5.801 1.00 27.09 406 PHE A C 1
ATOM 3155 O O . PHE A 1 406 ? -25.972 32.052 -6.097 1.00 27.09 406 PHE A O 1
ATOM 3162 N N . MET A 1 407 ? -27.874 30.843 -6.160 1.00 30.53 407 MET A N 1
ATOM 3163 C CA . MET A 1 407 ? -28.846 31.915 -6.370 1.00 30.53 407 MET A CA 1
ATOM 3164 C C . MET A 1 407 ? -29.711 32.004 -5.107 1.00 30.53 407 MET A C 1
ATOM 3166 O O . MET A 1 407 ? -30.046 30.985 -4.510 1.00 30.53 407 MET A O 1
ATOM 3170 N N . ASN A 1 408 ? -29.990 33.246 -4.714 1.00 30.72 408 ASN A N 1
ATOM 3171 C CA . ASN A 1 408 ? -30.915 33.720 -3.681 1.00 30.72 408 ASN A CA 1
ATOM 3172 C C . ASN A 1 408 ? -32.033 32.754 -3.260 1.00 30.72 408 ASN A C 1
ATOM 3174 O O . ASN A 1 408 ? -32.846 32.398 -4.101 1.00 30.72 408 ASN A O 1
ATOM 3178 N N . GLU A 1 409 ? -32.212 32.573 -1.947 1.00 26.05 409 GLU A N 1
ATOM 3179 C CA . GLU A 1 409 ? -33.481 32.943 -1.305 1.00 26.05 409 GLU A CA 1
ATOM 3180 C C . GLU A 1 409 ? -33.304 33.120 0.210 1.00 26.05 409 GLU A C 1
ATOM 3182 O O . GLU A 1 409 ? -32.776 32.266 0.921 1.00 26.05 409 GLU A O 1
ATOM 3187 N N . SER A 1 410 ? -33.704 34.292 0.691 1.00 31.33 410 SER A N 1
ATOM 3188 C CA . SER A 1 410 ? -33.769 34.675 2.094 1.00 31.33 410 SER A CA 1
ATOM 3189 C C . SER A 1 410 ? -35.081 34.190 2.699 1.00 31.33 410 SER A C 1
ATOM 3191 O O . SER A 1 410 ? -36.144 34.606 2.238 1.00 31.33 410 SER A O 1
ATOM 3193 N N . GLN A 1 411 ? -35.025 33.409 3.777 1.00 28.59 411 GLN A N 1
ATOM 3194 C CA . GLN A 1 411 ? -36.191 33.223 4.635 1.00 28.59 411 GLN A CA 1
ATOM 3195 C C . GLN A 1 411 ? -35.777 33.183 6.108 1.00 28.59 411 GLN A C 1
ATOM 3197 O O . GLN A 1 411 ? -35.114 32.260 6.580 1.00 28.59 411 GLN A O 1
ATOM 3202 N N . GLU A 1 412 ? -36.154 34.250 6.810 1.00 32.91 412 GLU A N 1
ATOM 3203 C CA . GLU A 1 412 ? -36.227 34.327 8.263 1.00 32.91 412 GLU A CA 1
ATOM 3204 C C . GLU A 1 412 ? -37.170 33.240 8.785 1.00 32.91 412 GLU A C 1
ATOM 3206 O O . GLU A 1 412 ? -38.272 33.082 8.262 1.00 32.91 412 GLU A O 1
ATOM 3211 N N . ASN A 1 413 ? -36.781 32.530 9.848 1.00 30.23 413 ASN A N 1
ATOM 3212 C CA . ASN A 1 413 ? -37.770 31.959 10.752 1.00 30.23 413 ASN A CA 1
ATOM 3213 C C . ASN A 1 413 ? -37.248 31.761 12.178 1.00 30.23 413 ASN A C 1
ATOM 3215 O O . ASN A 1 413 ? -36.076 31.494 12.438 1.00 30.23 413 ASN A O 1
ATOM 3219 N N . SER A 1 414 ? -38.192 31.970 13.085 1.00 28.44 414 SER A N 1
ATOM 3220 C CA . SER A 1 414 ? -38.091 32.276 14.505 1.00 28.44 414 SER A CA 1
ATOM 3221 C C . SER A 1 414 ? -37.461 31.195 15.389 1.00 28.44 414 SER A C 1
ATOM 3223 O O . SER A 1 414 ? -37.863 30.032 15.357 1.00 28.44 414 SER A O 1
ATOM 3225 N N . LEU A 1 415 ? -36.579 31.627 16.292 1.00 29.12 415 LEU A N 1
ATOM 3226 C CA . LEU A 1 415 ? -36.130 30.875 17.464 1.00 29.12 415 LEU A CA 1
ATOM 3227 C C . LEU A 1 415 ? -37.241 30.822 18.524 1.00 29.12 415 LEU A C 1
ATOM 3229 O O . LEU A 1 415 ? -37.562 31.831 19.149 1.00 29.12 415 LEU A O 1
ATOM 3233 N N . GLN A 1 416 ? -37.792 29.631 18.759 1.00 29.44 416 GLN A N 1
ATOM 3234 C CA . GLN A 1 416 ? -38.613 29.329 19.930 1.00 29.44 416 GLN A CA 1
ATOM 3235 C C . GLN A 1 416 ? -37.733 28.651 20.990 1.00 29.44 416 GLN A C 1
ATOM 3237 O O . GLN A 1 416 ? -37.108 27.621 20.740 1.00 29.44 416 GLN A O 1
ATOM 3242 N N . ALA A 1 417 ? -37.650 29.270 22.167 1.00 27.69 417 ALA A N 1
ATOM 3243 C CA . ALA A 1 417 ? -36.871 28.798 23.303 1.00 27.69 417 ALA A CA 1
ATOM 3244 C C . ALA A 1 417 ? -37.514 27.554 23.940 1.00 27.69 417 ALA A C 1
ATOM 3246 O O . ALA A 1 417 ? -38.681 27.586 24.328 1.00 27.69 417 ALA A O 1
ATOM 3247 N N . TYR A 1 418 ? -36.734 26.481 24.088 1.00 26.11 418 TYR A N 1
ATOM 3248 C CA . TYR A 1 418 ? -37.110 25.273 24.822 1.00 26.11 418 TYR A CA 1
ATOM 3249 C C . TYR A 1 418 ? -36.315 25.217 26.133 1.00 26.11 418 TYR A C 1
ATOM 3251 O O . TYR A 1 418 ? -35.085 25.239 26.124 1.00 26.11 418 TYR A O 1
ATOM 3259 N N . THR A 1 419 ? -37.009 25.163 27.269 1.00 30.81 419 THR A N 1
ATOM 3260 C CA . THR A 1 419 ? -36.426 24.961 28.603 1.00 30.81 419 THR A CA 1
ATOM 3261 C C . THR A 1 419 ? -36.493 23.476 28.981 1.00 30.81 419 THR A C 1
ATOM 3263 O O . THR A 1 419 ? -37.570 22.883 28.902 1.00 30.81 419 THR A O 1
ATOM 3266 N N . PRO A 1 420 ? -35.396 22.832 29.426 1.00 33.91 420 PRO A N 1
ATOM 3267 C CA . PRO A 1 420 ? -35.473 21.471 29.939 1.00 33.91 420 PRO A CA 1
ATOM 3268 C C . PRO A 1 420 ? -35.839 21.470 31.431 1.00 33.91 420 PRO A C 1
ATOM 3270 O O . PRO A 1 420 ? -35.129 22.017 32.275 1.00 33.91 420 PRO A O 1
ATOM 3273 N N . LYS A 1 421 ? -36.957 20.809 31.755 1.00 27.39 421 LYS A N 1
ATOM 3274 C CA . LYS A 1 421 ? -37.312 20.375 33.112 1.00 27.39 421 LYS A CA 1
ATOM 3275 C C . LYS A 1 421 ? -36.384 19.233 33.535 1.00 27.39 421 LYS A C 1
ATOM 3277 O O . LYS A 1 421 ? -36.531 18.111 33.066 1.00 27.39 421 LYS A O 1
ATOM 3282 N N . THR A 1 422 ? -35.482 19.499 34.470 1.00 33.94 422 THR A N 1
ATOM 3283 C CA . THR A 1 422 ? -34.834 18.475 35.299 1.00 33.94 422 THR A CA 1
ATOM 3284 C C . THR A 1 422 ? -35.659 18.252 36.561 1.00 33.94 422 THR A C 1
ATOM 3286 O O . THR A 1 422 ? -35.761 19.161 37.384 1.00 33.94 422 THR A O 1
ATOM 3289 N N . ALA A 1 423 ? -36.214 17.054 36.745 1.00 30.83 423 ALA A N 1
ATOM 3290 C CA . ALA A 1 423 ? -36.656 16.590 38.055 1.00 30.83 423 ALA A CA 1
ATOM 3291 C C . ALA A 1 423 ? -36.701 15.056 38.128 1.00 30.83 423 ALA A C 1
ATOM 3293 O O . ALA A 1 423 ? -37.222 14.408 37.227 1.00 30.83 423 ALA A O 1
ATOM 3294 N N . LEU A 1 424 ? -36.238 14.559 39.282 1.00 30.09 424 LEU A N 1
ATOM 3295 C CA . LEU A 1 424 ? -36.585 13.297 39.951 1.00 30.09 424 LEU A CA 1
ATOM 3296 C C . LEU A 1 424 ? -35.827 12.022 39.559 1.00 30.09 424 LEU A C 1
ATOM 3298 O O . LEU A 1 424 ? -36.303 11.232 38.760 1.00 30.09 424 LEU A O 1
ATOM 3302 N N . TRP A 1 425 ? -34.737 11.759 40.294 1.00 30.95 425 TRP A N 1
ATOM 3303 C CA . TRP A 1 425 ? -34.498 10.451 40.924 1.00 30.95 425 TRP A CA 1
ATOM 3304 C C . TRP A 1 425 ? -33.926 10.664 42.335 1.00 30.95 425 TRP A C 1
ATOM 3306 O O . TRP A 1 425 ? -32.742 10.948 42.510 1.00 30.95 425 TRP A O 1
ATOM 3316 N N . ARG A 1 426 ? -34.797 10.578 43.349 1.00 27.72 426 ARG A N 1
ATOM 3317 C CA . ARG A 1 426 ? -34.438 10.369 44.763 1.00 27.72 426 ARG A CA 1
ATOM 3318 C C . ARG A 1 426 ? -35.663 9.884 45.546 1.00 27.72 426 ARG A C 1
ATOM 3320 O O . ARG A 1 426 ? -36.607 10.653 45.676 1.00 27.72 426 ARG A O 1
ATOM 3327 N N . SER A 1 427 ? -35.586 8.654 46.058 1.00 29.22 427 SER A N 1
ATOM 3328 C CA . SER A 1 427 ? -36.247 8.089 47.261 1.00 29.22 427 SER A CA 1
ATOM 3329 C C . SER A 1 427 ? -36.182 6.561 47.108 1.00 29.22 427 SER A C 1
ATOM 3331 O O . SER A 1 427 ? -36.702 6.039 46.127 1.00 29.22 427 SER A O 1
ATOM 3333 N N . ASP A 1 428 ? -35.376 5.803 47.845 1.00 31.02 428 ASP A N 1
ATOM 3334 C CA . ASP A 1 428 ? -35.455 5.456 49.273 1.00 31.02 428 ASP A CA 1
ATOM 3335 C C . ASP A 1 428 ? -36.830 5.014 49.809 1.00 31.02 428 ASP A C 1
ATOM 3337 O O . ASP A 1 428 ? -37.826 5.726 49.708 1.00 31.02 428 ASP A O 1
ATOM 3341 N N . SER A 1 429 ? -36.763 3.873 50.511 1.00 30.06 429 SER A N 1
ATOM 3342 C CA . SER A 1 429 ? -37.636 3.308 51.558 1.00 30.06 429 SER A CA 1
ATOM 3343 C C . SER A 1 429 ? -38.920 2.533 51.194 1.00 30.06 429 SER A C 1
ATOM 3345 O O . SER A 1 429 ? -39.938 3.084 50.802 1.00 30.06 429 SER A O 1
ATOM 3347 N N . SER A 1 430 ? -38.832 1.211 51.412 1.00 32.91 430 SER A N 1
ATOM 3348 C CA . SER A 1 430 ? -39.707 0.368 52.258 1.00 32.91 430 SER A CA 1
ATOM 3349 C C . SER A 1 430 ? -41.158 0.808 52.524 1.00 32.91 430 SER A C 1
ATOM 3351 O O . SER A 1 430 ? -41.347 1.830 53.173 1.00 32.91 430 SER A O 1
ATOM 3353 N N . PHE A 1 431 ? -42.144 -0.058 52.231 1.00 30.61 431 PHE A N 1
ATOM 3354 C CA . PHE A 1 431 ? -43.021 -0.704 53.236 1.00 30.61 431 PHE A CA 1
ATOM 3355 C C . PHE A 1 431 ? -44.049 -1.684 52.608 1.00 30.61 431 PHE A C 1
ATOM 3357 O O . PHE A 1 431 ? -44.610 -1.426 51.551 1.00 30.61 431 PHE A O 1
ATOM 3364 N N . GLU A 1 432 ? -44.244 -2.788 53.338 1.00 29.23 432 GLU A N 1
ATOM 3365 C CA . GLU A 1 432 ? -45.431 -3.635 53.582 1.00 29.23 432 GLU A CA 1
ATOM 3366 C C . GLU A 1 432 ? -46.261 -4.392 52.517 1.00 29.23 432 GLU A C 1
ATOM 3368 O O . GLU A 1 432 ? -46.850 -3.866 51.579 1.00 29.23 432 GLU A O 1
ATOM 3373 N N . LEU A 1 433 ? -46.390 -5.690 52.846 1.00 38.25 433 LEU A N 1
ATOM 3374 C CA . LEU A 1 433 ? -47.430 -6.667 52.515 1.00 38.25 433 LEU A CA 1
ATOM 3375 C C . LEU A 1 433 ? -48.850 -6.133 52.777 1.00 38.25 433 LEU A C 1
ATOM 3377 O O . LEU A 1 433 ? -49.134 -5.700 53.891 1.00 38.25 433 LEU A O 1
ATOM 3381 N N . SER A 1 434 ? -49.790 -6.381 51.857 1.00 35.31 434 SER A N 1
ATOM 3382 C CA . SER A 1 434 ? -50.920 -7.317 52.062 1.00 35.31 434 SER A CA 1
ATOM 3383 C C . SER A 1 434 ? -52.009 -7.219 50.971 1.00 35.31 434 SER A C 1
ATOM 3385 O O . SER A 1 434 ? -52.319 -6.140 50.482 1.00 35.31 434 SER A O 1
ATOM 3387 N N . GLN A 1 435 ? -52.633 -8.381 50.693 1.00 38.62 435 GLN A N 1
ATOM 3388 C CA . GLN A 1 435 ? -53.977 -8.605 50.102 1.00 38.62 435 GLN A CA 1
ATOM 3389 C C . GLN A 1 435 ? -54.156 -8.619 48.551 1.00 38.62 435 GLN A C 1
ATOM 3391 O O . GLN A 1 435 ? -53.279 -8.163 47.829 1.00 38.62 435 GLN A O 1
ATOM 3396 N N . PRO A 1 436 ? -55.198 -9.307 48.003 1.00 44.69 436 PRO A N 1
ATOM 3397 C CA . PRO A 1 436 ? -55.125 -10.725 47.624 1.00 44.69 436 PRO A CA 1
ATOM 3398 C C . PRO A 1 436 ? -55.581 -11.023 46.169 1.00 44.69 436 PRO A C 1
ATOM 3400 O O . PRO A 1 436 ? -56.039 -10.163 45.425 1.00 44.69 436 PRO A O 1
ATOM 3403 N N . MET A 1 437 ? -55.442 -12.300 45.799 1.00 32.94 437 MET A N 1
ATOM 3404 C CA . MET A 1 437 ? -55.717 -12.957 44.510 1.00 32.94 437 MET A CA 1
ATOM 3405 C C . MET A 1 437 ? -57.070 -12.660 43.835 1.00 32.94 437 MET A C 1
ATOM 3407 O O . MET A 1 437 ? -58.102 -12.694 44.505 1.00 32.94 437 MET A O 1
ATOM 3411 N N . SER A 1 438 ? -57.078 -12.625 42.488 1.00 35.03 438 SER A N 1
ATOM 3412 C CA . SER A 1 438 ? -57.958 -13.466 41.636 1.00 35.03 438 SER A CA 1
ATOM 3413 C C . SER A 1 438 ? -57.720 -13.290 40.114 1.00 35.03 438 SER A C 1
ATOM 3415 O O . SER A 1 438 ? -57.033 -12.350 39.726 1.00 35.03 438 SER A O 1
ATOM 3417 N N . PRO A 1 439 ? -58.182 -14.231 39.253 1.00 48.62 439 PRO A N 1
ATOM 3418 C CA . PRO A 1 439 ? -57.319 -14.939 38.296 1.00 48.62 439 PRO A CA 1
ATOM 3419 C C . PRO A 1 439 ? -57.636 -14.673 36.812 1.00 48.62 439 PRO A C 1
ATOM 3421 O O . PRO A 1 439 ? -58.684 -14.115 36.496 1.00 48.62 439 PRO A O 1
ATOM 3424 N N . SER A 1 440 ? -56.779 -15.184 35.910 1.00 32.59 440 SER A N 1
ATOM 3425 C CA . SER A 1 440 ? -57.126 -16.021 34.728 1.00 32.59 440 SER A CA 1
ATOM 3426 C C . SER A 1 440 ? -56.171 -15.799 33.545 1.00 32.59 440 SER A C 1
ATOM 3428 O O . SER A 1 440 ? -56.213 -14.740 32.931 1.00 32.59 440 SER A O 1
ATOM 3430 N N . ALA A 1 441 ? -55.378 -16.816 33.182 1.00 33.38 441 ALA A N 1
ATOM 3431 C CA . ALA A 1 441 ? -55.097 -17.226 31.793 1.00 33.38 441 ALA A CA 1
ATOM 3432 C C . ALA A 1 441 ? -54.180 -18.476 31.773 1.00 33.38 441 ALA A C 1
ATOM 3434 O O . ALA A 1 441 ? -53.348 -18.625 32.668 1.00 33.38 441 ALA A O 1
ATOM 3435 N N . PRO A 1 442 ? -54.347 -19.392 30.800 1.00 39.16 442 PRO A N 1
ATOM 3436 C CA . PRO A 1 442 ? -53.908 -20.783 30.910 1.00 39.16 442 PRO A CA 1
ATOM 3437 C C . PRO A 1 442 ? -52.450 -21.014 30.491 1.00 39.16 442 PRO A C 1
ATOM 3439 O O . PRO A 1 442 ? -51.970 -20.468 29.499 1.00 39.16 442 PRO A O 1
ATOM 3442 N N . SER A 1 443 ? -51.775 -21.903 31.219 1.00 30.44 443 SER A N 1
ATOM 3443 C CA . SER A 1 443 ? -50.500 -22.507 30.842 1.00 30.44 443 SER A CA 1
ATOM 3444 C C . SER A 1 443 ? -50.732 -23.716 29.932 1.00 30.44 443 SER A C 1
ATOM 3446 O O . SER A 1 443 ? -51.472 -24.640 30.264 1.00 30.44 443 SER A O 1
ATOM 3448 N N . VAL A 1 444 ? -50.073 -23.717 28.775 1.00 32.59 444 VAL A N 1
ATOM 3449 C CA . VAL A 1 444 ? -49.986 -24.874 27.877 1.00 32.59 444 VAL A CA 1
ATOM 3450 C C . VAL A 1 444 ? -48.754 -25.680 28.278 1.00 32.59 444 VAL A C 1
ATOM 3452 O O . VAL A 1 444 ? -47.625 -25.223 28.114 1.00 32.59 444 VAL A O 1
ATOM 3455 N N . SER A 1 445 ? -48.976 -26.870 28.831 1.00 27.52 445 SER A N 1
ATOM 3456 C CA . SER A 1 445 ? -47.943 -27.866 29.115 1.00 27.52 445 SER A CA 1
ATOM 3457 C C . SER A 1 445 ? -47.785 -28.814 27.927 1.00 27.52 445 SER A C 1
ATOM 3459 O O . SER A 1 445 ? -48.755 -29.458 27.528 1.00 27.52 445 SER A O 1
ATOM 3461 N N . TRP A 1 446 ? -46.566 -28.953 27.410 1.00 30.69 446 TRP A N 1
ATOM 3462 C CA . TRP A 1 446 ? -46.197 -30.064 26.535 1.00 30.69 446 TRP A CA 1
ATOM 3463 C C . TRP A 1 446 ? -45.483 -31.122 27.372 1.00 30.69 446 TRP A C 1
ATOM 3465 O O . TRP A 1 446 ? -44.371 -30.904 27.846 1.00 30.69 446 TRP A O 1
ATOM 3475 N N . SER A 1 447 ? -46.144 -32.256 27.571 1.00 28.16 447 SER A N 1
ATOM 3476 C CA . SER A 1 447 ? -45.557 -33.493 28.074 1.00 28.16 447 SER A CA 1
ATOM 3477 C C . SER A 1 447 ? -45.245 -34.394 26.881 1.00 28.16 447 SER A C 1
ATOM 3479 O O . SER A 1 447 ? -46.138 -34.761 26.121 1.00 28.16 447 SER A O 1
ATOM 3481 N N . LEU A 1 448 ? -43.973 -34.753 26.718 1.00 29.80 448 LEU A N 1
ATOM 3482 C CA . LEU A 1 448 ? -43.536 -35.800 25.802 1.00 29.80 448 LEU A CA 1
ATOM 3483 C C . LEU A 1 448 ? -42.948 -36.926 26.650 1.00 29.80 448 LEU A C 1
ATOM 3485 O O . LEU A 1 448 ? -41.885 -36.788 27.248 1.00 29.80 448 LEU A O 1
ATOM 3489 N N . VAL A 1 449 ? -43.723 -38.003 26.732 1.00 32.22 449 VAL A N 1
ATOM 3490 C CA . VAL A 1 449 ? -43.336 -39.317 27.237 1.00 32.22 449 VAL A CA 1
ATOM 3491 C C . VAL A 1 449 ? -42.975 -40.145 26.010 1.00 32.22 449 VAL A C 1
ATOM 3493 O O . VAL A 1 449 ? -43.847 -40.348 25.169 1.00 32.22 449 VAL A O 1
ATOM 3496 N N . VAL A 1 450 ? -41.732 -40.616 25.910 1.00 35.97 450 VAL A N 1
ATOM 3497 C CA . VAL A 1 450 ? -41.391 -41.836 25.164 1.00 35.97 450 VAL A CA 1
ATOM 3498 C C . VAL A 1 450 ? -40.297 -42.578 25.936 1.00 35.97 450 VAL A C 1
ATOM 3500 O O . VAL A 1 450 ? -39.329 -41.972 26.390 1.00 35.97 450 VAL A O 1
ATOM 3503 N N . ASP A 1 451 ? -40.560 -43.873 26.082 1.00 31.31 451 ASP A N 1
ATOM 3504 C CA . ASP A 1 451 ? -39.917 -44.933 26.856 1.00 31.31 451 ASP A CA 1
ATOM 3505 C C . ASP A 1 451 ? -38.394 -45.098 26.740 1.00 31.31 451 ASP A C 1
ATOM 3507 O O . ASP A 1 451 ? -37.791 -44.950 25.676 1.00 31.31 451 ASP A O 1
ATOM 3511 N N . GLU A 1 452 ? -37.832 -45.545 27.867 1.00 33.31 452 GLU A N 1
ATOM 3512 C CA . GLU A 1 452 ? -36.579 -46.291 28.006 1.00 33.31 452 GLU A CA 1
ATOM 3513 C C . GLU A 1 452 ? -36.708 -47.718 27.445 1.00 33.31 452 GLU A C 1
ATOM 3515 O O . GLU A 1 452 ? -37.681 -48.411 27.737 1.00 33.31 452 GLU A O 1
ATOM 3520 N N . GLN A 1 453 ? -35.659 -48.220 26.777 1.00 35.44 453 GLN A N 1
ATOM 3521 C CA . GLN A 1 453 ? -35.283 -49.634 26.910 1.00 35.44 453 GLN A CA 1
ATOM 3522 C C . GLN A 1 453 ? -33.790 -49.892 26.609 1.00 35.44 453 GLN A C 1
ATOM 3524 O O . GLN A 1 453 ? -33.339 -49.838 25.469 1.00 35.44 453 GLN A O 1
ATOM 3529 N N . ASP A 1 454 ? -33.053 -50.114 27.702 1.00 35.78 454 ASP A N 1
ATOM 3530 C CA . ASP A 1 454 ? -31.933 -51.036 27.969 1.00 35.78 454 ASP A CA 1
ATOM 3531 C C . ASP A 1 454 ? -30.826 -51.357 26.924 1.00 35.78 454 ASP A C 1
ATOM 3533 O O . ASP A 1 454 ? -31.030 -52.041 25.927 1.00 35.78 454 ASP A O 1
ATOM 3537 N N . ALA A 1 455 ? -29.611 -50.896 27.287 1.00 35.38 455 ALA A N 1
ATOM 3538 C CA . ALA A 1 455 ? -28.249 -51.497 27.354 1.00 35.38 455 ALA A CA 1
ATOM 3539 C C . ALA A 1 455 ? -27.974 -52.943 26.814 1.00 35.38 455 ALA A C 1
ATOM 3541 O O . ALA A 1 455 ? -28.912 -53.732 26.763 1.00 35.38 455 ALA A O 1
ATOM 3542 N N . PRO A 1 456 ? -26.702 -53.397 26.548 1.00 47.00 456 PRO A N 1
ATOM 3543 C CA . PRO A 1 456 ? -25.439 -52.945 27.177 1.00 47.00 456 PRO A CA 1
ATOM 3544 C C . PRO A 1 456 ? -24.105 -52.956 26.355 1.00 47.00 456 PRO A C 1
ATOM 3546 O O . PRO A 1 456 ? -23.949 -53.614 25.336 1.00 47.00 456 PRO A O 1
ATOM 3549 N N . SER A 1 457 ? -23.112 -52.251 26.924 1.00 31.83 457 SER A N 1
ATOM 3550 C CA . SER A 1 457 ? -21.657 -52.536 27.047 1.00 31.83 457 SER A CA 1
ATOM 3551 C C . SER A 1 457 ? -20.796 -53.034 25.865 1.00 31.83 457 SER A C 1
ATOM 3553 O O . SER A 1 457 ? -20.921 -54.178 25.450 1.00 31.83 457 SER A O 1
ATOM 3555 N N . ALA A 1 458 ? -19.733 -52.280 25.521 1.00 31.50 458 ALA A N 1
ATOM 3556 C CA . ALA A 1 458 ? -18.315 -52.641 25.781 1.00 31.50 458 ALA A CA 1
ATOM 3557 C C . ALA A 1 458 ? -17.305 -51.681 25.085 1.00 31.50 458 ALA A C 1
ATOM 3559 O O . ALA A 1 458 ? -17.643 -51.059 24.079 1.00 31.50 458 ALA A O 1
ATOM 3560 N N . PRO A 1 459 ? -16.060 -51.546 25.597 1.00 35.59 459 PRO A N 1
ATOM 3561 C CA . PRO A 1 459 ? -15.085 -50.543 25.165 1.00 35.59 459 PRO A CA 1
ATOM 3562 C C . PRO A 1 459 ? -14.084 -51.102 24.141 1.00 35.59 459 PRO A C 1
ATOM 3564 O O . PRO A 1 459 ? -13.573 -52.209 24.312 1.00 35.59 459 PRO A O 1
ATOM 3567 N N . LEU A 1 460 ? -13.709 -50.312 23.131 1.00 28.34 460 LEU A N 1
ATOM 3568 C CA . LEU A 1 460 ? -12.619 -50.666 22.217 1.00 28.34 460 LEU A CA 1
ATOM 3569 C C . LEU A 1 460 ? -11.448 -49.691 22.344 1.00 28.34 460 LEU A C 1
ATOM 3571 O O . LEU A 1 460 ? -11.551 -48.489 22.111 1.00 28.34 460 LEU A O 1
ATOM 3575 N N . ARG A 1 461 ? -10.340 -50.280 22.799 1.00 28.00 461 ARG A N 1
ATOM 3576 C CA . ARG A 1 461 ? -9.012 -49.707 22.994 1.00 28.00 461 ARG A CA 1
ATOM 3577 C C . ARG A 1 461 ? -8.305 -49.462 21.660 1.00 28.00 461 ARG A C 1
ATOM 3579 O O . ARG A 1 461 ? -8.491 -50.199 20.697 1.00 28.00 461 ARG A O 1
ATOM 3586 N N . SER A 1 462 ? -7.405 -48.486 21.696 1.00 31.62 462 SER A N 1
ATOM 3587 C CA . SER A 1 462 ? -6.291 -48.258 20.776 1.00 31.62 462 SER A CA 1
ATOM 3588 C C . SER A 1 462 ? -5.472 -49.521 20.474 1.00 31.62 462 SER A C 1
ATOM 3590 O O . SER A 1 462 ? -5.325 -50.371 21.357 1.00 31.62 462 SER A O 1
ATOM 3592 N N . PRO A 1 463 ? -4.762 -49.562 19.336 1.00 36.44 463 PRO A N 1
ATOM 3593 C CA . PRO A 1 463 ? -3.528 -50.314 19.217 1.00 36.44 463 PRO A CA 1
ATOM 3594 C C . PRO A 1 463 ? -2.316 -49.377 19.303 1.00 36.44 463 PRO A C 1
ATOM 3596 O O . PRO A 1 463 ? -2.063 -48.563 18.418 1.00 36.44 463 PRO A O 1
ATOM 3599 N N . THR A 1 464 ? -1.544 -49.553 20.375 1.00 31.94 464 THR A N 1
ATOM 3600 C CA . THR A 1 464 ? -0.114 -49.235 20.425 1.00 31.94 464 THR A CA 1
ATOM 3601 C C . THR A 1 464 ? 0.645 -50.561 20.364 1.00 31.94 464 THR A C 1
ATOM 3603 O O . THR A 1 464 ? 0.595 -51.343 21.309 1.00 31.94 464 THR A O 1
ATOM 3606 N N . GLN A 1 465 ? 1.360 -50.801 19.272 1.00 34.09 465 GLN A N 1
ATOM 3607 C CA . GLN A 1 465 ? 2.560 -51.642 19.163 1.00 34.09 465 GLN A CA 1
ATOM 3608 C C . GLN A 1 465 ? 3.424 -50.905 18.130 1.00 34.09 465 GLN A C 1
ATOM 3610 O O . GLN A 1 465 ? 2.895 -50.452 17.125 1.00 34.09 465 GLN A O 1
ATOM 3615 N N . GLY A 1 466 ? 4.710 -50.634 18.300 1.00 33.78 466 GLY A N 1
ATOM 3616 C CA . GLY A 1 466 ? 5.765 -51.321 19.035 1.00 33.78 466 GLY A CA 1
ATOM 3617 C C . GLY A 1 466 ? 7.008 -51.282 18.120 1.00 33.78 466 GLY A C 1
ATOM 3618 O O . GLY A 1 466 ? 6.849 -51.190 16.906 1.00 33.78 466 GLY A O 1
ATOM 3619 N N . PRO A 1 467 ? 8.230 -51.251 18.662 1.00 41.00 467 PRO A N 1
ATOM 3620 C CA . PRO A 1 467 ? 9.384 -50.605 18.037 1.00 41.00 467 PRO A CA 1
ATOM 3621 C C . PRO A 1 467 ? 10.129 -51.515 17.051 1.00 41.00 467 PRO A C 1
ATOM 3623 O O . PRO A 1 467 ? 10.285 -52.708 17.305 1.00 41.00 467 PRO A O 1
ATOM 3626 N N . LEU A 1 468 ? 10.684 -50.935 15.983 1.00 34.25 468 LEU A N 1
ATOM 3627 C CA . LEU A 1 468 ? 11.764 -51.557 15.216 1.00 34.25 468 LEU A CA 1
ATOM 3628 C C . LEU A 1 468 ? 13.045 -50.733 15.351 1.00 34.25 468 LEU A C 1
ATOM 3630 O O . LEU A 1 468 ? 13.053 -49.509 15.229 1.00 34.25 468 LEU A O 1
ATOM 3634 N N . ASN A 1 469 ? 14.095 -51.473 15.688 1.00 34.16 469 ASN A N 1
ATOM 3635 C CA . ASN A 1 469 ? 15.431 -51.038 16.055 1.00 34.16 469 ASN A CA 1
ATOM 3636 C C . ASN A 1 469 ? 16.237 -50.436 14.889 1.00 34.16 469 ASN A C 1
ATOM 3638 O O . ASN A 1 469 ? 15.928 -50.687 13.723 1.00 34.16 469 ASN A O 1
ATOM 3642 N N . PRO A 1 470 ? 17.319 -49.703 15.218 1.00 45.03 470 PRO A N 1
ATOM 3643 C CA . PRO A 1 470 ? 18.200 -49.043 14.267 1.00 45.03 470 PRO A CA 1
ATOM 3644 C C . PRO A 1 470 ? 19.317 -49.981 13.786 1.00 45.03 470 PRO A C 1
ATOM 3646 O O . PRO A 1 470 ? 19.880 -50.744 14.571 1.00 45.03 470 PRO A O 1
ATOM 3649 N N . LEU A 1 471 ? 19.702 -49.868 12.513 1.00 35.00 471 LEU A N 1
ATOM 3650 C CA . LEU A 1 471 ? 20.960 -50.410 11.998 1.00 35.00 471 LEU A CA 1
ATOM 3651 C C . LEU A 1 471 ? 21.712 -49.329 11.215 1.00 35.00 471 LEU A C 1
ATOM 3653 O O . LEU A 1 471 ? 21.413 -49.044 10.065 1.00 35.00 471 LEU A O 1
ATOM 3657 N N . ASN A 1 472 ? 22.642 -48.733 11.956 1.00 36.72 472 ASN A N 1
ATOM 3658 C CA . ASN A 1 472 ? 24.010 -48.318 11.658 1.00 36.72 472 ASN A CA 1
ATOM 3659 C C . ASN A 1 472 ? 24.450 -47.604 10.359 1.00 36.72 472 ASN A C 1
ATOM 3661 O O . ASN A 1 472 ? 23.972 -47.881 9.263 1.00 36.72 472 ASN A O 1
ATOM 3665 N N . PRO A 1 473 ? 25.464 -46.721 10.514 1.00 41.53 473 PRO A N 1
ATOM 3666 C CA . PRO A 1 473 ? 26.011 -45.853 9.481 1.00 41.53 473 PRO A CA 1
ATOM 3667 C C . PRO A 1 473 ? 27.106 -46.551 8.666 1.00 41.53 473 PRO A C 1
ATOM 3669 O O . PRO A 1 473 ? 27.823 -47.413 9.177 1.00 41.53 473 PRO A O 1
ATOM 3672 N N . ILE A 1 474 ? 27.276 -46.127 7.414 1.00 39.88 474 ILE A N 1
ATOM 3673 C CA . ILE A 1 474 ? 28.474 -46.434 6.631 1.00 39.88 474 ILE A CA 1
ATOM 3674 C C . ILE A 1 474 ? 29.399 -45.221 6.696 1.00 39.88 474 ILE A C 1
ATOM 3676 O O . ILE A 1 474 ? 29.042 -44.120 6.274 1.00 39.88 474 ILE A O 1
ATOM 3680 N N . ASP A 1 475 ? 30.568 -45.478 7.278 1.00 33.84 475 ASP A N 1
ATOM 3681 C CA . ASP A 1 475 ? 31.737 -44.615 7.344 1.00 33.84 475 ASP A CA 1
ATOM 3682 C C . ASP A 1 475 ? 32.342 -44.342 5.964 1.00 33.84 475 ASP A C 1
ATOM 3684 O O . ASP A 1 475 ? 32.129 -45.059 4.984 1.00 33.84 475 ASP A O 1
ATOM 3688 N N . GLY A 1 476 ? 33.105 -43.254 5.915 1.00 32.66 476 GLY A N 1
ATOM 3689 C CA . GLY A 1 476 ? 33.547 -42.611 4.694 1.00 32.66 476 GLY A CA 1
ATOM 3690 C C . GLY A 1 476 ? 34.740 -43.244 3.992 1.00 32.66 476 GLY A C 1
ATOM 3691 O O . GLY A 1 476 ? 35.436 -44.114 4.505 1.00 32.66 476 GLY A O 1
ATOM 3692 N N . ILE A 1 477 ? 35.029 -42.684 2.818 1.00 35.88 477 ILE A N 1
ATOM 3693 C CA . ILE A 1 477 ? 36.358 -42.715 2.216 1.00 35.88 477 ILE A CA 1
ATOM 3694 C C . ILE A 1 477 ? 36.657 -41.309 1.706 1.00 35.88 477 ILE A C 1
ATOM 3696 O O . ILE A 1 477 ? 36.088 -40.833 0.727 1.00 35.88 477 ILE A O 1
ATOM 3700 N N . ALA A 1 478 ? 37.578 -40.653 2.404 1.00 37.66 478 ALA A N 1
ATOM 3701 C CA . ALA A 1 478 ? 38.362 -39.556 1.876 1.00 37.66 478 ALA A CA 1
ATOM 3702 C C . ALA A 1 478 ? 39.504 -40.144 1.039 1.00 37.66 478 ALA A C 1
ATOM 3704 O O . ALA A 1 478 ? 40.247 -40.989 1.530 1.00 37.66 478 ALA A O 1
ATOM 3705 N N . THR A 1 479 ? 39.704 -39.651 -0.181 1.00 38.16 479 THR A N 1
ATOM 3706 C CA . THR A 1 479 ? 41.036 -39.602 -0.797 1.00 38.16 479 THR A CA 1
ATOM 3707 C C . THR A 1 479 ? 41.198 -38.291 -1.555 1.00 38.16 479 THR A C 1
ATOM 3709 O O . THR A 1 479 ? 40.258 -37.725 -2.106 1.00 38.16 479 THR A O 1
ATOM 3712 N N . LYS A 1 480 ? 42.420 -37.779 -1.467 1.00 37.53 480 LYS A N 1
ATOM 3713 C CA . LYS A 1 480 ? 42.912 -36.484 -1.917 1.00 37.53 480 LYS A CA 1
ATOM 3714 C C . LYS A 1 480 ? 43.930 -36.733 -3.036 1.00 37.53 480 LYS A C 1
ATOM 3716 O O . LYS A 1 480 ? 44.600 -37.761 -3.003 1.00 37.53 480 LYS A O 1
ATOM 3721 N N . ALA A 1 481 ? 44.114 -35.703 -3.863 1.00 35.03 481 ALA A N 1
ATOM 3722 C CA . ALA A 1 481 ? 45.297 -35.358 -4.667 1.00 35.03 481 ALA A CA 1
ATOM 3723 C C . ALA A 1 481 ? 45.296 -35.718 -6.170 1.00 35.03 481 ALA A C 1
ATOM 3725 O O . ALA A 1 481 ? 45.370 -36.876 -6.560 1.00 35.03 481 ALA A O 1
ATOM 3726 N N . ASP A 1 482 ? 45.250 -34.635 -6.959 1.00 38.34 482 ASP A N 1
ATOM 3727 C CA . ASP A 1 482 ? 46.128 -34.246 -8.074 1.00 38.34 482 ASP A CA 1
ATOM 3728 C C . ASP A 1 482 ? 46.611 -35.291 -9.091 1.00 38.34 482 ASP A C 1
ATOM 3730 O O . ASP A 1 482 ? 47.380 -36.192 -8.771 1.00 38.34 482 ASP A O 1
ATOM 3734 N N . ASN A 1 483 ? 46.317 -35.031 -10.375 1.00 37.72 483 ASN A N 1
ATOM 3735 C CA . ASN A 1 483 ? 47.334 -34.597 -11.349 1.00 37.72 483 ASN A CA 1
ATOM 3736 C C . ASN A 1 483 ? 46.737 -34.292 -12.740 1.00 37.72 483 ASN A C 1
ATOM 3738 O O . ASN A 1 483 ? 46.077 -35.121 -13.352 1.00 37.72 483 ASN A O 1
ATOM 3742 N N . GLY A 1 484 ? 47.039 -33.090 -13.240 1.00 31.50 484 GLY A N 1
ATOM 3743 C CA . GLY A 1 484 ? 47.757 -32.871 -14.502 1.00 31.50 484 GLY A CA 1
ATOM 3744 C C . GLY A 1 484 ? 47.249 -33.450 -15.834 1.00 31.50 484 GLY A C 1
ATOM 3745 O O . GLY A 1 484 ? 47.525 -34.593 -16.163 1.00 31.50 484 GLY A O 1
ATOM 3746 N N . ALA A 1 485 ? 46.776 -32.519 -16.671 1.00 31.20 485 ALA A N 1
ATOM 3747 C CA . ALA A 1 485 ? 47.220 -32.277 -18.054 1.00 31.20 485 ALA A CA 1
ATOM 3748 C C . ALA A 1 485 ? 46.762 -33.186 -19.224 1.00 31.20 485 ALA A C 1
ATOM 3750 O O . ALA A 1 485 ? 47.154 -34.335 -19.352 1.00 31.20 485 ALA A O 1
ATOM 3751 N N . PHE A 1 486 ? 46.089 -32.501 -20.167 1.00 31.28 486 PHE A N 1
ATOM 3752 C CA . PHE A 1 486 ? 46.164 -32.600 -21.636 1.00 31.28 486 PHE A CA 1
ATOM 3753 C C . PHE A 1 486 ? 45.851 -33.945 -22.326 1.00 31.28 486 PHE A C 1
ATOM 3755 O O . PHE A 1 486 ? 46.588 -34.911 -22.202 1.00 31.28 486 PHE A O 1
ATOM 3762 N N . VAL A 1 487 ? 44.845 -33.946 -23.215 1.00 32.88 487 VAL A N 1
ATOM 3763 C CA . VAL A 1 487 ? 45.003 -33.966 -24.692 1.00 32.88 487 VAL A CA 1
ATOM 3764 C C . VAL A 1 487 ? 43.628 -34.134 -25.372 1.00 32.88 487 VAL A C 1
ATOM 3766 O O . VAL A 1 487 ? 42.890 -35.065 -25.083 1.00 32.88 487 VAL A O 1
ATOM 3769 N N . GLY A 1 488 ? 43.346 -33.240 -26.330 1.00 30.80 488 GLY A N 1
ATOM 3770 C CA . GLY A 1 488 ? 42.758 -33.558 -27.640 1.00 30.80 488 GLY A CA 1
ATOM 3771 C C . GLY A 1 488 ? 41.278 -33.938 -27.733 1.00 30.80 488 GLY A C 1
ATOM 3772 O O . GLY A 1 488 ? 40.932 -35.108 -27.633 1.00 30.80 488 GLY A O 1
ATOM 3773 N N . VAL A 1 489 ? 40.428 -32.982 -28.127 1.00 29.20 489 VAL A N 1
ATOM 3774 C CA . VAL A 1 489 ? 39.143 -33.290 -28.777 1.00 29.20 489 VAL A CA 1
ATOM 3775 C C . VAL A 1 489 ? 39.123 -32.635 -30.157 1.00 29.20 489 VAL A C 1
ATOM 3777 O O . VAL A 1 489 ? 39.179 -31.413 -30.284 1.00 29.20 489 VAL A O 1
ATOM 3780 N N . SER A 1 490 ? 39.070 -33.475 -31.189 1.00 32.50 490 SER A N 1
ATOM 3781 C CA . SER A 1 490 ? 38.658 -33.128 -32.552 1.00 32.50 490 SER A CA 1
ATOM 3782 C C . SER A 1 490 ? 37.373 -33.899 -32.902 1.00 32.50 490 SER A C 1
ATOM 3784 O O . SER A 1 490 ? 37.057 -34.869 -32.212 1.00 32.50 490 SER A O 1
ATOM 3786 N N . PRO A 1 491 ? 36.591 -33.441 -33.897 1.00 46.31 491 PRO A N 1
ATOM 3787 C CA . PRO A 1 491 ? 35.129 -33.476 -33.831 1.00 46.31 491 PRO A CA 1
ATOM 3788 C C . PRO A 1 491 ? 34.440 -34.545 -34.702 1.00 46.31 491 PRO A C 1
ATOM 3790 O O . PRO A 1 491 ? 35.031 -35.062 -35.646 1.00 46.31 491 PRO A O 1
ATOM 3793 N N . ALA A 1 492 ? 33.126 -34.680 -34.443 1.00 34.62 492 ALA A N 1
ATOM 3794 C CA . ALA A 1 492 ? 32.044 -35.229 -35.288 1.00 34.62 492 ALA A CA 1
ATOM 3795 C C . ALA A 1 492 ? 31.939 -36.776 -35.361 1.00 34.62 492 ALA A C 1
ATOM 3797 O O . ALA A 1 492 ? 32.962 -37.436 -35.215 1.00 34.62 492 ALA A O 1
ATOM 3798 N N . PRO A 1 493 ? 30.740 -37.379 -35.590 1.00 43.12 493 PRO A N 1
ATOM 3799 C CA . PRO A 1 493 ? 29.582 -36.817 -36.298 1.00 43.12 493 PRO A CA 1
ATOM 3800 C C . PRO A 1 493 ? 28.183 -37.054 -35.686 1.00 43.12 493 PRO A C 1
ATOM 3802 O O . PRO A 1 493 ? 27.969 -37.835 -34.765 1.00 43.12 493 PRO A O 1
ATOM 3805 N N . LYS A 1 494 ? 27.227 -36.319 -36.270 1.00 38.41 494 LYS A N 1
ATOM 3806 C CA . LYS A 1 494 ? 25.780 -36.553 -36.225 1.00 38.41 494 LYS A CA 1
ATOM 3807 C C . LYS A 1 494 ? 25.467 -37.958 -36.740 1.00 38.41 494 LYS A C 1
ATOM 3809 O O . LYS A 1 494 ? 26.016 -38.318 -37.771 1.00 38.41 494 LYS A O 1
ATOM 3814 N N . ASP A 1 495 ? 24.516 -38.641 -36.110 1.00 36.72 495 ASP A N 1
ATOM 3815 C CA . ASP A 1 495 ? 23.455 -39.324 -36.848 1.00 36.72 495 ASP A CA 1
ATOM 3816 C C . ASP A 1 495 ? 22.218 -39.558 -35.978 1.00 36.72 495 ASP A C 1
ATOM 3818 O O . ASP A 1 495 ? 22.283 -39.803 -34.774 1.00 36.72 495 ASP A O 1
ATOM 3822 N N . GLN A 1 496 ? 21.081 -39.379 -36.642 1.00 37.59 496 GLN A N 1
ATOM 3823 C CA . GLN A 1 496 ? 19.722 -39.600 -36.176 1.00 37.59 496 GLN A CA 1
ATOM 3824 C C . GLN A 1 496 ? 19.476 -41.091 -35.949 1.00 37.59 496 GLN A C 1
ATOM 3826 O O . GLN A 1 496 ? 19.878 -41.899 -36.779 1.00 37.59 496 GLN A O 1
ATOM 3831 N N . LEU A 1 497 ? 18.677 -41.444 -34.943 1.00 38.28 497 LEU A N 1
ATOM 3832 C CA . LEU A 1 497 ? 17.755 -42.568 -35.088 1.00 38.28 497 LEU A CA 1
ATOM 3833 C C . LEU A 1 497 ? 16.496 -42.311 -34.256 1.00 38.28 497 LEU A C 1
ATOM 3835 O O . LEU A 1 497 ? 16.549 -42.135 -33.041 1.00 38.28 497 LEU A O 1
ATOM 3839 N N . ALA A 1 498 ? 15.371 -42.255 -34.960 1.00 39.28 498 ALA A N 1
ATOM 3840 C CA . ALA A 1 498 ? 14.038 -42.300 -34.396 1.00 39.28 498 ALA A CA 1
ATOM 3841 C C . ALA A 1 498 ? 13.767 -43.708 -33.849 1.00 39.28 498 ALA A C 1
ATOM 3843 O O . ALA A 1 498 ? 13.997 -44.691 -34.553 1.00 39.28 498 ALA A O 1
ATOM 3844 N N . LEU A 1 499 ? 13.236 -43.794 -32.629 1.00 37.12 499 LEU A N 1
ATOM 3845 C CA . LEU A 1 499 ? 12.485 -44.956 -32.173 1.00 37.12 499 LEU A CA 1
ATOM 3846 C C . LEU A 1 499 ? 11.210 -44.479 -31.479 1.00 37.12 499 LEU A C 1
ATOM 3848 O O . LEU A 1 499 ? 11.226 -43.885 -30.404 1.00 37.12 499 LEU A O 1
ATOM 3852 N N . GLU A 1 500 ? 10.112 -44.740 -32.166 1.00 37.84 500 GLU A N 1
ATOM 3853 C CA . GLU A 1 500 ? 8.757 -44.819 -31.653 1.00 3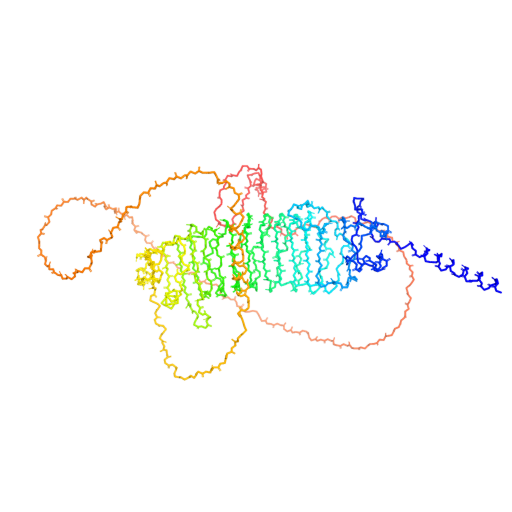7.84 500 GLU A CA 1
ATOM 3854 C C . GLU A 1 500 ? 8.595 -46.201 -30.995 1.00 37.84 500 GLU A C 1
ATOM 3856 O O . GLU A 1 500 ? 9.014 -47.189 -31.593 1.00 37.84 500 GLU A O 1
ATOM 3861 N N . MET A 1 501 ? 8.039 -46.276 -29.777 1.00 32.53 501 MET A N 1
ATOM 3862 C CA . MET A 1 501 ? 7.064 -47.299 -29.355 1.00 32.53 501 MET A CA 1
ATOM 3863 C C . MET A 1 501 ? 6.663 -47.161 -27.871 1.00 32.53 501 MET A C 1
ATOM 3865 O O . MET A 1 501 ? 7.477 -47.325 -26.969 1.00 32.53 501 MET A O 1
ATOM 3869 N N . ALA A 1 502 ? 5.345 -47.004 -27.707 1.00 33.78 502 ALA A N 1
ATOM 3870 C CA . ALA A 1 502 ? 4.449 -47.596 -26.707 1.00 33.78 502 ALA A CA 1
ATOM 3871 C C . ALA A 1 502 ? 4.366 -47.038 -25.260 1.00 33.78 502 ALA A C 1
ATOM 3873 O O . ALA A 1 502 ? 5.370 -46.646 -24.669 1.00 33.78 502 ALA A O 1
ATOM 3874 N N . PRO A 1 503 ? 3.138 -47.006 -24.686 1.00 39.78 503 PRO A N 1
ATOM 3875 C CA . PRO A 1 503 ? 2.805 -46.255 -23.482 1.00 39.78 503 PRO A CA 1
ATOM 3876 C C . PRO A 1 503 ? 2.959 -47.092 -22.207 1.00 39.78 503 PRO A C 1
ATOM 3878 O O . PRO A 1 503 ? 2.571 -48.258 -22.155 1.00 39.78 503 PRO A O 1
ATOM 3881 N N . THR A 1 504 ? 3.460 -46.463 -21.149 1.00 34.69 504 THR A N 1
ATOM 3882 C CA . THR A 1 504 ? 3.387 -46.973 -19.775 1.00 34.69 504 THR A CA 1
ATOM 3883 C C . THR A 1 504 ? 2.149 -46.406 -19.084 1.00 34.69 504 THR A C 1
ATOM 3885 O O . THR A 1 504 ? 1.987 -45.187 -19.012 1.00 34.69 504 THR A O 1
ATOM 3888 N N . GLN A 1 505 ? 1.289 -47.302 -18.602 1.00 40.12 505 GLN A N 1
ATOM 3889 C CA . GLN A 1 505 ? 0.087 -47.042 -17.810 1.00 40.12 505 GLN A CA 1
ATOM 3890 C C . GLN A 1 505 ? 0.320 -47.465 -16.344 1.00 40.12 505 GLN A C 1
ATOM 3892 O O . GLN A 1 505 ? 1.152 -48.338 -16.100 1.00 40.12 505 GLN A O 1
ATOM 3897 N N . GLU A 1 506 ? -0.477 -46.858 -15.452 1.00 42.25 506 GLU A N 1
ATOM 3898 C CA . GLU A 1 506 ? -0.621 -46.987 -13.981 1.00 42.25 506 GLU A CA 1
ATOM 3899 C C . GLU A 1 506 ? 0.311 -46.106 -13.132 1.00 42.25 506 GLU A C 1
ATOM 3901 O O . GLU A 1 506 ? 1.527 -46.133 -13.295 1.00 42.25 506 GLU A O 1
ATOM 3906 N N . ASP A 1 507 ? -0.124 -45.344 -12.123 1.00 38.50 507 ASP A N 1
ATOM 3907 C CA . ASP A 1 507 ? -1.402 -44.791 -11.609 1.00 38.50 507 ASP A CA 1
ATOM 3908 C C . ASP A 1 507 ? -0.943 -43.926 -10.398 1.00 38.50 507 ASP A C 1
ATOM 3910 O O . ASP A 1 507 ? 0.052 -44.253 -9.753 1.00 38.50 507 ASP A O 1
ATOM 3914 N N . ASP A 1 508 ? -1.466 -42.750 -10.050 1.00 40.16 508 ASP A N 1
ATOM 3915 C CA . ASP A 1 508 ? -2.839 -42.459 -9.623 1.00 40.16 508 ASP A CA 1
ATOM 3916 C C . ASP A 1 508 ? -3.035 -40.921 -9.599 1.00 40.16 508 ASP A C 1
ATOM 3918 O O . ASP A 1 508 ? -2.427 -40.237 -8.763 1.00 40.16 508 ASP A O 1
ATOM 3922 N N . PRO A 1 509 ? -3.856 -40.322 -10.482 1.00 45.69 509 PRO A N 1
ATOM 3923 C CA . PRO A 1 509 ? -4.329 -38.962 -10.315 1.00 45.69 509 PRO A CA 1
ATOM 3924 C C . PRO A 1 509 ? -5.784 -38.998 -9.839 1.00 45.69 509 PRO A C 1
ATOM 3926 O O . PRO A 1 509 ? -6.709 -39.229 -10.618 1.00 45.69 509 PRO A O 1
ATOM 3929 N N . ARG A 1 510 ? -6.020 -38.657 -8.569 1.00 42.66 510 ARG A N 1
ATOM 3930 C CA . ARG A 1 510 ? -7.360 -38.298 -8.076 1.00 42.66 510 ARG A CA 1
ATOM 3931 C C . ARG A 1 510 ? -7.796 -36.963 -8.686 1.00 42.66 510 ARG A C 1
ATOM 3933 O O . ARG A 1 510 ? -7.749 -35.919 -8.037 1.00 42.66 510 ARG A O 1
ATOM 3940 N N . GLY A 1 511 ? -8.166 -36.986 -9.960 1.00 48.00 511 GLY A N 1
ATOM 3941 C CA . GLY A 1 511 ? -8.762 -35.859 -10.661 1.00 48.00 511 GLY A CA 1
ATOM 3942 C C . GLY A 1 511 ? -10.234 -35.721 -10.283 1.00 48.00 511 GLY A C 1
ATOM 3943 O O . GLY A 1 511 ? -11.018 -36.648 -10.466 1.00 48.00 511 GLY A O 1
ATOM 3944 N N . CYS A 1 512 ? -10.628 -34.557 -9.769 1.00 47.66 512 CYS A N 1
ATOM 3945 C CA . CYS A 1 512 ? -12.040 -34.209 -9.634 1.00 47.66 512 CYS A CA 1
ATOM 3946 C C . CYS A 1 512 ? -12.605 -33.867 -11.020 1.00 47.66 512 CYS A C 1
ATOM 3948 O O . CYS A 1 512 ? -12.180 -32.889 -11.635 1.00 47.66 512 CYS A O 1
ATOM 3950 N N . ILE A 1 513 ? -13.572 -34.646 -11.501 1.00 54.09 513 ILE A N 1
ATOM 3951 C CA . ILE A 1 513 ? -14.291 -34.362 -12.747 1.00 54.09 513 ILE A CA 1
ATOM 3952 C C . ILE A 1 513 ? -15.409 -33.362 -12.430 1.00 54.09 513 ILE A C 1
ATOM 3954 O O . ILE A 1 513 ? -16.366 -33.696 -11.736 1.00 54.09 513 ILE A O 1
ATOM 3958 N N . LEU A 1 514 ? -15.289 -32.128 -12.926 1.00 51.91 514 LEU A N 1
ATOM 3959 C CA . LEU A 1 514 ? -16.314 -31.092 -12.784 1.00 51.91 514 LEU A CA 1
ATOM 3960 C C . LEU A 1 514 ? -17.155 -31.029 -14.068 1.00 51.91 514 LEU A C 1
ATOM 3962 O O . LEU A 1 514 ? -16.628 -30.750 -15.141 1.00 51.91 514 LEU A O 1
ATOM 3966 N N . CYS A 1 515 ? -18.460 -31.285 -13.968 1.00 57.25 515 CYS A N 1
ATOM 3967 C CA . CYS A 1 515 ? -19.380 -31.185 -15.105 1.00 57.25 515 CYS A CA 1
ATOM 3968 C C . CYS A 1 515 ? -19.954 -29.767 -15.197 1.00 57.25 515 CYS A C 1
ATOM 3970 O O . CYS A 1 515 ? -20.638 -29.329 -14.273 1.00 57.25 515 CYS A O 1
ATOM 3972 N N . VAL A 1 516 ? -19.696 -29.071 -16.306 1.00 54.88 516 VAL A N 1
ATOM 3973 C CA . VAL A 1 516 ? -20.135 -27.678 -16.508 1.00 54.88 516 VAL A CA 1
ATOM 3974 C C . VAL A 1 516 ? -21.570 -27.598 -17.060 1.00 54.88 516 VAL A C 1
ATOM 3976 O O . VAL A 1 516 ? -22.271 -26.643 -16.753 1.00 54.88 516 VAL A O 1
ATOM 3979 N N . ASP A 1 517 ? -22.058 -28.645 -17.748 1.00 53.28 517 ASP A N 1
ATOM 3980 C CA . ASP A 1 517 ? -23.271 -28.546 -18.587 1.00 53.28 517 ASP A CA 1
ATOM 3981 C C . ASP A 1 517 ? -24.327 -29.664 -18.385 1.00 53.28 517 ASP A C 1
ATOM 3983 O O . ASP A 1 517 ? -25.184 -29.878 -19.242 1.00 53.28 517 ASP A O 1
ATOM 3987 N N . GLY A 1 518 ? -24.296 -30.409 -17.271 1.00 56.94 518 GLY A N 1
ATOM 3988 C CA . GLY A 1 518 ? -25.245 -31.508 -17.000 1.00 56.94 518 GLY A CA 1
ATOM 3989 C C . GLY A 1 518 ? -26.262 -31.199 -15.886 1.00 56.94 518 GLY A C 1
ATOM 3990 O O . GLY A 1 518 ? -25.902 -30.513 -14.928 1.00 56.94 518 GLY A O 1
ATOM 3991 N N . PRO A 1 519 ? -27.507 -31.723 -15.939 1.00 53.47 519 PRO A N 1
ATOM 3992 C CA . PRO A 1 519 ? -28.464 -31.590 -14.839 1.00 53.47 519 PRO A CA 1
ATOM 3993 C C . PRO A 1 519 ? -27.931 -32.291 -13.578 1.00 53.47 519 PRO A C 1
ATOM 3995 O O . PRO A 1 519 ? -27.674 -33.496 -13.578 1.00 53.47 519 PRO A O 1
ATOM 3998 N N . GLN A 1 520 ? -27.737 -31.524 -12.503 1.00 51.78 520 GLN A N 1
ATOM 3999 C CA . GLN A 1 520 ? -27.232 -32.020 -11.220 1.00 51.78 520 GLN A CA 1
ATOM 4000 C C . GLN A 1 520 ? -28.409 -32.337 -10.287 1.00 51.78 520 GLN A C 1
ATOM 4002 O O . GLN A 1 520 ? -29.220 -31.460 -10.008 1.00 51.78 520 GLN A O 1
ATOM 4007 N N . ASN A 1 521 ? -28.490 -33.569 -9.775 1.00 50.41 521 ASN A N 1
ATOM 4008 C CA . ASN A 1 521 ? -29.559 -34.017 -8.867 1.00 50.41 521 ASN A CA 1
ATOM 4009 C C . ASN A 1 521 ? -29.070 -34.288 -7.429 1.00 50.41 521 ASN A C 1
ATOM 4011 O O . ASN A 1 521 ? -29.607 -35.155 -6.742 1.00 50.41 521 ASN A O 1
ATOM 4015 N N . ALA A 1 522 ? -28.064 -33.556 -6.937 1.00 52.34 522 ALA A N 1
ATOM 4016 C CA . ALA A 1 522 ? -27.665 -33.645 -5.531 1.00 52.34 522 ALA A CA 1
ATOM 4017 C C . ALA A 1 522 ? -27.042 -32.344 -5.000 1.00 52.34 522 ALA A C 1
ATOM 4019 O O . ALA A 1 522 ? -26.220 -31.713 -5.659 1.00 52.34 522 ALA A O 1
ATOM 4020 N N . VAL A 1 523 ? -27.426 -31.979 -3.774 1.00 40.78 523 VAL A N 1
ATOM 4021 C CA . VAL A 1 523 ? -26.851 -30.892 -2.967 1.00 40.78 523 VAL A CA 1
ATOM 4022 C C . VAL A 1 523 ? -25.801 -31.488 -2.027 1.00 40.78 523 VAL A C 1
ATOM 4024 O O . VAL A 1 523 ? -26.087 -32.472 -1.346 1.00 40.78 523 VAL A O 1
ATOM 4027 N N . CYS A 1 524 ? -24.615 -30.879 -1.926 1.00 41.34 524 CYS A N 1
ATOM 4028 C CA . CYS A 1 524 ? -23.601 -31.270 -0.941 1.00 41.34 524 CYS A CA 1
ATOM 4029 C C . CYS A 1 524 ? -23.455 -30.249 0.197 1.00 41.34 524 CYS A C 1
ATOM 4031 O O . CYS A 1 524 ? -23.182 -29.072 -0.022 1.00 41.34 524 CYS A O 1
ATOM 4033 N N . VAL A 1 525 ? -23.547 -30.762 1.426 1.00 33.50 525 VAL A N 1
ATOM 4034 C CA . VAL A 1 525 ? -23.083 -30.169 2.696 1.00 33.50 525 VAL A CA 1
ATOM 4035 C C . VAL A 1 525 ? -22.045 -31.172 3.266 1.00 33.50 525 VAL A C 1
ATOM 4037 O O . VAL A 1 525 ? -22.167 -32.366 2.986 1.00 33.50 525 VAL A O 1
ATOM 4040 N N . PRO A 1 526 ? -20.937 -30.755 3.918 1.00 50.28 526 PRO A N 1
ATOM 4041 C CA . PRO A 1 526 ? -19.608 -31.290 3.616 1.00 50.28 526 PRO A CA 1
ATOM 4042 C C . PRO A 1 526 ? -19.302 -32.613 4.332 1.00 50.28 526 PRO A C 1
ATOM 4044 O O . PRO A 1 526 ? -19.041 -32.634 5.531 1.00 50.28 526 PRO A O 1
ATOM 4047 N N . CYS A 1 527 ? -19.251 -33.710 3.576 1.00 38.22 527 CYS A N 1
ATOM 4048 C CA . CYS A 1 527 ? -18.808 -35.025 4.058 1.00 38.22 527 CYS A CA 1
ATOM 4049 C C . CYS A 1 527 ? -17.685 -35.666 3.218 1.00 38.22 527 CYS A C 1
ATOM 4051 O O . CYS A 1 527 ? -17.281 -36.784 3.508 1.00 38.22 527 CYS A O 1
ATOM 4053 N N . GLY A 1 528 ? -17.131 -34.963 2.222 1.00 43.94 528 GLY A N 1
ATOM 4054 C CA . GLY A 1 528 ? -15.979 -35.461 1.455 1.00 43.94 528 GLY A CA 1
ATOM 4055 C C . GLY A 1 528 ? -16.307 -36.482 0.357 1.00 43.94 528 GLY A C 1
ATOM 4056 O O . GLY A 1 528 ? -15.429 -37.248 -0.025 1.00 43.94 528 GLY A O 1
ATOM 4057 N N . HIS A 1 529 ? -17.535 -36.492 -0.171 1.00 54.91 529 HIS A N 1
ATOM 4058 C CA . HIS A 1 529 ? -17.897 -37.303 -1.341 1.00 54.91 529 HIS A CA 1
ATOM 4059 C C . HIS A 1 529 ? -17.695 -36.535 -2.659 1.00 54.91 529 HIS A C 1
ATOM 4061 O O . HIS A 1 529 ? -17.945 -35.330 -2.726 1.00 54.91 529 HIS A O 1
ATOM 4067 N N . ASN A 1 530 ? -17.262 -37.246 -3.705 1.00 56.84 530 ASN A N 1
ATOM 4068 C CA . ASN A 1 530 ? -17.145 -36.718 -5.067 1.00 56.84 530 ASN A CA 1
ATOM 4069 C C . ASN A 1 530 ? -18.534 -36.618 -5.716 1.00 56.84 530 ASN A C 1
ATOM 4071 O O . ASN A 1 530 ? -19.324 -37.557 -5.631 1.00 56.84 530 ASN A O 1
ATOM 4075 N N . VAL A 1 531 ? -18.825 -35.496 -6.380 1.00 59.62 531 VAL A N 1
ATOM 4076 C CA . VAL A 1 531 ? -20.067 -35.303 -7.146 1.00 59.62 531 VAL A CA 1
ATOM 4077 C C . VAL A 1 531 ? -19.793 -35.641 -8.608 1.00 59.62 531 VAL A C 1
ATOM 4079 O O . VAL A 1 531 ? -18.892 -35.071 -9.214 1.00 59.62 531 VAL A O 1
ATOM 4082 N N . LEU A 1 532 ? -20.570 -36.567 -9.167 1.00 66.56 532 LEU A N 1
ATOM 4083 C CA . LEU A 1 532 ? -20.485 -37.020 -10.558 1.00 66.56 532 LEU A CA 1
ATOM 4084 C C . LEU A 1 532 ? -21.833 -36.756 -11.243 1.00 66.56 532 LEU A C 1
ATOM 4086 O O . LEU A 1 532 ? -22.878 -36.842 -10.595 1.00 66.56 532 LEU A O 1
ATOM 4090 N N . CYS A 1 533 ? -21.840 -36.444 -12.543 1.00 71.50 533 CYS A N 1
ATOM 4091 C CA . CYS A 1 533 ? -23.097 -36.438 -13.299 1.00 71.50 533 CYS A CA 1
ATOM 4092 C C . CYS A 1 533 ? -23.559 -37.875 -13.587 1.00 71.50 533 CYS A C 1
ATOM 4094 O O . CYS A 1 533 ? -22.745 -38.799 -13.590 1.00 71.50 533 CYS A O 1
ATOM 4096 N N . MET A 1 534 ? -24.853 -38.055 -13.871 1.00 65.94 534 MET A N 1
ATOM 4097 C CA . MET A 1 534 ? -25.432 -39.378 -14.153 1.00 65.94 534 MET A CA 1
ATOM 4098 C C . MET A 1 534 ? -24.711 -40.096 -15.302 1.00 65.94 534 MET A C 1
ATOM 4100 O O . MET A 1 534 ? -24.413 -41.279 -15.183 1.00 65.94 534 MET A O 1
ATOM 4104 N N . ASN A 1 535 ? -24.330 -39.367 -16.356 1.00 64.75 535 ASN A N 1
ATOM 4105 C CA . ASN A 1 535 ? -23.603 -39.953 -17.482 1.00 64.75 535 ASN A CA 1
ATOM 4106 C C . ASN A 1 535 ? -22.212 -40.456 -17.066 1.00 64.75 535 ASN A C 1
ATOM 4108 O O . ASN A 1 535 ? -21.809 -41.542 -17.460 1.00 64.75 535 ASN A O 1
ATOM 4112 N N . CYS A 1 536 ? -21.471 -39.696 -16.254 1.00 67.06 536 CYS A N 1
ATOM 4113 C CA . CYS A 1 536 ? -20.167 -40.140 -15.754 1.00 67.06 536 CYS A CA 1
ATOM 4114 C C . CYS A 1 536 ? -20.295 -41.279 -14.733 1.00 67.06 536 CYS A C 1
ATOM 4116 O O . CYS A 1 536 ? -19.401 -42.115 -14.650 1.00 67.06 536 CYS A O 1
ATOM 4118 N N . ALA A 1 537 ? -21.391 -41.324 -13.971 1.00 72.44 537 ALA A N 1
ATOM 4119 C CA . ALA A 1 537 ? -21.658 -42.406 -13.032 1.00 72.44 537 ALA A CA 1
ATOM 4120 C C . ALA A 1 537 ? -21.906 -43.743 -13.751 1.00 72.44 537 ALA A C 1
ATOM 4122 O O . ALA A 1 537 ? -21.396 -44.764 -13.302 1.00 72.44 537 ALA A O 1
ATOM 4123 N N . GLU A 1 538 ? -22.614 -43.745 -14.887 1.00 68.56 538 GLU A N 1
ATOM 4124 C CA . GLU A 1 538 ? -22.830 -44.963 -15.686 1.00 68.56 538 GLU A CA 1
ATOM 4125 C C . GLU A 1 538 ? -21.523 -45.570 -16.212 1.00 68.56 538 GLU A C 1
ATOM 4127 O O . GLU A 1 538 ? -21.373 -46.790 -16.200 1.00 68.56 538 GLU A O 1
ATOM 4132 N N . TYR A 1 539 ? -20.554 -44.739 -16.609 1.00 67.50 539 TYR A N 1
ATOM 4133 C CA . TYR A 1 539 ? -19.245 -45.207 -17.082 1.00 67.50 539 TYR A CA 1
ATOM 4134 C C . TYR A 1 539 ? -18.361 -45.812 -15.985 1.00 67.50 539 TYR A C 1
ATOM 4136 O O . TYR A 1 539 ? -17.452 -46.566 -16.305 1.00 67.50 539 TYR A O 1
ATOM 4144 N N . LEU A 1 540 ? -18.602 -45.486 -14.712 1.00 65.69 540 LEU A N 1
ATOM 4145 C CA . LEU A 1 540 ? -17.846 -46.037 -13.579 1.00 65.69 540 LEU A CA 1
ATOM 4146 C C . LEU A 1 540 ? -18.475 -47.311 -12.996 1.00 65.69 540 LEU A C 1
ATOM 4148 O O . LEU A 1 540 ? -17.877 -47.940 -12.127 1.00 65.69 540 LEU A O 1
ATOM 4152 N N . LEU A 1 541 ? -19.692 -47.662 -13.425 1.00 62.28 541 LEU A N 1
ATOM 4153 C CA . LEU A 1 541 ? -20.430 -48.842 -12.962 1.00 62.28 541 LEU A CA 1
ATOM 4154 C C . LEU A 1 541 ? -20.338 -50.037 -13.931 1.00 62.28 541 LEU A C 1
ATOM 4156 O O . LEU A 1 541 ? -20.960 -51.067 -13.666 1.00 62.28 541 LEU A O 1
ATOM 4160 N N . GLN A 1 542 ? -19.583 -49.903 -15.026 1.00 53.81 542 GLN A N 1
ATOM 4161 C CA . GLN A 1 542 ? -19.170 -50.997 -15.915 1.00 53.81 542 GLN A CA 1
ATOM 4162 C C . GLN A 1 542 ? -17.738 -51.403 -15.586 1.00 53.81 542 GLN A C 1
ATOM 4164 O O . GLN A 1 542 ? -17.473 -52.626 -15.614 1.00 53.81 542 GLN A O 1
#

InterPro domains:
  IPR013083 Zinc finger, RING/FYVE/PHD-type [G3DSA:3.30.40.10] (491-542)